Protein AF-A0A6H1RBQ6-F1 (afdb_monomer)

Structure (mmCIF, N/CA/C/O backbone):
data_AF-A0A6H1RBQ6-F1
#
_entry.id   AF-A0A6H1RBQ6-F1
#
loop_
_atom_site.group_PDB
_atom_site.id
_atom_site.type_symbol
_atom_site.label_atom_id
_atom_site.label_alt_id
_atom_site.label_comp_id
_atom_site.label_asym_id
_atom_site.label_entity_id
_atom_site.label_seq_id
_atom_site.pdbx_PDB_ins_code
_atom_site.Cartn_x
_atom_site.Cartn_y
_atom_site.Cartn_z
_atom_site.occupancy
_atom_site.B_iso_or_equiv
_atom_site.auth_seq_id
_atom_site.auth_comp_id
_atom_site.auth_asym_id
_atom_site.auth_atom_id
_atom_site.pdbx_PDB_model_num
ATOM 1 N N . MET A 1 1 ? 29.236 -29.226 -80.564 1.00 29.38 1 MET A N 1
ATOM 2 C CA . MET A 1 1 ? 29.898 -30.517 -80.279 1.00 29.38 1 MET A CA 1
ATOM 3 C C . MET A 1 1 ? 30.301 -30.524 -78.813 1.00 29.38 1 MET A C 1
ATOM 5 O O . MET A 1 1 ? 30.783 -29.495 -78.361 1.00 29.38 1 MET A O 1
ATOM 9 N N . PRO A 1 2 ? 30.060 -31.617 -78.078 1.00 44.41 2 PRO A N 1
ATOM 10 C CA . PRO A 1 2 ? 28.751 -32.016 -77.518 1.00 44.41 2 PRO A CA 1
ATOM 11 C C . PRO A 1 2 ? 28.823 -32.012 -75.966 1.00 44.41 2 PRO A C 1
ATOM 13 O O . PRO A 1 2 ? 29.920 -32.045 -75.429 1.00 44.41 2 PRO A O 1
ATOM 16 N N . SER A 1 3 ? 27.792 -31.880 -75.121 1.00 33.06 3 SER A N 1
ATOM 17 C CA . SER A 1 3 ? 26.366 -32.264 -75.055 1.00 33.06 3 SER A CA 1
ATOM 18 C C . SER A 1 3 ? 26.129 -33.259 -73.899 1.00 33.06 3 SER A C 1
ATOM 20 O O . SER A 1 3 ? 26.670 -34.356 -73.914 1.00 33.06 3 SER A O 1
ATOM 22 N N . THR A 1 4 ? 25.250 -32.870 -72.965 1.00 35.88 4 THR A N 1
ATOM 23 C CA . THR A 1 4 ? 24.128 -33.660 -72.400 1.00 35.88 4 THR A CA 1
ATOM 24 C C . THR A 1 4 ? 24.364 -35.067 -71.818 1.00 35.88 4 THR A C 1
ATOM 26 O O . THR A 1 4 ? 24.707 -35.991 -72.541 1.00 35.88 4 THR A O 1
ATOM 29 N N . SER A 1 5 ? 23.850 -35.326 -70.609 1.00 34.00 5 SER A N 1
ATOM 30 C CA . SER A 1 5 ? 22.501 -35.918 -70.477 1.00 34.00 5 SER A CA 1
ATOM 31 C C . SER A 1 5 ? 22.040 -36.079 -69.021 1.00 34.00 5 SER A C 1
ATOM 33 O O . SER A 1 5 ? 22.770 -36.519 -68.142 1.00 34.00 5 SER A O 1
ATOM 35 N N . ALA A 1 6 ? 20.777 -35.713 -68.808 1.00 37.00 6 ALA A N 1
ATOM 36 C CA . ALA A 1 6 ? 19.933 -36.122 -67.697 1.00 37.00 6 ALA A CA 1
ATOM 37 C C . ALA A 1 6 ? 19.092 -37.342 -68.111 1.00 37.00 6 ALA A C 1
ATOM 39 O O . ALA A 1 6 ? 18.764 -37.451 -69.296 1.00 37.00 6 ALA A O 1
ATOM 40 N N . ARG A 1 7 ? 18.704 -38.185 -67.138 1.00 32.16 7 ARG A N 1
ATOM 41 C CA . ARG A 1 7 ? 17.521 -39.093 -67.054 1.00 32.16 7 ARG A CA 1
ATOM 42 C C . ARG A 1 7 ? 17.832 -40.188 -66.019 1.00 32.16 7 ARG A C 1
ATOM 44 O O . ARG A 1 7 ? 18.988 -40.548 -65.879 1.00 32.16 7 ARG A O 1
ATOM 51 N N . SER A 1 8 ? 16.924 -40.811 -65.276 1.00 31.47 8 SER A N 1
ATOM 52 C CA . SER A 1 8 ? 15.470 -40.743 -65.070 1.00 31.47 8 SER A CA 1
ATOM 53 C C . SER A 1 8 ? 15.161 -41.781 -63.977 1.00 31.47 8 SER A C 1
ATOM 55 O O . SER A 1 8 ? 15.792 -42.836 -63.950 1.00 31.47 8 SER A O 1
ATOM 57 N N . THR A 1 9 ? 14.190 -41.520 -63.105 1.00 38.00 9 THR A N 1
ATOM 58 C CA . THR A 1 9 ? 13.591 -42.513 -62.193 1.00 38.00 9 THR A CA 1
ATOM 59 C C . THR A 1 9 ? 12.911 -43.657 -62.961 1.00 38.00 9 THR A C 1
ATOM 61 O O . THR A 1 9 ? 12.524 -43.478 -64.119 1.00 38.00 9 THR A O 1
ATOM 64 N N . PRO A 1 10 ? 12.696 -44.816 -62.311 1.00 38.34 10 PRO A N 1
ATOM 65 C CA . PRO A 1 10 ? 11.301 -45.235 -62.170 1.00 38.34 10 PRO A CA 1
ATOM 66 C C . PRO A 1 10 ? 10.941 -45.870 -60.817 1.00 38.34 10 PRO A C 1
ATOM 68 O O . PRO A 1 10 ? 11.703 -46.599 -60.187 1.00 38.34 10 PRO A O 1
ATOM 71 N N . ILE A 1 11 ? 9.699 -45.592 -60.429 1.00 37.62 11 ILE A N 1
ATOM 72 C CA . ILE A 1 11 ? 8.908 -46.237 -59.381 1.00 37.62 11 ILE A CA 1
ATOM 73 C C . ILE A 1 11 ? 8.507 -47.640 -59.867 1.00 37.62 11 ILE A C 1
ATOM 75 O O . ILE A 1 11 ? 8.025 -47.782 -60.990 1.00 37.62 11 ILE A O 1
ATOM 79 N N . GLY A 1 12 ? 8.656 -48.661 -59.018 1.00 31.73 12 GLY A N 1
ATOM 80 C CA . GLY A 1 12 ? 8.194 -50.028 -59.278 1.00 31.73 12 GLY A CA 1
ATOM 81 C C . GLY A 1 12 ? 7.473 -50.627 -58.068 1.00 31.73 12 GLY A C 1
ATOM 82 O O . GLY A 1 12 ? 8.080 -50.870 -57.030 1.00 31.73 12 GLY A O 1
ATOM 83 N N . HIS A 1 13 ? 6.167 -50.857 -58.218 1.00 37.16 13 HIS A N 1
ATOM 84 C CA . HIS A 1 13 ? 5.279 -51.579 -57.298 1.00 37.16 13 HIS A CA 1
ATOM 85 C C . HIS A 1 13 ? 5.580 -53.093 -57.234 1.00 37.16 13 HIS A C 1
ATOM 87 O O . HIS A 1 13 ? 5.818 -53.688 -58.282 1.00 37.16 13 HIS A O 1
ATOM 93 N N . ARG A 1 14 ? 5.440 -53.720 -56.046 1.00 32.94 14 ARG A N 1
ATOM 94 C CA . ARG A 1 14 ? 4.893 -55.089 -55.779 1.00 32.94 14 ARG A CA 1
ATOM 95 C C . ARG A 1 14 ? 4.999 -55.425 -54.274 1.00 32.94 14 ARG A C 1
ATOM 97 O O . ARG A 1 14 ? 6.089 -55.482 -53.729 1.00 32.94 14 ARG A O 1
ATOM 104 N N . THR A 1 15 ? 3.905 -55.368 -53.509 1.00 36.41 15 THR A N 1
ATOM 105 C CA . THR A 1 15 ? 3.039 -56.492 -53.064 1.00 36.41 15 THR A CA 1
ATOM 106 C C . THR A 1 15 ? 3.724 -57.627 -52.279 1.00 36.41 15 THR A C 1
ATOM 108 O O . THR A 1 15 ? 4.314 -58.519 -52.876 1.00 36.41 15 THR A O 1
ATOM 111 N N . GLY A 1 16 ? 3.478 -57.644 -50.959 1.00 33.41 16 GLY A N 1
ATOM 112 C CA . GLY A 1 16 ? 3.114 -58.831 -50.167 1.00 33.41 16 GLY A CA 1
ATOM 113 C C . GLY A 1 16 ? 4.216 -59.784 -49.684 1.00 33.41 16 GLY A C 1
ATOM 114 O O . GLY A 1 16 ? 4.720 -60.572 -50.469 1.00 33.41 16 GLY A O 1
ATOM 115 N N . ARG A 1 17 ? 4.440 -59.837 -48.358 1.00 30.27 17 ARG A N 1
ATOM 116 C CA . ARG A 1 17 ? 4.247 -61.044 -47.515 1.00 30.27 17 ARG A CA 1
ATOM 117 C C . ARG A 1 17 ? 4.515 -60.710 -46.042 1.00 30.27 17 ARG A C 1
ATOM 119 O O . ARG A 1 17 ? 5.639 -60.394 -45.671 1.00 30.27 17 ARG A O 1
ATOM 126 N N . TRP A 1 18 ? 3.492 -60.811 -45.197 1.00 37.41 18 TRP A N 1
ATOM 127 C CA . TRP A 1 18 ? 3.661 -60.808 -43.744 1.00 37.41 18 TRP A CA 1
ATOM 128 C C . TRP A 1 18 ? 4.287 -62.139 -43.321 1.00 37.41 18 TRP A C 1
ATOM 130 O O . TRP A 1 18 ? 3.636 -63.180 -43.371 1.00 37.41 18 TRP A O 1
ATOM 140 N N . GLY A 1 19 ? 5.569 -62.104 -42.961 1.00 34.47 19 GLY A N 1
ATOM 141 C CA . GLY A 1 19 ? 6.297 -63.217 -42.362 1.00 34.47 19 GLY A CA 1
ATOM 142 C C . GLY A 1 19 ? 6.647 -62.883 -40.919 1.00 34.47 19 GLY A C 1
ATOM 143 O O . GLY A 1 19 ? 7.605 -62.168 -40.651 1.00 34.47 19 GLY A O 1
ATOM 144 N N . THR A 1 20 ? 5.860 -63.400 -39.983 1.00 42.91 20 THR A N 1
ATOM 145 C CA . THR A 1 20 ? 6.181 -63.449 -38.555 1.00 42.91 20 THR A CA 1
ATOM 146 C C . THR A 1 20 ? 7.365 -64.385 -38.306 1.00 42.91 20 THR A C 1
ATOM 148 O O . THR A 1 20 ? 7.229 -65.579 -38.574 1.00 42.91 20 THR A O 1
ATOM 151 N N . ARG A 1 21 ? 8.472 -63.885 -37.737 1.00 37.12 21 ARG A N 1
ATOM 152 C CA . ARG A 1 21 ? 9.230 -64.514 -36.629 1.00 37.12 21 ARG A CA 1
ATOM 153 C C . ARG A 1 21 ? 10.534 -63.768 -36.317 1.00 37.12 21 ARG A C 1
ATOM 155 O O . ARG A 1 21 ? 11.264 -63.385 -37.218 1.00 37.12 21 ARG A O 1
ATOM 162 N N . ALA A 1 22 ? 10.822 -63.731 -35.013 1.00 43.38 22 ALA A N 1
ATOM 163 C CA . ALA A 1 22 ? 12.113 -63.492 -34.360 1.00 43.38 22 ALA A CA 1
ATOM 164 C C . ALA A 1 22 ? 12.613 -62.035 -34.272 1.00 43.38 22 ALA A C 1
ATOM 166 O O . ALA A 1 22 ? 13.370 -61.555 -35.103 1.00 43.38 22 ALA A O 1
ATOM 167 N N . GLY A 1 23 ? 12.243 -61.370 -33.171 1.00 37.97 23 GLY A N 1
ATOM 168 C CA . GLY A 1 23 ? 12.872 -60.122 -32.712 1.00 37.97 23 GLY A CA 1
ATOM 169 C C . GLY A 1 23 ? 12.510 -59.691 -31.280 1.00 37.97 23 GLY A C 1
ATOM 170 O O . GLY A 1 23 ? 12.911 -58.616 -30.849 1.00 37.97 23 GLY A O 1
ATOM 171 N N . HIS A 1 24 ? 11.766 -60.504 -30.517 1.00 44.25 24 HIS A N 1
ATOM 172 C CA . HIS A 1 24 ? 11.298 -60.162 -29.163 1.00 44.25 24 HIS A CA 1
ATOM 173 C C . HIS A 1 24 ? 12.299 -60.474 -28.034 1.00 44.25 24 HIS A C 1
ATOM 175 O O . HIS A 1 24 ? 11.907 -60.526 -26.877 1.00 44.25 24 HIS A O 1
ATOM 181 N N . SER A 1 25 ? 13.588 -60.670 -28.326 1.00 51.69 25 SER A N 1
ATOM 182 C CA . SER A 1 25 ? 14.603 -60.915 -27.285 1.00 51.69 25 SER A CA 1
ATOM 183 C C . SER A 1 25 ? 15.598 -59.771 -27.085 1.00 51.69 25 SER A C 1
ATOM 185 O O . SER A 1 25 ? 16.324 -59.793 -26.097 1.00 51.69 25 SER A O 1
ATOM 187 N N . GLN A 1 26 ? 15.637 -58.775 -27.979 1.00 44.84 26 GLN A N 1
ATOM 188 C CA . GLN A 1 26 ? 16.589 -57.659 -27.883 1.00 44.84 26 GLN A CA 1
ATOM 189 C C . GLN A 1 26 ? 15.978 -56.439 -27.172 1.00 44.84 26 GLN A C 1
ATOM 191 O O . GLN A 1 26 ? 16.609 -55.845 -26.304 1.00 44.84 26 GLN A O 1
ATOM 196 N N . VAL A 1 27 ? 14.708 -56.123 -27.457 1.00 47.25 27 VAL A N 1
ATOM 197 C CA . VAL A 1 27 ? 14.001 -54.968 -26.862 1.00 47.25 27 VAL A CA 1
ATOM 198 C C . VAL A 1 27 ? 13.777 -55.152 -25.352 1.00 47.25 27 VAL A C 1
ATOM 200 O O . VAL A 1 27 ? 13.951 -54.214 -24.578 1.00 47.25 27 VAL A O 1
ATOM 203 N N . ASP A 1 28 ? 13.506 -56.381 -24.902 1.00 47.41 28 ASP A N 1
ATOM 204 C CA . ASP A 1 28 ? 13.344 -56.707 -23.474 1.00 47.41 28 ASP A CA 1
ATOM 205 C C . ASP A 1 28 ? 14.664 -56.723 -22.681 1.00 47.41 28 ASP A C 1
ATOM 207 O O . ASP A 1 28 ? 14.656 -56.710 -21.442 1.00 47.41 28 ASP A O 1
ATOM 211 N N . GLN A 1 29 ? 15.810 -56.773 -23.368 1.00 50.31 29 GLN A N 1
ATOM 212 C CA . GLN A 1 29 ? 17.126 -56.684 -22.733 1.00 50.31 29 GLN A CA 1
ATOM 213 C C . GLN A 1 29 ? 17.583 -55.228 -22.572 1.00 50.31 29 GLN A C 1
ATOM 215 O O . GLN A 1 29 ? 18.215 -54.910 -21.564 1.00 50.31 29 GLN A O 1
ATOM 220 N N . ASP A 1 30 ? 17.176 -54.329 -23.472 1.00 45.06 30 ASP A N 1
ATOM 221 C CA . ASP A 1 30 ? 17.496 -52.899 -23.376 1.00 45.06 30 ASP A CA 1
ATOM 222 C C . ASP A 1 30 ? 16.633 -52.148 -22.346 1.00 45.06 30 ASP A C 1
ATOM 224 O O . ASP A 1 30 ? 17.114 -51.212 -21.705 1.00 45.06 30 ASP A O 1
ATOM 228 N N . ILE A 1 31 ? 15.409 -52.610 -22.053 1.00 48.50 31 ILE A N 1
ATOM 229 C CA . ILE A 1 31 ? 14.576 -52.037 -20.973 1.00 48.50 31 ILE A CA 1
ATOM 230 C C . ILE A 1 31 ? 15.193 -52.285 -19.579 1.00 48.50 31 ILE A C 1
ATOM 232 O O . ILE A 1 31 ? 14.967 -51.511 -18.647 1.00 48.50 31 ILE A O 1
ATOM 236 N N . ARG A 1 32 ? 16.043 -53.311 -19.418 1.00 49.78 32 ARG A N 1
ATOM 237 C CA . ARG A 1 32 ? 16.727 -53.616 -18.142 1.00 49.78 32 ARG A CA 1
ATOM 238 C C . ARG A 1 32 ? 17.987 -52.787 -17.887 1.00 49.78 32 ARG A C 1
ATOM 240 O O . ARG A 1 32 ? 18.581 -52.935 -16.822 1.00 49.78 32 ARG A O 1
ATOM 247 N N . ARG A 1 33 ? 18.396 -51.928 -18.828 1.00 48.41 33 ARG A N 1
ATOM 248 C CA . ARG A 1 33 ? 19.538 -51.008 -18.671 1.00 48.41 33 ARG A CA 1
ATOM 249 C C . ARG A 1 33 ? 19.152 -49.606 -18.211 1.00 48.41 33 ARG A C 1
ATOM 251 O O . ARG A 1 33 ? 20.034 -48.772 -18.030 1.00 48.41 33 ARG A O 1
ATOM 258 N N . TYR A 1 34 ? 17.870 -49.344 -17.967 1.00 40.56 34 TYR A N 1
ATOM 259 C CA . TYR A 1 34 ? 17.495 -48.161 -17.204 1.00 40.56 34 TYR A CA 1
ATOM 260 C C . TYR A 1 34 ? 17.816 -48.409 -15.728 1.00 40.56 34 TYR A C 1
ATOM 262 O O . TYR A 1 34 ? 17.314 -49.389 -15.166 1.00 40.56 34 TYR A O 1
ATOM 270 N N . PRO A 1 35 ? 18.639 -47.566 -15.075 1.00 42.66 35 PRO A N 1
ATOM 271 C CA . PRO A 1 35 ? 18.839 -47.678 -13.641 1.00 42.66 35 PRO A CA 1
ATOM 272 C C . PRO A 1 35 ? 17.469 -47.580 -12.970 1.00 42.66 35 PRO A C 1
ATOM 274 O O . PRO A 1 35 ? 16.735 -46.604 -13.151 1.00 42.66 35 PRO A O 1
ATOM 277 N N . LYS A 1 36 ? 17.096 -48.633 -12.235 1.00 42.00 36 LYS A N 1
ATOM 278 C CA . LYS A 1 36 ? 15.885 -48.628 -11.421 1.00 42.00 36 LYS A CA 1
ATOM 279 C C . LYS A 1 36 ? 15.975 -47.428 -10.483 1.00 42.00 36 LYS A C 1
ATOM 281 O O . LYS A 1 36 ? 16.943 -47.277 -9.742 1.00 42.00 36 LYS A O 1
ATOM 286 N N . ARG A 1 37 ? 14.961 -46.570 -10.538 1.00 46.22 37 ARG A N 1
ATOM 287 C CA . ARG A 1 37 ? 14.787 -45.374 -9.708 1.00 46.22 37 ARG A CA 1
ATOM 288 C C . ARG A 1 37 ? 14.467 -45.777 -8.259 1.00 46.22 37 ARG A C 1
ATOM 290 O O . ARG A 1 37 ? 13.383 -45.486 -7.768 1.00 46.22 37 ARG A O 1
ATOM 297 N N . THR A 1 38 ? 15.367 -46.511 -7.609 1.00 43.06 38 THR A N 1
ATOM 298 C CA . THR A 1 38 ? 15.157 -47.083 -6.265 1.00 43.06 38 THR A CA 1
ATOM 299 C C . THR A 1 38 ? 16.300 -46.859 -5.279 1.00 43.06 38 THR A C 1
ATOM 301 O O . THR A 1 38 ? 16.141 -47.241 -4.130 1.00 43.06 38 THR A O 1
ATOM 304 N N . ASP A 1 39 ? 17.347 -46.113 -5.648 1.00 38.12 39 ASP A N 1
ATOM 305 C CA . ASP A 1 39 ? 18.407 -45.687 -4.715 1.00 38.12 39 ASP A CA 1
ATOM 306 C C . ASP A 1 39 ? 18.453 -44.153 -4.561 1.00 38.12 39 ASP A C 1
ATOM 308 O O . ASP A 1 39 ? 19.492 -43.514 -4.676 1.00 38.12 39 ASP A O 1
ATOM 312 N N . GLN A 1 40 ? 17.291 -43.533 -4.324 1.00 42.41 40 GLN A N 1
ATOM 313 C CA . GLN A 1 40 ? 17.188 -42.145 -3.829 1.00 42.41 40 GLN A CA 1
ATOM 314 C C . GLN A 1 40 ? 16.673 -42.082 -2.383 1.00 42.41 40 GLN A C 1
ATOM 316 O O . GLN A 1 40 ? 16.194 -41.051 -1.911 1.00 42.41 40 GLN A O 1
ATOM 321 N N . HIS A 1 41 ? 16.781 -43.187 -1.648 1.00 42.19 41 HIS A N 1
ATOM 322 C CA . HIS A 1 41 ? 16.708 -43.136 -0.198 1.00 42.19 41 HIS A CA 1
ATOM 323 C C . HIS A 1 41 ? 18.090 -42.734 0.328 1.00 42.19 41 HIS A C 1
ATOM 325 O O . HIS A 1 41 ? 19.042 -43.472 0.111 1.00 42.19 41 HIS A O 1
ATOM 331 N N . GLN A 1 42 ? 18.154 -41.593 1.040 1.00 41.38 42 GLN A N 1
ATOM 332 C CA . GLN A 1 42 ? 19.323 -41.035 1.758 1.00 41.38 42 GLN A CA 1
ATOM 333 C C . GLN A 1 42 ? 20.167 -40.087 0.882 1.00 41.38 42 GLN A C 1
ATOM 335 O O . GLN A 1 42 ? 21.019 -40.503 0.119 1.00 41.38 42 GLN A O 1
ATOM 340 N N . THR A 1 43 ? 19.900 -38.780 0.874 1.00 41.00 43 THR A N 1
ATOM 341 C CA . THR A 1 43 ? 20.022 -37.892 2.041 1.00 41.00 43 THR A CA 1
ATOM 342 C C . THR A 1 43 ? 18.732 -37.107 2.277 1.00 41.00 43 THR A C 1
ATOM 344 O O . THR A 1 43 ? 18.241 -36.432 1.375 1.00 41.00 43 THR A O 1
ATOM 347 N N . ARG A 1 44 ? 18.200 -37.107 3.509 1.00 46.09 44 ARG A N 1
ATOM 348 C CA . ARG A 1 44 ? 17.357 -35.994 3.979 1.00 46.09 44 ARG A CA 1
ATOM 349 C C . ARG A 1 44 ? 18.261 -34.761 4.064 1.00 46.09 44 ARG A C 1
ATOM 351 O O . ARG A 1 44 ? 18.734 -34.413 5.138 1.00 46.09 44 ARG A O 1
ATOM 358 N N . SER A 1 45 ? 18.587 -34.186 2.910 1.00 48.19 45 SER A N 1
ATOM 359 C CA . SER A 1 45 ? 19.142 -32.848 2.792 1.00 48.19 45 SER A CA 1
ATOM 360 C C . SER A 1 45 ? 18.113 -31.950 3.465 1.00 48.19 45 SER A C 1
ATOM 362 O O . SER A 1 45 ? 16.991 -31.773 2.982 1.00 48.19 45 SER A O 1
ATOM 364 N N . ASN A 1 46 ? 18.424 -31.501 4.677 1.00 54.69 46 ASN A N 1
ATOM 365 C CA . ASN A 1 46 ? 17.605 -30.497 5.319 1.00 54.69 46 ASN A CA 1
ATOM 366 C C . ASN A 1 46 ? 17.879 -29.226 4.525 1.00 54.69 46 ASN A C 1
ATOM 368 O O . ASN A 1 46 ? 18.815 -28.507 4.847 1.00 54.69 46 ASN A O 1
ATOM 372 N N . ALA A 1 47 ? 17.070 -28.948 3.501 1.00 53.06 47 ALA A N 1
ATOM 373 C CA . ALA A 1 47 ? 17.245 -27.792 2.620 1.00 53.06 47 ALA A CA 1
ATOM 374 C C . ALA A 1 47 ? 17.446 -26.470 3.392 1.00 53.06 47 ALA A C 1
ATOM 376 O O . ALA A 1 47 ? 18.122 -25.566 2.912 1.00 53.06 47 ALA A O 1
ATOM 377 N N . LEU A 1 48 ? 16.899 -26.372 4.611 1.00 53.22 48 LEU A N 1
ATOM 378 C CA . LEU A 1 48 ? 17.130 -25.270 5.548 1.00 53.22 48 LEU A CA 1
ATOM 379 C C . LEU A 1 48 ? 18.553 -25.225 6.123 1.00 53.22 48 LEU A C 1
ATOM 381 O O . LEU A 1 48 ? 19.120 -24.143 6.227 1.00 53.22 48 LEU A O 1
ATOM 385 N N . LEU A 1 49 ? 19.111 -26.371 6.519 1.00 58.03 49 LEU A N 1
ATOM 386 C CA . LEU A 1 49 ? 20.472 -26.471 7.050 1.00 58.03 49 LEU A CA 1
ATOM 387 C C . LEU A 1 49 ? 21.505 -26.311 5.930 1.00 58.03 49 LEU A C 1
ATOM 389 O O . LEU A 1 49 ? 22.500 -25.620 6.122 1.00 58.03 49 LEU A O 1
ATOM 393 N N . ASP A 1 50 ? 21.215 -26.855 4.749 1.00 57.81 50 ASP A N 1
ATOM 394 C CA . ASP A 1 50 ? 22.105 -26.788 3.586 1.00 57.81 50 ASP A CA 1
ATOM 395 C C . ASP A 1 50 ? 22.173 -25.373 2.981 1.00 57.81 50 ASP A C 1
ATOM 397 O O . ASP A 1 50 ? 23.174 -25.004 2.376 1.00 57.81 50 ASP A O 1
ATOM 401 N N . ASN A 1 51 ? 21.134 -24.552 3.185 1.00 58.59 51 ASN A N 1
ATOM 402 C CA . ASN A 1 51 ? 21.060 -23.161 2.715 1.00 58.59 51 ASN A CA 1
ATOM 403 C C . ASN A 1 51 ? 20.987 -22.142 3.867 1.00 58.59 51 ASN A C 1
ATOM 405 O O . ASN A 1 51 ? 20.530 -21.012 3.673 1.00 58.59 51 ASN A O 1
ATOM 409 N N . TRP A 1 52 ? 21.414 -22.523 5.076 1.00 71.38 52 TRP A N 1
ATOM 410 C CA . TRP A 1 52 ? 21.287 -21.694 6.283 1.00 71.38 52 TRP A CA 1
ATOM 411 C C . TRP A 1 52 ? 21.910 -20.298 6.126 1.00 71.38 52 TRP A C 1
ATOM 413 O O . TRP A 1 52 ? 21.354 -19.301 6.587 1.00 71.38 52 TRP A O 1
ATOM 423 N N . GLU A 1 53 ? 23.039 -20.227 5.424 1.00 67.31 53 GLU A N 1
ATOM 424 C CA . GLU A 1 53 ? 23.747 -18.994 5.064 1.00 67.31 53 GLU A CA 1
ATOM 425 C C . GLU A 1 53 ? 22.843 -18.033 4.271 1.00 67.31 53 GLU A C 1
ATOM 427 O O . GLU A 1 53 ? 22.635 -16.887 4.676 1.00 67.31 53 GLU A O 1
ATOM 432 N N . LEU A 1 54 ? 22.190 -18.532 3.216 1.00 64.06 54 LEU A N 1
ATOM 433 C CA . LEU A 1 54 ? 21.284 -17.748 2.377 1.00 64.06 54 LEU A CA 1
ATOM 434 C C . LEU A 1 54 ? 20.055 -17.262 3.165 1.00 64.06 54 LEU A C 1
ATOM 436 O O . LEU A 1 54 ? 19.668 -16.095 3.061 1.00 64.06 54 LEU A O 1
ATOM 440 N N . PHE A 1 55 ? 19.472 -18.127 4.005 1.00 67.19 55 PHE A N 1
ATOM 441 C CA . PHE A 1 55 ? 18.359 -17.753 4.885 1.00 67.19 55 PHE A CA 1
ATOM 442 C C . PHE A 1 55 ? 18.758 -16.653 5.870 1.00 67.19 55 PHE A C 1
ATOM 444 O O . PHE A 1 55 ? 18.025 -15.674 6.036 1.00 67.19 55 PHE A O 1
ATOM 451 N N . ARG A 1 56 ? 19.934 -16.776 6.495 1.00 69.88 56 ARG A N 1
ATOM 452 C CA . ARG A 1 56 ? 20.470 -15.774 7.419 1.00 69.88 56 ARG A CA 1
ATOM 453 C C . ARG A 1 56 ? 20.696 -14.436 6.717 1.00 69.88 56 ARG A C 1
ATOM 455 O O . ARG A 1 56 ? 20.306 -13.404 7.263 1.00 69.88 56 ARG A O 1
ATOM 462 N N . ILE A 1 57 ? 21.277 -14.437 5.516 1.00 72.00 57 ILE A N 1
ATOM 463 C CA . ILE A 1 57 ? 21.516 -13.219 4.728 1.00 72.00 57 ILE A CA 1
ATOM 464 C C . ILE A 1 57 ? 20.190 -12.549 4.353 1.00 72.00 57 ILE A C 1
ATOM 466 O O . ILE A 1 57 ? 20.030 -11.347 4.584 1.00 72.00 57 ILE A O 1
ATOM 470 N N . GLY A 1 58 ? 19.211 -13.305 3.847 1.00 71.75 58 GLY A N 1
ATOM 471 C CA . GLY A 1 58 ? 17.891 -12.776 3.490 1.00 71.75 58 GLY A CA 1
ATOM 472 C C . GLY A 1 58 ? 17.133 -12.207 4.696 1.00 71.75 58 GLY A C 1
ATOM 473 O 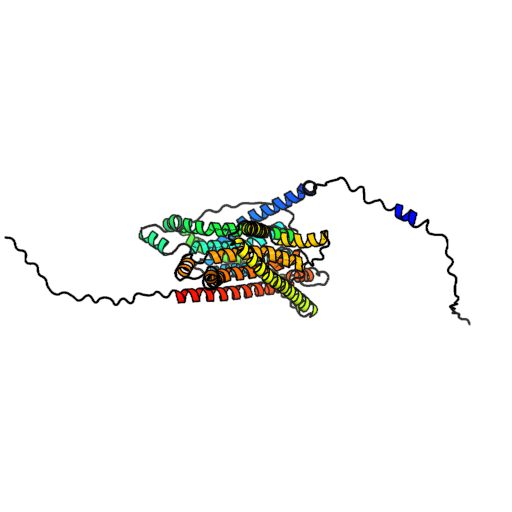O . GLY A 1 58 ? 16.590 -11.097 4.642 1.00 71.75 58 GLY A O 1
ATOM 474 N N . PHE A 1 59 ? 17.161 -12.919 5.824 1.00 76.88 59 PHE A N 1
ATOM 475 C CA . PHE A 1 59 ? 16.549 -12.477 7.077 1.00 76.88 59 PHE A CA 1
ATOM 476 C C . PHE A 1 59 ? 17.194 -11.190 7.611 1.00 76.88 59 PHE A C 1
ATOM 478 O O . PHE A 1 59 ? 16.498 -10.213 7.897 1.00 76.88 59 PHE A O 1
ATOM 485 N N . LEU A 1 60 ? 18.529 -11.139 7.678 1.00 79.12 60 LEU A N 1
ATOM 486 C CA . LEU A 1 60 ? 19.251 -9.946 8.126 1.00 79.12 60 LEU A CA 1
ATOM 487 C C . LEU A 1 60 ? 19.050 -8.763 7.176 1.00 79.12 60 LEU A C 1
ATOM 489 O O . LEU A 1 60 ? 18.940 -7.629 7.636 1.00 79.12 60 LEU A O 1
ATOM 493 N N . THR A 1 61 ? 18.962 -9.007 5.869 1.00 79.62 61 THR A N 1
ATOM 494 C CA . THR A 1 61 ? 18.663 -7.964 4.876 1.00 79.62 61 THR A CA 1
ATOM 495 C C . THR A 1 61 ? 17.280 -7.372 5.114 1.00 79.62 61 THR A C 1
ATOM 497 O O . THR A 1 61 ? 17.130 -6.153 5.140 1.00 79.62 61 THR A O 1
ATOM 500 N N . THR A 1 62 ? 16.288 -8.216 5.397 1.00 84.62 62 THR A N 1
ATOM 501 C CA . THR A 1 62 ? 14.927 -7.782 5.736 1.00 84.62 62 THR A CA 1
ATOM 502 C C . THR A 1 62 ? 14.916 -6.888 6.977 1.00 84.62 62 THR A C 1
ATOM 504 O O . THR A 1 62 ? 14.302 -5.819 6.959 1.00 84.62 62 THR A O 1
ATOM 507 N N . ILE A 1 63 ? 15.642 -7.277 8.032 1.00 87.44 63 ILE A N 1
ATOM 508 C CA . ILE A 1 63 ? 15.779 -6.470 9.254 1.00 87.44 63 ILE A CA 1
ATOM 509 C C . ILE A 1 63 ? 16.471 -5.138 8.955 1.00 87.44 63 ILE A C 1
ATOM 511 O O . ILE A 1 63 ? 15.984 -4.090 9.374 1.00 87.44 63 ILE A O 1
ATOM 515 N N . LYS A 1 64 ? 17.583 -5.153 8.210 1.00 86.44 64 LYS A N 1
ATOM 516 C CA . LYS A 1 64 ? 18.319 -3.934 7.842 1.00 86.44 64 LYS A CA 1
ATOM 517 C C . LYS A 1 64 ? 17.436 -2.969 7.047 1.00 86.44 64 LYS A C 1
ATOM 519 O O . LYS A 1 64 ? 17.378 -1.793 7.394 1.00 86.44 64 LYS A O 1
ATOM 524 N N . LEU A 1 65 ? 16.716 -3.460 6.035 1.00 88.69 65 LEU A N 1
ATOM 525 C CA . LEU A 1 65 ? 15.770 -2.653 5.260 1.00 88.69 65 LEU A CA 1
ATOM 526 C C . LEU A 1 65 ? 14.680 -2.064 6.158 1.00 88.69 65 LEU A C 1
ATOM 528 O O . LEU A 1 65 ? 14.417 -0.868 6.081 1.00 88.69 65 LEU A O 1
ATOM 532 N N . PHE A 1 66 ? 14.084 -2.876 7.036 1.00 91.00 66 PHE A N 1
ATOM 533 C CA . PHE A 1 66 ? 13.040 -2.430 7.957 1.00 91.00 66 PHE A CA 1
ATOM 534 C C . PHE A 1 66 ? 13.528 -1.323 8.901 1.00 91.00 66 PHE A C 1
ATOM 536 O O . PHE A 1 66 ? 12.870 -0.293 9.024 1.00 91.00 66 PHE A O 1
ATOM 543 N N . LEU A 1 67 ? 14.688 -1.508 9.537 1.00 92.12 67 LEU A N 1
ATOM 544 C CA . LEU A 1 67 ? 15.220 -0.552 10.507 1.00 92.12 67 LEU A CA 1
ATOM 545 C C . LEU A 1 67 ? 15.669 0.750 9.838 1.00 92.12 67 LEU A C 1
ATOM 547 O O . LEU A 1 67 ? 15.279 1.829 10.282 1.00 92.12 67 LEU A O 1
ATOM 551 N N . VAL A 1 68 ? 16.450 0.664 8.755 1.00 90.69 68 VAL A N 1
ATOM 552 C CA . VAL A 1 68 ? 16.994 1.853 8.082 1.00 90.69 68 VAL A CA 1
ATOM 553 C C . VAL A 1 68 ? 15.886 2.627 7.375 1.00 90.69 68 VAL A C 1
ATOM 555 O O . VAL A 1 68 ? 15.740 3.828 7.608 1.00 90.69 68 VAL A O 1
ATOM 558 N N . ALA A 1 69 ? 15.054 1.958 6.569 1.00 93.62 69 ALA A N 1
ATOM 559 C CA . ALA A 1 69 ? 13.934 2.632 5.921 1.00 93.62 69 ALA A CA 1
ATOM 560 C C . ALA A 1 69 ? 12.922 3.133 6.955 1.00 93.62 69 ALA A C 1
ATOM 562 O O . ALA A 1 69 ? 12.378 4.217 6.781 1.00 93.62 69 ALA A O 1
ATOM 563 N N . GLY A 1 70 ? 12.691 2.403 8.051 1.00 93.44 70 GLY A N 1
ATOM 564 C CA . GLY A 1 70 ? 11.792 2.824 9.126 1.00 93.44 70 GLY A CA 1
ATOM 565 C C . GLY A 1 70 ? 12.246 4.123 9.785 1.00 93.44 70 GLY A C 1
ATOM 566 O O . GLY A 1 70 ? 11.457 5.062 9.888 1.00 93.44 70 GLY A O 1
ATOM 567 N N . ALA A 1 71 ? 13.527 4.215 10.150 1.00 93.00 71 ALA A N 1
ATOM 568 C CA . ALA A 1 71 ? 14.109 5.424 10.727 1.00 93.00 71 ALA A CA 1
ATOM 569 C C . ALA A 1 71 ? 14.032 6.616 9.758 1.00 93.00 71 ALA A C 1
ATOM 571 O O . ALA A 1 71 ? 13.525 7.679 10.121 1.00 93.00 71 ALA A O 1
ATOM 572 N N . LEU A 1 72 ? 14.452 6.431 8.502 1.00 91.69 72 LEU A N 1
ATOM 573 C CA . LEU A 1 72 ? 14.403 7.493 7.493 1.00 91.69 72 LEU A CA 1
ATOM 574 C C . LEU A 1 72 ? 12.964 7.922 7.173 1.00 91.69 72 LEU A C 1
ATOM 576 O O . LEU A 1 72 ? 12.693 9.112 7.011 1.00 91.69 72 LEU A O 1
ATOM 580 N N . SER A 1 73 ? 12.021 6.977 7.139 1.00 95.69 73 SER A N 1
ATOM 581 C CA . SER A 1 73 ? 10.599 7.262 6.910 1.00 95.69 73 SER A CA 1
ATOM 582 C C . SER A 1 73 ? 9.978 8.044 8.056 1.00 95.69 73 SER A C 1
ATOM 584 O O . SER A 1 73 ? 9.130 8.898 7.807 1.00 95.69 73 SER A O 1
ATOM 586 N N . LEU A 1 74 ? 10.373 7.762 9.302 1.00 90.56 74 LEU A N 1
ATOM 587 C CA . LEU A 1 74 ? 9.921 8.511 10.474 1.00 90.56 74 LEU A CA 1
ATOM 588 C C . LEU A 1 74 ? 10.387 9.963 10.403 1.00 90.56 74 LEU A C 1
ATOM 590 O O . LEU A 1 74 ? 9.576 10.872 10.592 1.00 90.56 74 LEU A O 1
ATOM 594 N N . VAL A 1 75 ? 11.660 10.182 10.064 1.00 88.31 75 VAL A N 1
ATOM 595 C CA . VAL A 1 75 ? 12.225 11.526 9.891 1.00 88.31 75 VAL A CA 1
ATOM 596 C C . VAL A 1 75 ? 11.511 12.257 8.754 1.00 88.31 75 VAL A C 1
ATOM 598 O O . VAL A 1 75 ? 10.893 13.297 8.980 1.00 88.31 75 VAL A O 1
ATOM 601 N N . LEU A 1 76 ? 11.513 11.687 7.545 1.00 90.12 76 LEU A N 1
ATOM 602 C CA . LEU A 1 76 ? 10.912 12.319 6.370 1.00 90.12 76 LEU A CA 1
ATOM 603 C C . LEU A 1 76 ? 9.398 12.525 6.536 1.00 90.12 76 LEU A C 1
ATOM 605 O O . LEU A 1 76 ? 8.877 13.587 6.205 1.00 90.12 76 LEU A O 1
ATOM 609 N N . GLY A 1 77 ? 8.684 11.549 7.095 1.00 92.25 77 GLY A N 1
ATOM 610 C CA . GLY A 1 77 ? 7.242 11.630 7.326 1.00 92.25 77 GLY A CA 1
ATOM 611 C C . GLY A 1 77 ? 6.865 12.719 8.328 1.00 92.25 77 GLY A C 1
ATOM 612 O O . GLY A 1 77 ? 5.888 13.439 8.114 1.00 92.25 77 GLY A O 1
ATOM 613 N N . THR A 1 78 ? 7.669 12.902 9.379 1.00 86.81 78 THR A N 1
ATOM 614 C CA . THR A 1 78 ? 7.480 13.985 10.356 1.00 86.81 78 THR A CA 1
ATOM 615 C C . THR A 1 78 ? 7.748 15.353 9.727 1.00 86.81 78 THR A C 1
ATOM 617 O O . THR A 1 78 ? 6.954 16.277 9.915 1.00 86.81 78 THR A O 1
ATOM 620 N N . LEU A 1 79 ? 8.796 15.478 8.904 1.00 86.06 79 LEU A N 1
ATOM 621 C CA . LEU A 1 79 ? 9.077 16.705 8.149 1.00 86.06 79 LEU A CA 1
ATOM 622 C C . LEU A 1 79 ? 7.932 17.051 7.186 1.00 86.06 79 LEU A C 1
ATOM 624 O O . LEU A 1 79 ? 7.462 18.187 7.155 1.00 86.06 79 LEU A O 1
ATOM 628 N N . LEU A 1 80 ? 7.409 16.068 6.450 1.00 89.25 80 LEU A N 1
ATOM 629 C CA . LEU A 1 80 ? 6.259 16.252 5.560 1.00 89.25 80 LEU A CA 1
ATOM 630 C C . LEU A 1 80 ? 4.982 16.625 6.327 1.00 89.25 80 LEU A C 1
ATOM 632 O O . LEU A 1 80 ? 4.171 17.415 5.836 1.00 89.25 80 LEU A O 1
ATOM 636 N N . ALA A 1 81 ? 4.783 16.084 7.534 1.00 87.12 81 ALA A N 1
ATOM 637 C CA . ALA A 1 81 ? 3.663 16.467 8.391 1.00 87.12 81 ALA A CA 1
ATOM 638 C C . ALA A 1 81 ? 3.773 17.937 8.816 1.00 87.12 81 ALA A C 1
ATOM 640 O O . ALA A 1 81 ? 2.799 18.678 8.670 1.00 87.12 81 ALA A O 1
ATOM 641 N N . ALA A 1 82 ? 4.963 18.382 9.230 1.00 83.00 82 ALA A N 1
ATOM 642 C CA . ALA A 1 82 ? 5.230 19.789 9.519 1.00 83.00 82 ALA A CA 1
ATOM 643 C C . ALA A 1 82 ? 4.956 20.677 8.292 1.00 83.00 82 ALA A C 1
ATOM 645 O O . ALA A 1 82 ? 4.254 21.684 8.406 1.00 83.00 82 ALA A O 1
ATOM 646 N N . CYS A 1 83 ? 5.383 20.249 7.097 1.00 83.12 83 CYS A N 1
ATOM 647 C CA . CYS A 1 83 ? 5.112 20.960 5.846 1.00 83.12 83 CYS A CA 1
ATOM 648 C C . CYS A 1 83 ? 3.610 21.174 5.601 1.00 83.12 83 CYS A C 1
ATOM 650 O O . CYS A 1 83 ? 3.180 22.248 5.183 1.00 83.12 83 CYS A O 1
ATOM 652 N N . ARG A 1 84 ? 2.788 20.157 5.886 1.00 83.62 84 ARG A N 1
ATOM 653 C CA . ARG A 1 84 ? 1.332 20.195 5.662 1.00 83.62 84 ARG A CA 1
ATOM 654 C C . ARG A 1 84 ? 0.553 20.963 6.729 1.00 83.62 84 ARG A C 1
ATOM 656 O O . ARG A 1 84 ? -0.589 21.336 6.464 1.00 83.62 84 ARG A O 1
ATOM 663 N N . VAL A 1 85 ? 1.143 21.193 7.901 1.00 80.56 85 VAL A N 1
ATOM 664 C CA . VAL A 1 85 ? 0.556 21.993 8.993 1.00 80.56 85 VAL A CA 1
ATOM 665 C C . VAL A 1 85 ? 1.079 23.440 8.984 1.00 80.56 85 VAL A C 1
ATOM 667 O O . VAL A 1 85 ? 0.484 24.311 9.613 1.00 80.56 85 VAL A O 1
ATOM 670 N N . SER A 1 86 ? 2.144 23.723 8.228 1.00 77.81 86 SER A N 1
ATOM 671 C CA . SER A 1 86 ? 2.728 25.061 8.101 1.00 77.81 86 SER A CA 1
ATOM 672 C C . SER A 1 86 ? 1.733 26.108 7.591 1.00 77.81 86 SER A C 1
ATOM 674 O O . SER A 1 86 ? 0.830 25.820 6.805 1.00 77.81 86 SER A O 1
ATOM 676 N N . SER A 1 87 ? 1.928 27.358 8.012 1.00 79.75 87 SER A N 1
ATOM 677 C CA . SER A 1 87 ? 1.152 28.507 7.539 1.00 79.75 87 SER A CA 1
ATOM 678 C C . SER A 1 87 ? 1.530 28.949 6.122 1.00 79.75 87 SER A C 1
ATOM 680 O O . SER A 1 87 ? 0.769 29.687 5.498 1.00 79.75 87 SER A O 1
ATOM 682 N N . LEU A 1 88 ? 2.668 28.489 5.584 1.00 80.06 88 LEU A N 1
ATOM 683 C CA . LEU A 1 88 ? 3.107 28.822 4.230 1.00 80.06 88 LEU A CA 1
ATOM 684 C C . LEU A 1 88 ? 2.352 27.973 3.187 1.00 80.06 88 LEU A C 1
ATOM 686 O O . LEU A 1 88 ? 2.479 26.742 3.185 1.00 80.06 88 LEU A O 1
ATOM 690 N N . PRO A 1 89 ? 1.598 28.590 2.255 1.00 80.56 89 PRO A N 1
ATOM 691 C CA . PRO A 1 89 ? 0.789 27.851 1.288 1.00 80.56 89 PRO A CA 1
ATOM 692 C C . PRO A 1 89 ? 1.638 27.011 0.327 1.00 80.56 89 PRO A C 1
ATOM 694 O O . PRO A 1 89 ? 1.229 25.904 -0.017 1.00 80.56 89 PRO A O 1
ATOM 697 N N . ALA A 1 90 ? 2.832 27.484 -0.046 1.00 81.19 90 ALA A N 1
ATOM 698 C CA . ALA A 1 90 ? 3.764 26.740 -0.894 1.00 81.19 90 ALA A CA 1
ATOM 699 C C . ALA A 1 90 ? 4.223 25.430 -0.230 1.00 81.19 90 ALA A C 1
ATOM 701 O O . ALA A 1 90 ? 4.163 24.368 -0.844 1.00 81.19 90 ALA A O 1
ATOM 702 N N . LEU A 1 91 ? 4.597 25.477 1.052 1.00 78.50 91 LEU A N 1
ATOM 703 C CA . LEU A 1 91 ? 5.065 24.301 1.788 1.00 78.50 91 LEU A CA 1
ATOM 704 C C . LEU A 1 91 ? 3.942 23.271 1.988 1.00 78.50 91 LEU A C 1
ATOM 706 O O . LEU A 1 91 ? 4.132 22.070 1.779 1.00 78.50 91 LEU A O 1
ATOM 710 N N . ARG A 1 92 ? 2.733 23.758 2.290 1.00 84.50 92 ARG A N 1
ATOM 711 C CA . ARG A 1 92 ? 1.521 22.933 2.319 1.00 84.50 92 ARG A CA 1
ATOM 712 C C . ARG A 1 92 ? 1.248 22.269 0.978 1.00 84.50 92 ARG A C 1
ATOM 714 O O . ARG A 1 92 ? 0.874 21.094 0.960 1.00 84.50 92 ARG A O 1
ATOM 721 N N . ALA A 1 93 ? 1.398 23.008 -0.121 1.00 85.00 93 ALA A N 1
ATOM 722 C CA . ALA A 1 93 ? 1.178 22.501 -1.469 1.00 85.00 93 ALA A CA 1
ATOM 723 C C . ALA A 1 93 ? 2.196 21.411 -1.820 1.00 85.00 93 ALA A C 1
ATOM 725 O O . ALA A 1 93 ? 1.784 20.338 -2.251 1.00 85.00 93 ALA A O 1
ATOM 726 N N . VAL A 1 94 ? 3.486 21.625 -1.540 1.00 85.12 94 VAL A N 1
ATOM 727 C CA . VAL A 1 94 ? 4.550 20.629 -1.756 1.00 85.12 94 VAL A CA 1
ATOM 728 C C . VAL A 1 94 ? 4.295 19.364 -0.938 1.00 85.12 94 VAL A C 1
ATOM 730 O O . VAL A 1 94 ? 4.226 18.272 -1.501 1.00 85.12 94 VAL A O 1
ATOM 733 N N . GLY A 1 95 ? 4.074 19.493 0.375 1.00 87.00 95 GLY A N 1
ATOM 734 C CA . GLY A 1 95 ? 3.808 18.340 1.239 1.00 87.00 95 GLY A CA 1
ATOM 735 C C . GLY A 1 95 ? 2.529 17.592 0.845 1.00 87.00 95 GLY A C 1
ATOM 736 O O . GLY A 1 95 ? 2.481 16.366 0.882 1.00 87.00 95 GLY A O 1
ATOM 737 N N . THR A 1 96 ? 1.490 18.312 0.416 1.00 88.25 96 THR A N 1
ATOM 738 C CA . THR A 1 96 ? 0.246 17.698 -0.074 1.00 88.25 96 THR A CA 1
ATOM 739 C C . THR A 1 96 ? 0.449 17.004 -1.416 1.00 88.25 96 THR A C 1
ATOM 741 O O . THR A 1 96 ? -0.031 15.887 -1.587 1.00 88.25 96 THR A O 1
ATOM 744 N N . GLY A 1 97 ? 1.178 17.627 -2.341 1.00 87.38 97 GLY A N 1
ATOM 745 C CA . GLY A 1 97 ? 1.510 17.062 -3.645 1.00 87.38 97 GLY A CA 1
ATOM 746 C C . GLY A 1 97 ? 2.311 15.773 -3.507 1.00 87.38 97 GLY A C 1
ATOM 747 O O . GLY A 1 97 ? 1.889 14.744 -4.027 1.00 87.38 97 GLY A O 1
ATOM 748 N N . TYR A 1 98 ? 3.396 15.795 -2.727 1.00 91.00 98 TYR A N 1
ATOM 749 C CA . TYR A 1 98 ? 4.203 14.608 -2.442 1.00 91.00 98 TYR A CA 1
ATOM 750 C C . TYR A 1 98 ? 3.350 13.465 -1.883 1.00 91.00 98 TYR A C 1
ATOM 752 O O . TYR A 1 98 ? 3.319 12.375 -2.451 1.00 91.00 98 TYR A O 1
ATOM 760 N N . VAL A 1 99 ? 2.615 13.720 -0.793 1.00 90.75 99 VAL A N 1
ATOM 761 C CA . VAL A 1 99 ? 1.853 12.673 -0.100 1.00 90.75 99 VAL A CA 1
ATOM 762 C C . VAL A 1 99 ? 0.745 12.111 -0.986 1.00 90.75 99 VAL A C 1
ATOM 764 O O . VAL A 1 99 ? 0.570 10.895 -1.036 1.00 90.75 99 VAL A O 1
ATOM 767 N N . ASN A 1 100 ? 0.013 12.961 -1.709 1.00 88.25 100 ASN A N 1
ATOM 768 C CA . ASN A 1 100 ? -1.068 12.508 -2.583 1.00 88.25 100 ASN A CA 1
ATOM 769 C C . ASN A 1 100 ? -0.539 11.671 -3.750 1.00 88.25 100 ASN A C 1
ATOM 771 O O . ASN A 1 100 ? -1.119 10.628 -4.052 1.00 88.25 100 ASN A O 1
ATOM 775 N N . THR A 1 101 ? 0.561 12.097 -4.374 1.00 85.69 101 THR A N 1
ATOM 776 C CA . THR A 1 101 ? 1.183 11.362 -5.478 1.00 85.69 101 THR A CA 1
ATOM 777 C C . THR A 1 101 ? 1.717 10.025 -4.986 1.00 85.69 101 THR A C 1
ATOM 779 O O . THR A 1 101 ? 1.271 8.985 -5.457 1.00 85.69 101 THR A O 1
ATOM 782 N N . VAL A 1 102 ? 2.585 10.025 -3.971 1.00 89.69 102 VAL A N 1
ATOM 783 C CA . VAL A 1 102 ? 3.235 8.805 -3.471 1.00 89.69 102 VAL A CA 1
ATOM 784 C C . VAL A 1 102 ? 2.224 7.792 -2.935 1.00 89.69 102 VAL A C 1
ATOM 786 O O . VAL A 1 102 ? 2.340 6.608 -3.236 1.00 89.69 102 VAL A O 1
ATOM 789 N N . ARG A 1 103 ? 1.183 8.226 -2.207 1.00 86.31 103 ARG A N 1
ATOM 790 C CA . ARG A 1 103 ? 0.124 7.311 -1.741 1.00 86.31 103 ARG A CA 1
ATOM 791 C C . ARG A 1 103 ? -0.727 6.761 -2.882 1.00 86.31 103 ARG A C 1
ATOM 793 O O . ARG A 1 103 ? -1.361 5.721 -2.698 1.00 86.31 103 ARG A O 1
ATOM 800 N N . SER A 1 104 ? -0.784 7.443 -4.024 1.00 85.12 104 SER A N 1
ATOM 801 C CA . SER A 1 104 ? -1.509 6.985 -5.214 1.00 85.12 104 SER A CA 1
ATOM 802 C C . SER A 1 104 ? -0.661 6.069 -6.098 1.00 85.12 104 SER A C 1
ATOM 804 O O . SER A 1 104 ? -1.228 5.269 -6.831 1.00 85.12 104 SER A O 1
ATOM 806 N N . THR A 1 105 ? 0.664 6.116 -5.990 1.00 88.81 105 THR A N 1
ATOM 807 C CA . THR A 1 105 ? 1.582 5.252 -6.739 1.00 88.81 105 THR A CA 1
ATOM 808 C C . THR A 1 105 ? 1.714 3.873 -6.073 1.00 88.81 105 THR A C 1
ATOM 810 O O . THR A 1 105 ? 1.930 3.801 -4.862 1.00 88.81 105 THR A O 1
ATOM 813 N N . PRO A 1 106 ? 1.622 2.753 -6.815 1.00 91.00 106 PRO A N 1
ATOM 814 C CA . PRO A 1 106 ? 1.995 1.439 -6.291 1.00 91.00 106 PRO A CA 1
ATOM 815 C C . PRO A 1 106 ? 3.459 1.411 -5.837 1.00 91.00 106 PRO A C 1
ATOM 817 O O . PRO A 1 106 ? 4.338 1.909 -6.541 1.00 91.00 106 PRO A O 1
ATOM 820 N N . LEU A 1 107 ? 3.749 0.782 -4.696 1.00 90.62 107 LEU A N 1
ATOM 821 C CA . LEU A 1 107 ? 5.126 0.677 -4.197 1.00 90.62 107 LEU A CA 1
ATOM 822 C C . LEU A 1 107 ? 6.041 -0.050 -5.196 1.00 90.62 107 LEU A C 1
ATOM 824 O O . LEU A 1 107 ? 7.174 0.368 -5.416 1.00 90.62 107 LEU A O 1
ATOM 828 N N . VAL A 1 108 ? 5.530 -1.091 -5.856 1.00 88.44 108 VAL A N 1
ATOM 829 C CA . VAL A 1 108 ? 6.267 -1.854 -6.877 1.00 88.44 108 VAL A CA 1
ATOM 830 C C . VAL A 1 108 ? 6.723 -0.958 -8.028 1.00 88.44 108 VAL A C 1
ATOM 832 O O . VAL A 1 108 ? 7.833 -1.113 -8.525 1.00 88.44 108 VAL A O 1
ATOM 835 N N . LEU A 1 109 ? 5.911 0.030 -8.410 1.00 88.00 109 LEU A N 1
ATOM 836 C CA . LEU A 1 109 ? 6.269 0.992 -9.448 1.00 88.00 109 LEU A CA 1
ATOM 837 C C . LEU A 1 109 ? 7.383 1.945 -8.982 1.00 88.00 109 LEU A C 1
ATOM 839 O O . LEU A 1 109 ? 8.267 2.266 -9.771 1.00 88.00 109 LEU A O 1
ATOM 843 N N . VAL A 1 110 ? 7.385 2.358 -7.708 1.00 89.88 110 VAL A N 1
ATOM 844 C CA . VAL A 1 110 ? 8.481 3.163 -7.130 1.00 89.88 110 VAL A CA 1
ATOM 845 C C . VAL A 1 110 ? 9.796 2.379 -7.163 1.00 89.88 110 VAL A C 1
ATOM 847 O O . VAL A 1 110 ? 10.820 2.914 -7.586 1.00 89.88 110 VAL A O 1
ATOM 850 N N . PHE A 1 111 ? 9.761 1.098 -6.781 1.00 87.81 111 PHE A N 1
ATOM 851 C CA . PHE A 1 111 ? 10.909 0.197 -6.909 1.00 87.81 111 PHE A CA 1
ATOM 852 C C . PHE A 1 111 ? 11.365 0.066 -8.362 1.00 87.81 111 PHE A C 1
ATOM 854 O O . PHE A 1 111 ? 12.535 0.280 -8.661 1.00 87.81 111 PHE A O 1
ATOM 861 N N . ALA A 1 112 ? 10.442 -0.234 -9.275 1.00 82.75 112 ALA A N 1
ATOM 862 C CA . ALA A 1 112 ? 10.759 -0.423 -10.683 1.00 82.75 112 ALA A CA 1
ATOM 863 C C . ALA A 1 112 ? 11.369 0.838 -11.312 1.00 82.75 112 ALA A C 1
ATOM 865 O O . ALA A 1 112 ? 12.314 0.740 -12.090 1.00 82.75 112 ALA A O 1
ATOM 866 N N . PHE A 1 113 ? 10.894 2.025 -10.932 1.00 85.12 113 PHE A N 1
ATOM 867 C CA . PHE A 1 113 ? 11.497 3.282 -11.360 1.00 85.12 113 PHE A CA 1
ATOM 868 C C . PHE A 1 113 ? 12.943 3.419 -10.868 1.00 85.12 113 PHE A C 1
ATOM 870 O O . PHE A 1 113 ? 13.834 3.681 -11.671 1.00 85.12 113 PHE A O 1
ATOM 877 N N . LEU A 1 114 ? 13.200 3.214 -9.574 1.00 84.75 114 LEU A N 1
ATOM 878 C CA . LEU A 1 114 ? 14.542 3.379 -9.004 1.00 84.75 114 LEU A CA 1
ATOM 879 C C . LEU A 1 114 ? 15.540 2.328 -9.497 1.00 84.75 114 LEU A C 1
ATOM 881 O O . LEU A 1 114 ? 16.715 2.631 -9.658 1.00 84.75 114 LEU A O 1
ATOM 885 N N . VAL A 1 115 ? 15.076 1.106 -9.743 1.00 79.25 115 VAL A N 1
ATOM 886 C CA . VAL A 1 115 ? 15.927 -0.008 -10.175 1.00 79.25 115 VAL A CA 1
ATOM 887 C C . VAL A 1 115 ? 16.183 0.043 -11.678 1.00 79.25 115 VAL A C 1
ATOM 889 O O . VAL A 1 115 ? 17.296 -0.229 -12.119 1.00 79.25 115 VAL A O 1
ATOM 892 N N . PHE A 1 116 ? 15.173 0.393 -12.475 1.00 76.62 116 PHE A N 1
ATOM 893 C CA . PHE A 1 116 ? 15.271 0.263 -13.922 1.00 76.62 116 PHE A CA 1
ATOM 894 C C . PHE A 1 116 ? 15.363 1.593 -14.679 1.00 76.62 116 PHE A C 1
ATOM 896 O O . PHE A 1 116 ? 16.089 1.682 -15.668 1.00 76.62 116 PHE A O 1
ATOM 903 N N . ALA A 1 117 ? 14.647 2.631 -14.239 1.00 76.12 117 ALA A N 1
ATOM 904 C CA . ALA A 1 117 ? 14.597 3.915 -14.942 1.00 76.12 117 ALA A CA 1
ATOM 905 C C . ALA A 1 117 ? 15.661 4.910 -14.446 1.00 76.12 117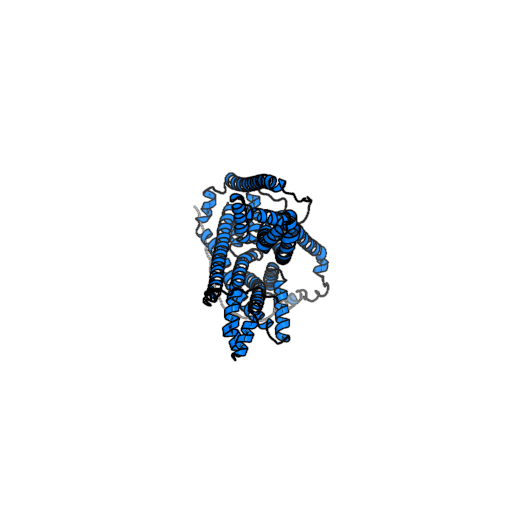 ALA A C 1
ATOM 907 O O . ALA A 1 117 ? 16.281 5.587 -15.264 1.00 76.12 117 ALA A O 1
ATOM 908 N N . ALA A 1 118 ? 15.905 4.986 -13.133 1.00 76.50 118 ALA A N 1
ATOM 909 C CA . ALA A 1 118 ? 16.823 5.958 -12.534 1.00 76.50 118 ALA A CA 1
ATOM 910 C C . ALA A 1 118 ? 18.278 5.859 -13.036 1.00 76.50 118 ALA A C 1
ATOM 912 O O . ALA A 1 118 ? 18.815 6.894 -13.447 1.00 76.50 118 ALA A O 1
ATOM 913 N N . PRO A 1 119 ? 18.889 4.660 -13.149 1.00 73.69 119 PRO A N 1
ATOM 914 C CA . PRO A 1 119 ? 20.251 4.534 -13.672 1.00 73.69 119 PRO A CA 1
ATOM 915 C C . PRO A 1 119 ? 20.385 5.069 -15.104 1.00 73.69 119 PRO A C 1
ATOM 917 O O . PRO A 1 119 ? 21.379 5.691 -15.459 1.00 73.69 119 PRO A O 1
ATOM 920 N N . LYS A 1 120 ? 19.335 4.928 -15.927 1.00 71.62 120 LYS A N 1
ATOM 921 C CA . LYS A 1 120 ? 19.320 5.418 -17.317 1.00 71.62 120 LYS A CA 1
ATOM 922 C C . LYS A 1 120 ? 19.279 6.949 -17.425 1.00 71.62 120 LYS A C 1
ATOM 924 O O . LYS A 1 120 ? 19.489 7.477 -18.511 1.00 71.62 120 LYS A O 1
ATOM 929 N N . MET A 1 121 ? 19.020 7.657 -16.323 1.00 68.19 121 MET A N 1
ATOM 930 C CA . MET A 1 121 ? 19.089 9.123 -16.222 1.00 68.19 121 MET A CA 1
ATOM 931 C C . MET A 1 121 ? 20.414 9.613 -15.611 1.00 68.19 121 MET A C 1
ATOM 933 O O . MET A 1 121 ? 20.543 10.799 -15.308 1.00 68.19 121 MET A O 1
ATOM 937 N N . GLY A 1 122 ? 21.373 8.712 -15.365 1.00 67.69 122 GLY A N 1
ATOM 938 C CA . GLY A 1 122 ? 22.586 9.015 -14.601 1.00 67.69 122 GLY A CA 1
ATOM 939 C C . GLY A 1 122 ? 22.324 9.206 -13.103 1.00 67.69 122 GLY A C 1
ATOM 940 O O . GLY A 1 122 ? 23.149 9.791 -12.404 1.00 67.69 122 GLY A O 1
ATOM 941 N N . ILE A 1 123 ? 21.165 8.752 -12.608 1.00 73.25 123 ILE A N 1
ATOM 942 C CA . ILE A 1 123 ? 20.842 8.691 -11.180 1.00 73.25 123 ILE A CA 1
ATOM 943 C C . ILE A 1 123 ? 21.143 7.266 -10.722 1.00 73.25 123 ILE A C 1
ATOM 945 O O . ILE A 1 123 ? 20.257 6.417 -10.611 1.00 73.25 123 ILE A O 1
ATOM 949 N N . GLU A 1 124 ? 22.425 6.992 -10.521 1.00 71.44 124 GLU A N 1
ATOM 950 C CA . GLU A 1 124 ? 22.896 5.685 -10.081 1.00 71.44 124 GLU A CA 1
ATOM 951 C C . GLU A 1 124 ? 22.957 5.656 -8.558 1.00 71.44 124 GLU A C 1
ATOM 953 O O . GLU A 1 124 ? 23.680 6.424 -7.921 1.00 71.44 124 GLU A O 1
ATOM 958 N N . LEU A 1 125 ? 22.151 4.780 -7.961 1.00 77.00 125 LEU A N 1
ATOM 959 C CA . LEU A 1 125 ? 22.276 4.484 -6.542 1.00 77.00 125 LEU A CA 1
ATOM 960 C C . LEU A 1 125 ? 23.392 3.453 -6.345 1.00 77.00 125 LEU A C 1
ATOM 962 O O . LEU A 1 125 ? 23.521 2.553 -7.174 1.00 77.00 125 LEU A O 1
ATOM 966 N N . PRO A 1 126 ? 24.154 3.523 -5.236 1.00 73.19 126 PRO A N 1
ATOM 967 C CA . PRO A 1 126 ? 25.335 2.678 -5.050 1.00 73.19 126 PRO A CA 1
ATOM 968 C C . PRO A 1 126 ? 25.046 1.174 -5.093 1.00 73.19 126 PRO A C 1
ATOM 970 O O . PRO A 1 126 ? 25.924 0.382 -5.412 1.00 73.19 126 PRO A O 1
ATOM 973 N N . SER A 1 127 ? 23.828 0.764 -4.729 1.00 77.94 127 SER A N 1
ATOM 974 C CA . SER A 1 127 ? 23.399 -0.632 -4.778 1.00 77.94 127 SER A CA 1
ATOM 975 C C . SER A 1 127 ? 21.876 -0.763 -4.778 1.00 77.94 127 SER A C 1
ATOM 977 O O . SER A 1 127 ? 21.147 0.155 -4.380 1.00 77.94 127 SER A O 1
ATOM 979 N N . PHE A 1 128 ? 21.381 -1.949 -5.149 1.00 80.56 128 PHE A N 1
ATOM 980 C CA . PHE A 1 128 ? 19.957 -2.293 -5.067 1.00 80.56 128 PHE A CA 1
ATOM 981 C C . PHE A 1 128 ? 19.399 -2.167 -3.639 1.00 80.56 128 PHE A C 1
ATOM 983 O O . PHE A 1 128 ? 18.228 -1.840 -3.456 1.00 80.56 128 PHE A O 1
ATOM 990 N N . PHE A 1 129 ? 20.241 -2.340 -2.616 1.00 81.19 129 PHE A N 1
ATOM 991 C CA . PHE A 1 129 ? 19.879 -2.097 -1.218 1.00 81.19 129 PHE A CA 1
ATOM 992 C C . PHE A 1 129 ? 19.475 -0.640 -0.967 1.00 81.19 129 PHE A C 1
ATOM 994 O O . PHE A 1 129 ? 18.443 -0.380 -0.348 1.00 81.19 129 PHE A O 1
ATOM 1001 N N . TRP A 1 130 ? 20.239 0.320 -1.491 1.00 84.12 130 TRP A N 1
ATOM 1002 C CA . TRP A 1 130 ? 19.914 1.741 -1.362 1.00 84.12 130 TRP A CA 1
ATOM 1003 C C . TRP A 1 130 ? 18.722 2.149 -2.223 1.00 84.12 130 TRP A C 1
ATOM 1005 O O . TRP A 1 130 ? 17.924 2.977 -1.786 1.00 84.12 130 TRP A O 1
ATOM 1015 N N . ALA A 1 131 ? 18.534 1.518 -3.386 1.00 85.12 131 ALA A N 1
ATOM 1016 C CA . ALA A 1 131 ? 17.303 1.662 -4.164 1.00 85.12 131 ALA A CA 1
ATOM 1017 C C . ALA A 1 131 ? 16.076 1.188 -3.372 1.00 85.12 131 ALA A C 1
ATOM 1019 O O . ALA A 1 131 ? 15.062 1.885 -3.330 1.00 85.12 131 ALA A O 1
ATOM 1020 N N . ALA A 1 132 ? 16.190 0.059 -2.667 1.00 88.62 132 ALA A N 1
ATOM 1021 C CA . ALA A 1 132 ? 15.133 -0.445 -1.801 1.00 88.62 132 ALA A CA 1
ATOM 1022 C C . ALA A 1 132 ? 14.857 0.485 -0.614 1.00 88.62 132 ALA A C 1
ATOM 1024 O O . ALA A 1 132 ? 13.698 0.799 -0.345 1.00 88.62 132 ALA A O 1
ATOM 1025 N N . ILE A 1 133 ? 15.897 0.979 0.068 1.00 90.12 133 ILE A N 1
ATOM 1026 C CA . ILE A 1 133 ? 15.741 1.963 1.149 1.00 90.12 133 ILE A CA 1
ATOM 1027 C C . ILE A 1 133 ? 15.061 3.224 0.629 1.00 90.12 133 ILE A C 1
ATOM 1029 O O . ILE A 1 133 ? 14.123 3.696 1.265 1.00 90.12 133 ILE A O 1
ATOM 1033 N N . ALA A 1 134 ? 15.492 3.762 -0.512 1.00 91.06 134 ALA A N 1
ATOM 1034 C CA . ALA A 1 134 ? 14.907 4.962 -1.096 1.00 91.06 134 ALA A CA 1
ATOM 1035 C C . ALA A 1 134 ? 13.427 4.750 -1.449 1.00 91.06 134 ALA A C 1
ATOM 1037 O O . ALA A 1 134 ? 12.591 5.575 -1.075 1.00 91.06 134 ALA A O 1
ATOM 1038 N N . ALA A 1 135 ? 13.082 3.620 -2.080 1.00 92.44 135 ALA A N 1
ATOM 1039 C CA . ALA A 1 135 ? 11.702 3.271 -2.418 1.00 92.44 135 ALA A CA 1
ATOM 1040 C C . ALA A 1 135 ? 10.817 3.160 -1.169 1.00 92.44 135 ALA A C 1
ATOM 1042 O O . ALA A 1 135 ? 9.767 3.802 -1.079 1.00 92.44 135 ALA A O 1
ATOM 1043 N N . LEU A 1 136 ? 11.259 2.368 -0.187 1.00 93.88 136 LEU A N 1
ATOM 1044 C CA . LEU A 1 136 ? 10.533 2.136 1.059 1.00 93.88 136 LEU A CA 1
ATOM 1045 C C . LEU A 1 136 ? 10.402 3.422 1.873 1.00 93.88 136 LEU A C 1
ATOM 1047 O O . LEU A 1 136 ? 9.323 3.684 2.402 1.00 93.88 136 LEU A O 1
ATOM 1051 N N . THR A 1 137 ? 11.461 4.234 1.929 1.00 95.00 137 THR A N 1
ATOM 1052 C CA . THR A 1 137 ? 11.481 5.517 2.641 1.00 95.00 137 THR A CA 1
ATOM 1053 C C . THR A 1 137 ? 10.504 6.496 2.022 1.00 95.00 137 THR A C 1
ATOM 1055 O O . THR A 1 137 ? 9.650 7.047 2.719 1.00 95.00 137 THR A O 1
ATOM 1058 N N . ALA A 1 138 ? 10.587 6.678 0.702 1.00 93.56 138 ALA A N 1
ATOM 1059 C CA . ALA A 1 138 ? 9.701 7.581 -0.006 1.00 93.56 138 ALA A CA 1
ATOM 1060 C C . ALA A 1 138 ? 8.239 7.173 0.210 1.00 93.56 138 ALA A C 1
ATOM 1062 O O . ALA A 1 138 ? 7.423 7.969 0.671 1.00 93.56 138 ALA A O 1
ATOM 1063 N N . TYR A 1 139 ? 7.926 5.896 -0.007 1.00 94.00 139 TYR A N 1
ATOM 1064 C CA . TYR A 1 139 ? 6.570 5.388 0.143 1.00 94.00 139 TYR A CA 1
ATOM 1065 C C . TYR A 1 139 ? 6.040 5.492 1.577 1.00 94.00 139 TYR A C 1
ATOM 1067 O O . TYR A 1 139 ? 4.970 6.052 1.813 1.00 94.00 139 TYR A O 1
ATOM 1075 N N . THR A 1 140 ? 6.793 4.987 2.551 1.00 95.38 140 THR A N 1
ATOM 1076 C CA . THR A 1 140 ? 6.340 4.857 3.945 1.00 95.38 140 THR A CA 1
ATOM 1077 C C . THR A 1 140 ? 6.249 6.209 4.642 1.00 95.38 140 THR A C 1
ATOM 1079 O O . THR A 1 140 ? 5.329 6.428 5.436 1.00 95.38 140 THR A O 1
ATOM 1082 N N . SER A 1 141 ? 7.126 7.157 4.295 1.00 95.75 141 SER A N 1
ATOM 1083 C CA . SER A 1 141 ? 7.074 8.522 4.828 1.00 95.75 141 SER A CA 1
ATOM 1084 C C . SER A 1 141 ? 5.730 9.210 4.560 1.00 95.75 141 SER A C 1
ATOM 1086 O O . SER A 1 141 ? 5.233 9.941 5.416 1.00 95.75 141 SER A O 1
ATOM 1088 N N . ALA A 1 142 ? 5.080 8.922 3.426 1.00 94.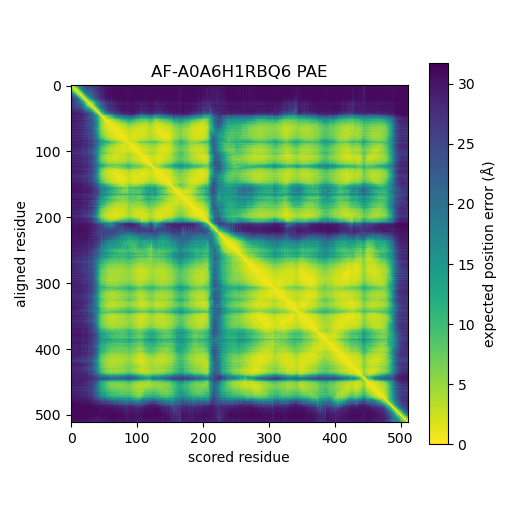31 142 ALA A N 1
ATOM 1089 C CA . ALA A 1 142 ? 3.783 9.496 3.091 1.00 94.31 142 ALA A CA 1
ATOM 1090 C C . ALA A 1 142 ? 2.660 8.997 4.021 1.00 94.31 142 ALA A C 1
ATOM 1092 O O . ALA A 1 142 ? 1.760 9.763 4.368 1.00 94.31 142 ALA A O 1
ATOM 1093 N N . PHE A 1 143 ? 2.720 7.738 4.469 1.00 92.56 143 PHE A N 1
ATOM 1094 C CA . PHE A 1 143 ? 1.769 7.183 5.442 1.00 92.56 143 PHE A CA 1
ATOM 1095 C C . PHE A 1 143 ? 2.056 7.683 6.856 1.00 92.56 143 PHE A C 1
ATOM 1097 O O . PHE A 1 143 ? 1.127 8.079 7.557 1.00 92.56 143 PHE A O 1
ATOM 1104 N N . ILE A 1 144 ? 3.330 7.743 7.252 1.00 94.19 144 ILE A N 1
ATOM 1105 C CA . ILE A 1 144 ? 3.732 8.322 8.540 1.00 94.19 144 ILE A CA 1
ATOM 1106 C C . ILE A 1 144 ? 3.308 9.792 8.622 1.00 94.19 144 ILE A C 1
ATOM 1108 O O . ILE A 1 144 ? 2.777 10.215 9.645 1.00 94.19 144 ILE A O 1
ATOM 1112 N N . CYS A 1 145 ? 3.448 10.555 7.534 1.00 93.44 145 CYS A N 1
ATOM 1113 C CA . CYS A 1 145 ? 2.983 11.937 7.456 1.00 93.44 145 CYS A CA 1
ATOM 1114 C C . CYS A 1 145 ? 1.492 12.068 7.808 1.00 93.44 145 CYS A C 1
ATOM 1116 O O . CYS A 1 145 ? 1.111 12.951 8.576 1.00 93.44 145 CYS A O 1
ATOM 1118 N N . GLU A 1 146 ? 0.642 11.184 7.280 1.00 91.62 146 GLU A N 1
ATOM 1119 C CA . GLU A 1 146 ? -0.794 11.176 7.587 1.00 91.62 146 GLU A CA 1
ATOM 1120 C C . GLU A 1 146 ? -1.074 10.796 9.036 1.00 91.62 146 GLU A C 1
ATOM 1122 O O . GLU A 1 146 ? -1.926 11.413 9.673 1.00 91.62 146 GLU A O 1
ATOM 1127 N N . VAL A 1 147 ? -0.339 9.821 9.573 1.00 90.38 147 VAL A N 1
ATOM 1128 C CA . VAL A 1 147 ? -0.465 9.404 10.972 1.00 90.38 147 VAL A CA 1
ATOM 1129 C C . VAL A 1 147 ? -0.100 10.550 11.916 1.00 90.38 147 VAL A C 1
ATOM 1131 O O . VAL A 1 147 ? -0.898 10.895 12.786 1.00 90.38 147 VAL A O 1
ATOM 1134 N N . VAL A 1 148 ? 1.056 11.186 11.715 1.00 88.25 148 VAL A N 1
ATOM 1135 C CA . VAL A 1 148 ? 1.525 12.307 12.545 1.00 88.25 148 VAL A CA 1
ATOM 1136 C C . VAL A 1 148 ? 0.570 13.494 12.432 1.00 88.25 148 VAL A C 1
ATOM 1138 O O . VAL A 1 148 ? 0.118 14.026 13.447 1.00 88.25 148 VAL A O 1
ATOM 1141 N N . ARG A 1 149 ? 0.181 13.873 11.207 1.00 85.25 149 ARG A N 1
ATOM 1142 C CA . ARG A 1 149 ? -0.776 14.964 10.973 1.00 85.25 149 ARG A CA 1
ATOM 1143 C C . ARG A 1 149 ? -2.132 14.675 11.619 1.00 85.25 149 ARG A C 1
ATOM 1145 O O . ARG A 1 149 ? -2.730 15.571 12.210 1.00 85.25 149 ARG A O 1
ATOM 1152 N N . SER A 1 150 ? -2.648 13.453 11.483 1.00 83.56 150 SER A N 1
ATOM 1153 C CA . SER A 1 150 ? -3.918 13.057 12.094 1.00 83.56 150 SER A CA 1
ATOM 1154 C C . SER A 1 150 ? -3.822 13.100 13.614 1.00 83.56 150 SER A C 1
ATOM 1156 O O . SER A 1 150 ? -4.718 13.641 14.249 1.00 83.56 150 SER A O 1
ATOM 1158 N N . GLY A 1 151 ? -2.724 12.596 14.179 1.00 82.94 151 GLY A N 1
ATOM 1159 C CA . GLY A 1 151 ? -2.447 12.588 15.611 1.00 82.94 151 GLY A CA 1
ATOM 1160 C C . GLY A 1 151 ? -2.385 13.968 16.253 1.00 82.94 151 GLY A C 1
ATOM 1161 O O . GLY A 1 151 ? -2.924 14.177 17.332 1.00 82.94 151 GLY A O 1
ATOM 1162 N N . MET A 1 152 ? -1.794 14.949 15.571 1.00 74.56 152 MET A N 1
ATOM 1163 C CA . MET A 1 152 ? -1.818 16.336 16.050 1.00 74.56 152 MET A CA 1
ATOM 1164 C C . MET A 1 152 ? -3.239 16.913 16.096 1.00 74.56 152 MET A C 1
ATOM 1166 O O . MET A 1 152 ? -3.559 17.699 16.981 1.00 74.56 152 MET A O 1
ATOM 1170 N N . ASN A 1 153 ? -4.103 16.499 15.166 1.00 79.00 153 ASN A N 1
ATOM 1171 C CA . ASN A 1 153 ? -5.481 16.977 15.068 1.00 79.00 153 ASN A CA 1
ATOM 1172 C C . ASN A 1 153 ? -6.469 16.202 15.959 1.00 79.00 153 ASN A C 1
ATOM 1174 O O . ASN A 1 153 ? -7.655 16.531 15.957 1.00 79.00 153 ASN A O 1
ATOM 1178 N N . THR A 1 154 ? -6.032 15.173 16.701 1.00 81.88 154 THR A N 1
ATOM 1179 C CA . THR A 1 154 ? -6.934 14.425 17.594 1.00 81.88 154 THR A CA 1
ATOM 1180 C C . THR A 1 154 ? -7.198 15.137 18.914 1.00 81.88 154 THR A C 1
ATOM 1182 O O . THR A 1 154 ? -8.172 14.803 19.583 1.00 81.88 154 THR A O 1
ATOM 1185 N N . VAL A 1 155 ? -6.349 16.090 19.311 1.00 81.38 155 VAL A N 1
ATOM 1186 C CA . VAL A 1 155 ? -6.530 16.853 20.553 1.00 81.38 155 VAL A CA 1
ATOM 1187 C C . VAL A 1 155 ? -7.466 18.038 20.276 1.00 81.38 155 VAL A C 1
ATOM 1189 O O . VAL A 1 155 ? -7.116 18.898 19.465 1.00 81.38 155 VAL A O 1
ATOM 1192 N N . PRO A 1 156 ? -8.652 18.119 20.913 1.00 81.81 156 PRO A N 1
ATOM 1193 C CA . PRO A 1 156 ? -9.579 19.226 20.693 1.00 81.81 156 PRO A CA 1
ATOM 1194 C C . PRO A 1 156 ? -8.950 20.572 21.069 1.00 81.81 156 PRO A C 1
ATOM 1196 O O . PRO A 1 156 ? -8.342 20.692 22.133 1.00 81.81 156 PRO A O 1
ATOM 1199 N N . ALA A 1 157 ? -9.163 21.608 20.250 1.00 78.81 157 ALA A N 1
ATOM 1200 C CA . ALA A 1 157 ? -8.633 22.953 20.508 1.00 78.81 157 ALA A CA 1
ATOM 1201 C C . ALA A 1 157 ? -9.042 23.501 21.889 1.00 78.81 157 ALA A C 1
ATOM 1203 O O . ALA A 1 157 ? -8.228 24.134 22.559 1.00 78.81 157 ALA A O 1
ATOM 1204 N N . GLY A 1 158 ? -10.241 23.141 22.366 1.00 84.12 158 GLY A N 1
ATOM 1205 C CA . GLY A 1 158 ? -10.740 23.508 23.693 1.00 84.12 158 GLY A CA 1
ATOM 1206 C C . GLY A 1 158 ? -9.852 23.045 24.856 1.00 84.12 158 GLY A C 1
ATOM 1207 O O . GLY A 1 158 ? -9.797 23.725 25.869 1.00 84.12 158 GLY A O 1
ATOM 1208 N N . GLN A 1 159 ? -9.098 21.946 24.715 1.00 85.00 159 GLN A N 1
ATOM 1209 C CA . GLN A 1 159 ? -8.139 21.501 25.741 1.00 85.00 159 GLN A CA 1
ATOM 1210 C C . GLN A 1 159 ? -6.919 22.428 25.808 1.00 85.00 159 GLN A C 1
ATOM 1212 O O . GLN A 1 159 ? -6.460 22.788 26.889 1.00 85.00 159 GLN A O 1
ATOM 1217 N N . ALA A 1 160 ? -6.412 22.857 24.649 1.00 81.94 160 ALA A N 1
ATOM 1218 C CA . ALA A 1 160 ? -5.314 23.816 24.576 1.00 81.94 160 ALA A CA 1
ATOM 1219 C C . ALA A 1 160 ? -5.758 25.230 24.995 1.00 81.94 160 ALA A C 1
ATOM 1221 O O . ALA A 1 160 ? -4.982 25.979 25.583 1.00 81.94 160 ALA A O 1
ATOM 1222 N N . GLU A 1 161 ? -7.003 25.607 24.706 1.00 86.62 161 GLU A N 1
ATOM 1223 C CA . GLU A 1 161 ? -7.614 26.861 25.156 1.00 86.62 161 GLU A CA 1
ATOM 1224 C C . GLU A 1 161 ? -7.853 26.866 26.666 1.00 86.62 161 GLU A C 1
ATOM 1226 O O . GLU A 1 161 ? -7.381 27.786 27.323 1.00 86.62 161 GLU A O 1
ATOM 1231 N N . ALA A 1 162 ? -8.444 25.810 27.232 1.00 89.19 162 ALA A N 1
ATOM 1232 C CA . ALA A 1 162 ? -8.633 25.668 28.676 1.00 89.19 162 ALA A CA 1
ATOM 1233 C C . ALA A 1 162 ? -7.300 25.692 29.437 1.00 89.19 162 ALA A C 1
ATOM 1235 O O . ALA A 1 162 ? -7.170 26.387 30.441 1.00 89.19 162 ALA A O 1
ATOM 1236 N N . ALA A 1 163 ? -6.276 25.003 28.926 1.00 89.50 163 ALA A N 1
ATOM 1237 C CA . ALA A 1 163 ? -4.936 25.030 29.502 1.00 89.50 163 ALA A CA 1
ATOM 1238 C C . ALA A 1 163 ? -4.346 26.455 29.530 1.00 89.50 163 ALA A C 1
ATOM 1240 O O . ALA A 1 163 ? -3.770 26.873 30.535 1.00 89.50 163 ALA A O 1
ATOM 1241 N N . ARG A 1 164 ? -4.547 27.239 28.460 1.00 87.69 164 ARG A N 1
ATOM 1242 C CA . ARG A 1 164 ? -4.156 28.660 28.425 1.00 87.69 164 ARG A CA 1
ATOM 1243 C C . ARG A 1 164 ? -4.976 29.514 29.394 1.00 87.69 164 ARG A C 1
ATOM 1245 O O . ARG A 1 164 ? -4.408 30.407 30.012 1.00 87.69 164 ARG A O 1
ATOM 1252 N N . SER A 1 165 ? -6.266 29.226 29.571 1.00 92.44 165 SER A N 1
ATOM 1253 C CA . SER A 1 165 ? -7.134 29.930 30.529 1.00 92.44 165 SER A CA 1
ATOM 1254 C C . SER A 1 165 ? -6.716 29.725 31.989 1.00 92.44 165 SER A C 1
ATOM 1256 O O . SER A 1 165 ? -6.958 30.602 32.808 1.00 92.44 165 SER A O 1
ATOM 1258 N N . VAL A 1 166 ? -6.046 28.613 32.310 1.00 93.31 166 VAL A N 1
ATOM 1259 C CA . VAL A 1 166 ? -5.485 28.332 33.649 1.00 93.31 166 VAL A CA 1
ATOM 1260 C C . VAL A 1 166 ? -4.032 28.844 33.780 1.00 93.31 166 VAL A C 1
ATOM 1262 O O . VAL A 1 166 ? -3.342 28.562 34.753 1.00 93.31 166 VAL A O 1
ATOM 1265 N N . GLY A 1 167 ? -3.542 29.630 32.812 1.00 92.44 167 GLY A N 1
ATOM 1266 C CA . GLY A 1 167 ? -2.233 30.291 32.875 1.00 92.44 167 GLY A CA 1
ATOM 1267 C C . GLY A 1 167 ? -1.050 29.449 32.385 1.00 92.44 167 GLY A C 1
ATOM 1268 O O . GLY A 1 167 ? 0.098 29.851 32.570 1.00 92.44 167 GLY A O 1
ATOM 1269 N N . MET A 1 168 ? -1.285 28.297 31.743 1.00 93.69 168 MET A N 1
ATOM 1270 C CA . MET A 1 168 ? -0.194 27.487 31.194 1.00 93.69 168 MET A CA 1
ATOM 1271 C C . MET A 1 168 ? 0.484 28.201 30.019 1.00 93.69 168 MET A C 1
ATOM 1273 O O . MET A 1 168 ? -0.159 28.644 29.063 1.00 93.69 168 MET A O 1
ATOM 1277 N N . THR A 1 169 ? 1.814 28.251 30.052 1.00 91.56 169 THR A N 1
ATOM 1278 C CA . THR A 1 169 ? 2.632 28.745 28.939 1.00 91.56 169 THR A CA 1
ATOM 1279 C C . THR A 1 169 ? 2.519 27.821 27.728 1.00 91.56 169 THR A C 1
ATOM 1281 O O . THR A 1 169 ? 2.217 26.635 27.852 1.00 91.56 169 THR A O 1
ATOM 1284 N N . PHE A 1 170 ? 2.827 28.327 26.534 1.00 79.88 170 PHE A N 1
ATOM 1285 C CA . PHE A 1 170 ? 2.780 27.536 25.299 1.00 79.88 170 PHE A CA 1
ATOM 1286 C C . PHE A 1 170 ? 3.541 26.201 25.396 1.00 79.88 170 PHE A C 1
ATOM 1288 O O . PHE A 1 170 ? 3.026 25.175 24.957 1.00 79.88 170 PHE A O 1
ATOM 1295 N N . LEU A 1 171 ? 4.732 26.191 26.007 1.00 78.56 171 LEU A N 1
ATOM 1296 C CA . LEU A 1 171 ? 5.523 24.967 26.171 1.00 78.56 171 LEU A CA 1
ATOM 1297 C C . LEU A 1 171 ? 4.886 23.990 27.164 1.00 78.56 171 LEU A C 1
ATOM 1299 O O . LEU A 1 171 ? 4.965 22.784 26.954 1.00 78.56 171 LEU A O 1
ATOM 1303 N N . GLN A 1 172 ? 4.206 24.490 28.196 1.00 86.62 172 GLN A N 1
ATOM 1304 C CA . GLN A 1 172 ? 3.439 23.650 29.116 1.00 86.62 172 GLN A CA 1
ATOM 1305 C C . GLN A 1 172 ? 2.198 23.074 28.428 1.00 86.62 172 GLN A C 1
ATOM 1307 O O . GLN A 1 172 ? 1.951 21.878 28.528 1.00 86.62 172 GLN A O 1
ATOM 1312 N N . VAL A 1 173 ? 1.444 23.879 27.675 1.00 83.19 173 VAL A N 1
ATOM 1313 C CA . VAL A 1 173 ? 0.280 23.399 26.909 1.00 83.19 173 VAL A CA 1
ATOM 1314 C C . VAL A 1 173 ? 0.713 22.337 25.898 1.00 83.19 173 VAL A C 1
ATOM 1316 O O . VAL A 1 173 ? 0.121 21.262 25.817 1.00 83.19 173 VAL A O 1
ATOM 1319 N N . LEU A 1 174 ? 1.786 22.606 25.155 1.00 81.88 174 LEU A N 1
ATOM 1320 C CA . LEU A 1 174 ? 2.308 21.682 24.160 1.00 81.88 174 LEU A CA 1
ATOM 1321 C C . LEU A 1 174 ? 2.856 20.401 24.808 1.00 81.88 174 LEU A C 1
ATOM 1323 O O . LEU A 1 174 ? 2.468 19.312 24.402 1.00 81.88 174 LEU A O 1
ATOM 1327 N N . GLY A 1 175 ? 3.726 20.516 25.812 1.00 84.75 175 GLY A N 1
ATOM 1328 C CA . GLY A 1 175 ? 4.434 19.385 26.417 1.00 84.75 175 GLY A CA 1
ATOM 1329 C C . GLY A 1 175 ? 3.599 18.541 27.379 1.00 84.75 175 GLY A C 1
ATOM 1330 O O . GLY A 1 175 ? 3.787 17.331 27.435 1.00 84.75 175 GLY A O 1
ATOM 1331 N N . ILE A 1 176 ? 2.669 19.152 28.115 1.00 89.62 176 ILE A N 1
ATOM 1332 C CA . ILE A 1 176 ? 1.907 18.478 29.179 1.00 89.62 176 ILE A CA 1
ATOM 1333 C C . ILE A 1 176 ? 0.524 18.043 28.680 1.00 89.62 176 ILE A C 1
ATOM 1335 O O . ILE A 1 176 ? 0.040 16.982 29.068 1.00 89.62 176 ILE A O 1
ATOM 1339 N N . VAL A 1 177 ? -0.112 18.823 27.797 1.00 86.94 177 VAL A N 1
ATOM 1340 C CA . VAL A 1 177 ? -1.491 18.555 27.350 1.00 86.94 177 VAL A CA 1
ATOM 1341 C C . VAL A 1 177 ? -1.514 17.921 25.964 1.00 86.94 177 VAL A C 1
ATOM 1343 O O . VAL A 1 177 ? -2.038 16.820 25.799 1.00 86.94 177 VAL A O 1
ATOM 1346 N N . VAL A 1 178 ? -0.941 18.591 24.962 1.00 84.88 178 VAL A N 1
ATOM 1347 C CA . VAL A 1 178 ? -1.128 18.213 23.552 1.00 84.88 178 VAL A CA 1
ATOM 1348 C C . VAL A 1 178 ? -0.257 17.023 23.151 1.00 84.88 178 VAL A C 1
ATOM 1350 O O . VAL A 1 178 ? -0.785 16.021 22.672 1.00 84.88 178 VAL A O 1
ATOM 1353 N N . LEU A 1 179 ? 1.063 17.098 23.348 1.00 85.06 179 LEU A N 1
ATOM 1354 C CA . LEU A 1 179 ? 2.001 16.072 22.879 1.00 85.06 179 LEU A CA 1
ATOM 1355 C C . LEU A 1 179 ? 1.747 14.684 23.488 1.00 85.06 179 LEU A C 1
ATOM 1357 O O . LEU A 1 179 ? 1.725 13.728 22.715 1.00 85.06 179 LEU A O 1
ATOM 1361 N N . PRO A 1 180 ? 1.487 14.516 24.801 1.00 87.25 180 PRO A N 1
ATOM 1362 C CA . PRO A 1 180 ? 1.237 13.191 25.369 1.00 87.25 180 PRO A CA 1
ATOM 1363 C C . PRO A 1 180 ? -0.028 12.531 24.806 1.00 87.25 180 PRO A C 1
ATOM 1365 O O . PRO A 1 180 ? -0.053 11.322 24.570 1.00 87.25 180 PRO A O 1
ATOM 1368 N N . GLN A 1 181 ? -1.080 13.317 24.559 1.00 88.44 181 GLN A N 1
ATOM 1369 C CA . GLN A 1 181 ? -2.332 12.823 23.983 1.00 88.44 181 GLN A CA 1
ATOM 1370 C C . GLN A 1 181 ? -2.181 12.512 22.492 1.00 88.44 181 GLN A C 1
ATOM 1372 O O . GLN A 1 181 ? -2.572 11.431 22.049 1.00 88.44 181 GLN A O 1
ATOM 1377 N N . ALA A 1 182 ? -1.560 13.421 21.736 1.00 85.12 182 ALA A N 1
ATOM 1378 C CA . ALA A 1 182 ? -1.254 13.216 20.325 1.00 85.12 182 ALA A CA 1
ATOM 1379 C C . ALA A 1 182 ? -0.377 11.971 20.134 1.00 85.12 182 ALA A C 1
ATOM 1381 O O . ALA A 1 182 ? -0.681 11.124 19.300 1.00 85.12 182 ALA A O 1
ATOM 1382 N N . PHE A 1 183 ? 0.657 11.796 20.961 1.00 87.62 183 PHE A N 1
ATOM 1383 C CA . PHE A 1 183 ? 1.528 10.624 20.922 1.00 87.62 183 PHE A CA 1
ATOM 1384 C C . PHE A 1 183 ? 0.750 9.320 21.144 1.00 87.62 183 PHE A C 1
ATOM 1386 O O . PHE A 1 183 ? 0.869 8.393 20.344 1.00 87.62 183 PHE A O 1
ATOM 1393 N N . ARG A 1 184 ? -0.124 9.255 22.161 1.00 86.12 184 ARG A N 1
ATOM 1394 C CA . ARG A 1 184 ? -0.980 8.074 22.400 1.00 86.12 184 ARG A CA 1
ATOM 1395 C C . ARG A 1 184 ? -1.890 7.754 21.213 1.00 86.12 184 ARG A C 1
ATOM 1397 O O . ARG A 1 184 ? -2.100 6.580 20.922 1.00 86.12 184 ARG A O 1
ATOM 1404 N N . ALA A 1 185 ? -2.401 8.767 20.516 1.00 84.31 185 ALA A N 1
ATOM 1405 C CA . ALA A 1 185 ? -3.217 8.577 19.317 1.00 84.31 185 ALA A CA 1
ATOM 1406 C C . ALA A 1 185 ? -2.394 8.125 18.093 1.00 84.31 185 ALA A C 1
ATOM 1408 O O . ALA A 1 185 ? -2.902 7.399 17.240 1.00 84.31 185 ALA A O 1
ATOM 1409 N N . ILE A 1 186 ? -1.126 8.537 18.015 1.00 89.75 186 ILE A N 1
ATOM 1410 C CA . ILE A 1 186 ? -0.192 8.240 16.918 1.00 89.75 186 ILE A CA 1
ATOM 1411 C C . ILE A 1 186 ? 0.351 6.808 16.987 1.00 89.75 186 ILE A C 1
ATOM 1413 O O . ILE A 1 186 ? 0.560 6.188 15.942 1.00 89.75 186 ILE A O 1
ATOM 1417 N N . MET A 1 187 ? 0.574 6.271 18.190 1.00 90.81 187 MET A N 1
ATOM 1418 C CA . MET A 1 187 ? 1.250 4.981 18.371 1.00 90.81 187 MET A CA 1
ATOM 1419 C C . MET A 1 187 ? 0.560 3.799 17.663 1.00 90.81 187 MET A C 1
ATOM 1421 O O . MET A 1 187 ? 1.247 3.107 16.911 1.00 90.81 187 MET A O 1
ATOM 1425 N N . PRO A 1 188 ? -0.762 3.556 17.801 1.00 86.50 188 PRO A N 1
ATOM 1426 C CA . PRO A 1 188 ? -1.389 2.400 17.152 1.00 86.50 188 PRO A CA 1
ATOM 1427 C C . PRO A 1 188 ? -1.335 2.449 15.609 1.00 86.50 188 PRO A C 1
ATOM 1429 O O . PRO A 1 188 ? -0.972 1.442 14.983 1.00 86.50 188 PRO A O 1
ATOM 1432 N N . PRO A 1 189 ? -1.625 3.593 14.952 1.00 86.75 189 PRO A N 1
ATOM 1433 C CA . PRO A 1 189 ? -1.414 3.721 13.514 1.00 86.75 189 PRO A CA 1
ATOM 1434 C C . PRO A 1 189 ? 0.061 3.612 13.101 1.00 86.75 189 PRO A C 1
ATOM 1436 O O . PRO A 1 189 ? 0.338 2.984 12.080 1.00 86.75 189 PRO A O 1
ATOM 1439 N N . LEU A 1 190 ? 1.013 4.136 13.889 1.00 90.31 190 LEU A N 1
ATOM 1440 C CA . LEU A 1 190 ? 2.448 3.964 13.613 1.00 90.31 190 LEU A CA 1
ATOM 1441 C C . LEU A 1 190 ? 2.854 2.490 13.625 1.00 90.31 190 LEU A C 1
ATOM 1443 O O . LEU A 1 190 ? 3.508 2.035 12.687 1.00 90.31 190 LEU A O 1
ATOM 1447 N N . THR A 1 191 ? 2.423 1.721 14.628 1.00 88.44 191 THR A N 1
ATOM 1448 C CA . THR A 1 191 ? 2.664 0.272 14.681 1.00 88.44 191 THR A CA 1
ATOM 1449 C C . THR A 1 191 ? 2.104 -0.420 13.441 1.00 88.44 191 THR A C 1
ATOM 1451 O O . THR A 1 191 ? 2.775 -1.257 12.840 1.00 88.44 191 THR A O 1
ATOM 1454 N N . SER A 1 192 ? 0.913 -0.019 12.994 1.00 86.56 192 SER A N 1
ATOM 1455 C CA . SER A 1 192 ? 0.309 -0.556 11.770 1.00 86.56 192 SER A CA 1
ATOM 1456 C C . SER A 1 192 ? 1.147 -0.228 10.527 1.00 86.56 192 SER A C 1
ATOM 1458 O O . SER A 1 192 ? 1.388 -1.108 9.700 1.00 86.56 192 SER A O 1
ATOM 1460 N N . THR A 1 193 ? 1.657 1.005 10.410 1.00 90.94 193 THR A N 1
ATOM 1461 C CA . THR A 1 193 ? 2.558 1.390 9.308 1.00 90.94 193 THR A CA 1
ATOM 1462 C C . THR A 1 193 ? 3.912 0.684 9.371 1.00 90.94 193 THR A C 1
ATOM 1464 O O . THR A 1 193 ? 4.451 0.333 8.326 1.00 90.94 193 THR A O 1
ATOM 1467 N N . ALA A 1 194 ? 4.438 0.400 10.565 1.00 90.31 194 ALA A N 1
ATOM 1468 C CA . ALA A 1 194 ? 5.671 -0.362 10.740 1.00 90.31 194 ALA A CA 1
ATOM 1469 C C . ALA A 1 194 ? 5.490 -1.827 10.308 1.00 90.31 194 ALA A C 1
ATOM 1471 O O . ALA A 1 194 ? 6.315 -2.362 9.572 1.00 90.31 194 ALA A O 1
ATOM 1472 N N . ILE A 1 195 ? 4.375 -2.466 10.676 1.00 86.00 195 ILE A N 1
ATOM 1473 C CA . ILE A 1 195 ? 4.045 -3.819 10.199 1.00 86.00 195 ILE A CA 1
ATOM 1474 C C . ILE A 1 195 ? 3.898 -3.830 8.672 1.00 86.00 195 ILE A C 1
ATOM 1476 O O . ILE A 1 195 ? 4.378 -4.752 8.012 1.00 86.00 195 ILE A O 1
ATOM 1480 N N . ALA A 1 196 ? 3.259 -2.808 8.096 1.00 88.19 196 ALA A N 1
ATOM 1481 C CA . ALA A 1 196 ? 3.150 -2.673 6.647 1.00 88.19 196 ALA A CA 1
ATOM 1482 C C . ALA A 1 196 ? 4.528 -2.511 5.985 1.00 88.19 196 ALA A C 1
ATOM 1484 O O . ALA A 1 196 ? 4.810 -3.207 5.014 1.00 88.19 196 ALA A O 1
ATOM 1485 N N . LEU A 1 197 ? 5.413 -1.675 6.539 1.00 92.00 197 LEU A N 1
ATOM 1486 C CA . LEU A 1 197 ? 6.794 -1.531 6.072 1.00 92.00 197 LEU A CA 1
ATOM 1487 C C . LEU A 1 197 ? 7.535 -2.872 6.099 1.00 92.00 197 LEU A C 1
ATOM 1489 O O . LEU A 1 197 ? 8.151 -3.240 5.105 1.00 92.00 197 LEU A O 1
ATOM 1493 N N . LEU A 1 198 ? 7.431 -3.622 7.199 1.00 88.19 198 LEU A N 1
ATOM 1494 C CA . LEU A 1 198 ? 8.052 -4.940 7.330 1.00 88.19 198 LEU A CA 1
ATOM 1495 C C . LEU A 1 198 ? 7.524 -5.943 6.294 1.00 88.19 198 LEU A C 1
ATOM 1497 O O . LEU A 1 198 ? 8.274 -6.782 5.820 1.00 88.19 198 LEU A O 1
ATOM 1501 N N . LYS A 1 199 ? 6.245 -5.873 5.915 1.00 84.88 199 LYS A N 1
ATOM 1502 C CA . LYS A 1 199 ? 5.713 -6.696 4.817 1.00 84.88 199 LYS A CA 1
ATOM 1503 C C . LYS A 1 199 ? 6.215 -6.206 3.461 1.00 84.88 199 LYS A C 1
ATOM 1505 O O . LYS A 1 199 ? 6.538 -7.017 2.598 1.00 84.88 199 LYS A O 1
ATOM 1510 N N . ASN A 1 200 ? 6.327 -4.896 3.287 1.00 89.12 200 ASN A N 1
ATOM 1511 C CA . ASN A 1 200 ? 6.765 -4.259 2.052 1.00 89.12 200 ASN A CA 1
ATOM 1512 C C . ASN A 1 200 ? 8.250 -4.488 1.737 1.00 89.12 200 ASN A C 1
ATOM 1514 O O . ASN A 1 200 ? 8.616 -4.468 0.565 1.00 89.12 200 ASN A O 1
ATOM 1518 N N . THR A 1 201 ? 9.105 -4.771 2.726 1.00 88.50 201 THR A N 1
ATOM 1519 C CA . THR A 1 201 ? 10.503 -5.169 2.464 1.00 88.50 201 THR A CA 1
ATOM 1520 C C . THR A 1 201 ? 10.592 -6.447 1.628 1.00 88.50 201 THR A C 1
ATOM 1522 O O . THR A 1 201 ? 11.548 -6.596 0.875 1.00 88.50 201 THR A O 1
ATOM 1525 N N . THR A 1 202 ? 9.582 -7.329 1.667 1.00 82.94 202 THR A N 1
ATOM 1526 C CA . THR A 1 202 ? 9.551 -8.537 0.820 1.00 82.94 202 THR A CA 1
ATOM 1527 C C . THR A 1 202 ? 9.499 -8.219 -0.672 1.00 82.94 202 THR A C 1
ATOM 1529 O O . THR A 1 202 ? 10.014 -8.990 -1.475 1.00 82.94 202 THR A O 1
ATOM 1532 N N . ILE A 1 203 ? 8.958 -7.056 -1.050 1.00 83.50 203 ILE A N 1
ATOM 1533 C CA . ILE A 1 203 ? 8.923 -6.593 -2.442 1.00 83.50 203 ILE A CA 1
ATOM 1534 C C . ILE A 1 203 ? 10.345 -6.392 -2.970 1.00 83.50 203 ILE A C 1
ATOM 1536 O O . ILE A 1 203 ? 10.603 -6.707 -4.128 1.00 83.50 203 ILE A O 1
ATOM 1540 N N . ALA A 1 204 ? 11.283 -5.959 -2.119 1.00 81.00 204 ALA A N 1
ATOM 1541 C CA . ALA A 1 204 ? 12.683 -5.767 -2.490 1.00 81.00 204 ALA A CA 1
ATOM 1542 C C . ALA A 1 204 ? 13.329 -7.062 -3.023 1.00 81.00 204 ALA A C 1
ATOM 1544 O O . ALA A 1 204 ? 14.110 -7.009 -3.971 1.00 81.00 204 ALA A O 1
ATOM 1545 N N . ALA A 1 205 ? 12.946 -8.231 -2.495 1.00 70.62 205 ALA A N 1
ATOM 1546 C CA . ALA A 1 205 ? 13.444 -9.519 -2.981 1.00 70.62 205 ALA A CA 1
ATOM 1547 C C . ALA A 1 205 ? 13.066 -9.780 -4.453 1.00 70.62 205 ALA A C 1
ATOM 1549 O O . ALA A 1 205 ? 13.856 -10.353 -5.199 1.00 70.62 205 ALA A O 1
ATOM 1550 N N . GLY A 1 206 ? 11.901 -9.296 -4.902 1.00 66.19 206 GLY A N 1
ATOM 1551 C CA . GLY A 1 206 ? 11.467 -9.389 -6.301 1.00 66.19 206 GLY A CA 1
ATOM 1552 C C . GLY A 1 206 ? 12.276 -8.532 -7.282 1.00 66.19 206 GLY A C 1
ATOM 1553 O O . GLY A 1 206 ? 12.166 -8.721 -8.490 1.00 66.19 206 GLY A O 1
ATOM 1554 N N . PHE A 1 207 ? 13.107 -7.618 -6.774 1.00 69.25 207 PHE A N 1
ATOM 1555 C CA . PHE A 1 207 ? 14.023 -6.780 -7.553 1.00 69.25 207 PHE A CA 1
ATOM 1556 C C . PHE A 1 207 ? 15.489 -7.201 -7.375 1.00 69.25 207 PHE A C 1
ATOM 1558 O O . PHE A 1 207 ? 16.387 -6.386 -7.566 1.00 69.25 207 PHE A O 1
ATOM 1565 N N . SER A 1 208 ? 15.734 -8.461 -6.992 1.00 62.38 208 SER A N 1
ATOM 1566 C CA . SER A 1 208 ? 17.080 -9.020 -6.790 1.00 62.38 208 SER A CA 1
ATOM 1567 C C . SER A 1 208 ? 17.921 -8.246 -5.769 1.00 62.38 208 SER A C 1
ATOM 1569 O O . SER A 1 208 ? 19.145 -8.214 -5.853 1.00 62.38 208 SER A O 1
ATOM 1571 N N . VAL A 1 209 ? 17.272 -7.637 -4.771 1.00 54.72 209 VAL A N 1
ATOM 1572 C CA . VAL A 1 209 ? 17.952 -6.979 -3.651 1.00 54.72 209 VAL A CA 1
ATOM 1573 C C . VAL A 1 209 ? 18.477 -8.063 -2.701 1.00 54.72 209 VAL A C 1
ATOM 1575 O O . VAL A 1 209 ? 17.864 -8.364 -1.678 1.00 54.72 209 VAL A O 1
ATOM 1578 N N . VAL A 1 210 ? 19.602 -8.684 -3.055 1.00 51.97 210 VAL A N 1
ATOM 1579 C CA . VAL A 1 210 ? 20.385 -9.558 -2.174 1.00 51.97 210 VAL A CA 1
ATOM 1580 C C . VAL A 1 210 ? 21.790 -8.989 -2.122 1.00 51.97 210 VAL A C 1
ATOM 1582 O O . VAL A 1 210 ? 22.610 -9.347 -2.945 1.00 51.97 210 VAL A O 1
ATOM 1585 N N . GLU A 1 211 ? 22.019 -8.048 -1.206 1.00 37.72 211 GLU A N 1
ATOM 1586 C CA . GLU A 1 211 ? 23.338 -7.617 -0.717 1.00 37.72 211 GLU A CA 1
ATOM 1587 C C . GLU A 1 211 ? 23.142 -6.463 0.277 1.00 37.72 211 GLU A C 1
ATOM 1589 O O . GLU A 1 211 ? 22.239 -5.642 0.116 1.00 37.72 211 GLU A O 1
ATOM 1594 N N . ALA A 1 212 ? 23.952 -6.396 1.337 1.00 32.19 212 ALA A N 1
ATOM 1595 C CA . ALA A 1 212 ? 23.814 -5.377 2.375 1.00 32.19 212 ALA A CA 1
ATOM 1596 C C . ALA A 1 212 ? 25.164 -4.826 2.850 1.00 32.19 212 ALA A C 1
ATOM 1598 O O . ALA A 1 212 ? 25.980 -5.593 3.355 1.00 32.19 212 ALA A O 1
ATOM 1599 N N . GLY A 1 213 ? 25.294 -3.492 2.897 1.00 29.95 213 GLY A N 1
ATOM 1600 C CA . GLY A 1 213 ? 26.105 -2.808 3.918 1.00 29.95 213 GLY A CA 1
ATOM 1601 C C . GLY A 1 213 ? 26.741 -1.461 3.537 1.00 29.95 213 GLY A C 1
ATOM 1602 O O . GLY A 1 213 ? 27.599 -1.424 2.664 1.00 29.95 213 GLY A O 1
ATOM 1603 N N . SER A 1 214 ? 26.382 -0.374 4.250 1.00 27.92 214 SER A N 1
ATOM 1604 C CA . SER A 1 214 ? 27.285 0.447 5.115 1.00 27.92 214 SER A CA 1
ATOM 1605 C C . SER A 1 214 ? 26.701 1.833 5.541 1.00 27.92 214 SER A C 1
ATOM 1607 O O . SER A 1 214 ? 26.254 2.576 4.684 1.00 27.92 214 SER A O 1
ATOM 1609 N N . MET A 1 215 ? 26.702 2.110 6.873 1.00 29.12 215 MET A N 1
ATOM 1610 C CA . MET A 1 215 ? 26.891 3.360 7.703 1.00 29.12 215 MET A CA 1
ATOM 1611 C C . MET A 1 215 ? 26.386 4.773 7.249 1.00 29.12 215 MET A C 1
ATOM 1613 O O . MET A 1 215 ? 26.362 5.050 6.066 1.00 29.12 215 MET A O 1
ATOM 1617 N N . ASN A 1 216 ? 26.045 5.793 8.079 1.00 28.38 216 ASN A N 1
ATOM 1618 C CA . ASN A 1 216 ? 26.130 6.078 9.534 1.00 28.38 216 ASN A CA 1
ATOM 1619 C C . ASN A 1 216 ? 25.193 7.253 9.998 1.00 28.38 216 ASN A C 1
ATOM 1621 O O . ASN A 1 216 ? 24.525 7.892 9.193 1.00 28.38 216 ASN A O 1
ATOM 1625 N N . HIS A 1 217 ? 25.200 7.496 11.318 1.00 30.83 217 HIS A N 1
ATOM 1626 C CA . HIS A 1 217 ? 24.350 8.256 12.270 1.00 30.83 217 HIS A CA 1
ATOM 1627 C C . HIS A 1 217 ? 24.312 9.810 12.196 1.00 30.83 217 HIS A C 1
ATOM 1629 O O . HIS A 1 217 ? 25.371 10.405 12.035 1.00 30.83 217 HIS A O 1
ATOM 1635 N N . VAL A 1 218 ? 23.167 10.464 12.506 1.00 27.75 218 VAL A N 1
ATOM 1636 C CA . VAL A 1 218 ? 23.097 11.815 13.142 1.00 27.75 218 VAL A CA 1
ATOM 1637 C C . VAL A 1 218 ? 21.833 11.958 14.019 1.00 27.75 218 VAL A C 1
ATOM 1639 O O . VAL A 1 218 ? 20.726 11.620 13.604 1.00 27.75 218 VAL A O 1
ATOM 1642 N N . LEU A 1 219 ? 22.037 12.462 15.240 1.00 27.77 219 LEU A N 1
ATOM 1643 C CA . LEU A 1 219 ? 21.073 12.729 16.313 1.00 27.77 219 LEU A CA 1
ATOM 1644 C C . LEU A 1 219 ? 20.588 14.195 16.232 1.00 27.77 219 LEU A C 1
ATOM 1646 O O . LEU A 1 219 ? 21.395 15.076 15.940 1.00 27.77 219 LEU A O 1
ATOM 1650 N N . TYR A 1 220 ? 19.303 14.465 16.491 1.00 30.02 220 TYR A N 1
ATOM 1651 C CA . TYR A 1 220 ? 18.710 15.814 16.459 1.00 30.02 220 TYR A CA 1
ATOM 1652 C C . TYR A 1 220 ? 18.214 16.260 17.842 1.00 30.02 220 TYR A C 1
ATOM 1654 O O . TYR A 1 220 ? 17.534 15.493 18.521 1.00 30.02 220 TYR A O 1
ATOM 1662 N N . ASP A 1 221 ? 18.458 17.532 18.175 1.00 32.50 221 ASP A N 1
ATOM 1663 C CA . ASP A 1 221 ? 17.879 18.254 19.318 1.00 32.50 221 ASP A CA 1
ATOM 1664 C C . ASP A 1 221 ? 16.715 19.178 18.903 1.00 32.50 221 ASP A C 1
ATOM 1666 O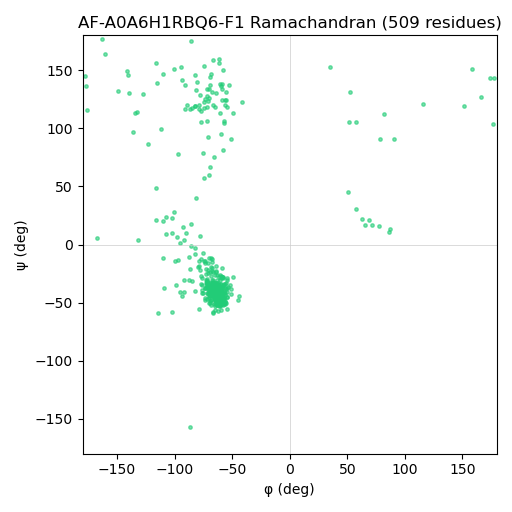 O . ASP A 1 221 ? 16.667 19.712 17.790 1.00 32.50 221 ASP A O 1
ATOM 1670 N N . ALA A 1 222 ? 15.776 19.401 19.830 1.00 37.50 222 ALA A N 1
ATOM 1671 C CA . ALA A 1 222 ? 14.535 20.153 19.623 1.00 37.50 222 ALA A CA 1
ATOM 1672 C C . ALA A 1 222 ? 14.672 21.666 19.937 1.00 37.50 222 ALA A C 1
ATOM 1674 O O . ALA A 1 222 ? 15.245 22.022 20.968 1.00 37.50 222 ALA A O 1
ATOM 1675 N N . PRO A 1 223 ? 14.116 22.587 19.117 1.00 35.50 223 PRO A N 1
ATOM 1676 C CA . PRO A 1 223 ? 14.348 24.022 19.302 1.00 35.50 223 PRO A CA 1
ATOM 1677 C C . PRO A 1 223 ? 13.110 24.819 19.800 1.00 35.50 223 PRO A C 1
ATOM 1679 O O . PRO A 1 223 ? 11.969 24.512 19.464 1.00 35.50 223 PRO A O 1
ATOM 1682 N N . GLY A 1 224 ? 13.354 25.868 20.606 1.00 42.78 224 GLY A N 1
ATOM 1683 C CA . GLY A 1 224 ? 12.351 26.727 21.280 1.00 42.78 224 GLY A CA 1
ATOM 1684 C C . GLY A 1 224 ? 11.818 27.934 20.469 1.00 42.78 224 GLY A C 1
ATOM 1685 O O . GLY A 1 224 ? 11.902 27.939 19.256 1.00 42.78 224 GLY A O 1
ATOM 1686 N N . PRO A 1 225 ? 11.283 29.013 21.075 1.00 49.31 225 PRO A N 1
ATOM 1687 C CA . PRO A 1 225 ? 10.501 30.058 20.376 1.00 49.31 225 PRO A CA 1
ATOM 1688 C C . PRO A 1 225 ? 11.221 30.847 19.258 1.00 49.31 225 PRO A C 1
ATOM 1690 O O . PRO A 1 225 ? 10.600 31.207 18.258 1.00 49.31 225 PRO A O 1
ATOM 1693 N N . ARG A 1 226 ? 12.548 31.049 19.348 1.00 50.88 226 ARG A N 1
ATOM 1694 C CA . ARG A 1 226 ? 13.380 31.582 18.237 1.00 50.88 226 ARG A CA 1
ATOM 1695 C C . ARG A 1 226 ? 13.482 30.614 17.048 1.00 50.88 226 ARG A C 1
ATOM 1697 O O . ARG A 1 226 ? 13.896 31.000 15.956 1.00 50.88 226 ARG A O 1
ATOM 1704 N N . ALA A 1 227 ? 13.057 29.369 17.235 1.00 45.16 227 ALA A N 1
ATOM 1705 C CA . ALA A 1 227 ? 12.945 28.376 16.189 1.00 45.16 227 ALA A CA 1
ATOM 1706 C C . ALA A 1 227 ? 11.781 28.635 15.251 1.00 45.16 227 ALA A C 1
ATOM 1708 O O . ALA A 1 227 ? 11.864 28.180 14.139 1.00 45.16 227 ALA A O 1
ATOM 1709 N N . VAL A 1 228 ? 10.737 29.392 15.593 1.00 52.12 228 VAL A N 1
ATOM 1710 C CA . VAL A 1 228 ? 9.659 29.646 14.613 1.00 52.12 228 VAL A CA 1
ATOM 1711 C C . VAL A 1 228 ? 10.163 30.511 13.448 1.00 52.12 228 VAL A C 1
ATOM 1713 O O . VAL A 1 228 ? 9.810 30.276 12.295 1.00 52.12 228 VAL A O 1
ATOM 1716 N N . VAL A 1 229 ? 11.051 31.471 13.724 1.00 55.00 229 VAL A N 1
ATOM 1717 C CA . VAL A 1 229 ? 11.706 32.298 12.694 1.00 55.00 229 VAL A CA 1
ATOM 1718 C C . VAL A 1 229 ? 12.816 31.517 11.983 1.00 55.00 229 VAL A C 1
ATOM 1720 O O . VAL A 1 229 ? 12.897 31.545 10.759 1.00 55.00 229 VAL A O 1
ATOM 1723 N N . ARG A 1 230 ? 13.621 30.742 12.723 1.00 49.66 230 ARG A N 1
ATOM 1724 C CA . ARG A 1 230 ? 14.638 29.857 12.131 1.00 49.66 230 ARG A CA 1
ATOM 1725 C C . ARG A 1 230 ? 14.028 28.708 11.326 1.00 49.66 230 ARG A C 1
ATOM 1727 O O . ARG A 1 230 ? 14.628 28.306 10.346 1.00 49.66 230 ARG A O 1
ATOM 1734 N N . ASN A 1 231 ? 12.839 28.236 11.689 1.00 46.47 231 ASN A N 1
ATOM 1735 C CA . ASN A 1 231 ? 12.068 27.238 10.958 1.00 46.47 231 ASN A CA 1
ATOM 1736 C C . ASN A 1 231 ? 11.526 27.855 9.688 1.00 46.47 231 ASN A C 1
ATOM 1738 O O . ASN A 1 231 ? 11.617 27.203 8.681 1.00 46.47 231 ASN A O 1
ATOM 1742 N N . LYS A 1 232 ? 11.096 29.122 9.655 1.00 53.50 232 LYS A N 1
ATOM 1743 C CA . LYS A 1 232 ? 10.779 29.773 8.371 1.00 53.50 232 LYS A CA 1
ATOM 1744 C C . LYS A 1 232 ? 11.991 29.845 7.436 1.00 53.50 232 LYS A C 1
ATOM 1746 O O . LYS A 1 232 ? 11.841 29.630 6.242 1.00 53.50 232 LYS A O 1
ATOM 1751 N N . ILE A 1 233 ? 13.185 30.119 7.965 1.00 60.47 233 ILE A N 1
ATOM 1752 C CA . ILE A 1 233 ? 14.428 30.121 7.172 1.00 60.47 233 ILE A CA 1
ATOM 1753 C C . ILE A 1 233 ? 14.803 28.693 6.751 1.00 60.47 233 ILE A C 1
ATOM 1755 O O . ILE A 1 233 ? 15.082 28.458 5.582 1.00 60.47 233 ILE A O 1
ATOM 1759 N N . ALA A 1 234 ? 14.756 27.727 7.668 1.00 53.16 234 ALA A N 1
ATOM 1760 C CA . ALA A 1 234 ? 14.992 26.315 7.383 1.00 53.16 234 ALA A CA 1
ATOM 1761 C C . ALA A 1 234 ? 13.934 25.739 6.430 1.00 53.16 234 ALA A C 1
ATOM 1763 O O . ALA A 1 234 ? 14.269 24.917 5.596 1.00 53.16 234 ALA A O 1
ATOM 1764 N N . ASP A 1 235 ? 12.693 26.215 6.489 1.00 50.91 235 ASP A N 1
ATOM 1765 C CA . ASP A 1 235 ? 11.583 25.870 5.604 1.00 50.91 235 ASP A CA 1
ATOM 1766 C C . ASP A 1 235 ? 11.854 26.433 4.212 1.00 50.91 235 ASP A C 1
ATOM 1768 O O . ASP A 1 235 ? 11.687 25.720 3.232 1.00 50.91 235 ASP A O 1
ATOM 1772 N N . VAL A 1 236 ? 12.327 27.680 4.101 1.00 67.38 236 VAL A N 1
ATOM 1773 C CA . VAL A 1 236 ? 12.785 28.245 2.823 1.00 67.38 236 VAL A CA 1
ATOM 1774 C C . VAL A 1 236 ? 13.955 27.434 2.271 1.00 67.38 236 VAL A C 1
ATOM 1776 O O . VAL A 1 236 ? 13.959 27.137 1.082 1.00 67.38 236 VAL A O 1
ATOM 1779 N N . VAL A 1 237 ? 14.900 27.009 3.113 1.00 68.38 237 VAL A N 1
ATOM 1780 C CA . VAL A 1 237 ? 16.013 26.136 2.708 1.00 68.38 237 VAL A CA 1
ATOM 1781 C C . VAL A 1 237 ? 15.505 24.762 2.266 1.00 68.38 237 VAL A C 1
ATOM 1783 O O . VAL A 1 237 ? 15.914 24.286 1.218 1.00 68.38 237 VAL A O 1
ATOM 1786 N N . VAL A 1 238 ? 14.579 24.134 2.990 1.00 55.78 238 VAL A N 1
ATOM 1787 C CA . VAL A 1 238 ? 13.992 22.833 2.629 1.00 55.78 238 VAL A CA 1
ATOM 1788 C C . VAL A 1 238 ? 13.191 22.942 1.336 1.00 55.78 238 VAL A C 1
ATOM 1790 O O . VAL A 1 238 ? 13.325 22.086 0.469 1.00 55.78 238 VAL A O 1
ATOM 1793 N N . VAL A 1 239 ? 12.402 24.003 1.158 1.00 61.00 239 VAL A N 1
ATOM 1794 C CA . VAL A 1 239 ? 11.695 24.277 -0.100 1.00 61.00 239 VAL A CA 1
ATOM 1795 C C . VAL A 1 239 ? 12.692 24.500 -1.222 1.00 61.00 239 VAL A C 1
ATOM 1797 O O . VAL A 1 239 ? 12.525 23.907 -2.279 1.00 61.00 239 VAL A O 1
ATOM 1800 N N . ALA A 1 240 ? 13.742 25.289 -1.003 1.00 72.06 240 ALA A N 1
ATOM 1801 C CA . ALA A 1 240 ? 14.781 25.523 -1.996 1.00 72.06 240 ALA A CA 1
ATOM 1802 C C . ALA A 1 240 ? 15.505 24.223 -2.367 1.00 72.06 240 ALA A C 1
ATOM 1804 O O . ALA A 1 240 ? 15.708 23.974 -3.546 1.00 72.06 240 ALA A O 1
ATOM 1805 N N . VAL A 1 241 ? 15.817 23.358 -1.398 1.00 72.06 241 VAL A N 1
ATOM 1806 C CA . VAL A 1 241 ? 16.436 22.044 -1.626 1.00 72.06 241 VAL A CA 1
ATOM 1807 C C . VAL A 1 241 ? 15.487 21.109 -2.374 1.00 72.06 241 VAL A C 1
ATOM 1809 O O . VAL A 1 241 ? 15.914 20.449 -3.313 1.00 72.06 241 VAL A O 1
ATOM 1812 N N . LEU A 1 242 ? 14.200 21.064 -2.018 1.00 63.56 242 LEU A N 1
ATOM 1813 C CA . LEU A 1 242 ? 13.206 20.247 -2.722 1.00 63.56 242 LEU A CA 1
ATOM 1814 C C . LEU A 1 242 ? 12.968 20.751 -4.149 1.00 63.56 242 LEU A C 1
ATOM 1816 O O . LEU A 1 242 ? 12.912 19.949 -5.077 1.00 63.56 242 LEU A O 1
ATOM 1820 N N . VAL A 1 243 ? 12.860 22.066 -4.341 1.00 72.50 243 VAL A N 1
ATOM 1821 C CA . VAL A 1 243 ? 12.732 22.696 -5.661 1.00 72.50 243 VAL A CA 1
ATOM 1822 C C . VAL A 1 243 ? 13.999 22.478 -6.480 1.00 72.50 243 VAL A C 1
ATOM 1824 O O . VAL A 1 243 ? 13.891 22.143 -7.653 1.00 72.50 243 VAL A O 1
ATOM 1827 N N . ALA A 1 244 ? 15.184 22.584 -5.878 1.00 75.44 244 ALA A N 1
ATOM 1828 C CA . ALA A 1 244 ? 16.451 22.286 -6.534 1.00 75.44 244 ALA A CA 1
ATOM 1829 C C . ALA A 1 244 ? 16.558 20.803 -6.904 1.00 75.44 244 ALA A C 1
ATOM 1831 O O . ALA A 1 244 ? 16.979 20.497 -8.010 1.00 75.44 244 ALA A O 1
ATOM 1832 N N . ALA A 1 245 ? 16.121 19.881 -6.043 1.00 70.19 245 ALA A N 1
ATOM 1833 C CA . ALA A 1 245 ? 16.109 18.450 -6.335 1.00 70.19 245 ALA A CA 1
ATOM 1834 C C . ALA A 1 245 ? 15.134 18.108 -7.474 1.00 70.19 245 ALA A C 1
ATOM 1836 O O . ALA A 1 245 ? 15.498 17.393 -8.404 1.00 70.19 245 ALA A O 1
ATOM 1837 N N . ILE A 1 246 ? 13.913 18.655 -7.445 1.00 73.00 246 ILE A N 1
ATOM 1838 C CA . ILE A 1 246 ? 12.928 18.490 -8.526 1.00 73.00 246 ILE A CA 1
ATOM 1839 C C . ILE A 1 246 ? 13.453 19.118 -9.821 1.00 73.00 246 ILE A C 1
ATOM 1841 O O . ILE A 1 246 ? 13.414 18.482 -10.872 1.00 73.00 246 ILE A O 1
ATOM 1845 N N . GLY A 1 247 ? 13.982 20.339 -9.744 1.00 77.75 247 GLY A N 1
ATOM 1846 C CA . GLY A 1 247 ? 14.584 21.048 -10.868 1.00 77.75 247 GLY A CA 1
ATOM 1847 C C . GLY A 1 247 ? 15.769 20.290 -11.458 1.00 77.75 247 GLY A C 1
ATOM 1848 O O . GLY A 1 247 ? 15.870 20.185 -12.672 1.00 77.75 247 GLY A O 1
ATOM 1849 N N . TRP A 1 248 ? 16.606 19.678 -10.620 1.00 80.69 248 TRP A N 1
ATOM 1850 C CA . TRP A 1 248 ? 17.726 18.838 -11.038 1.00 80.69 248 TRP A CA 1
ATOM 1851 C C . TRP A 1 248 ? 17.261 17.562 -11.749 1.00 80.69 248 TRP A C 1
ATOM 1853 O O . TRP A 1 248 ? 17.820 17.212 -12.785 1.00 80.69 248 TRP A O 1
ATOM 1863 N N . ILE A 1 249 ? 16.200 16.904 -11.265 1.00 75.75 249 ILE A N 1
ATOM 1864 C CA . ILE A 1 249 ? 15.597 15.747 -11.952 1.00 75.75 249 ILE A CA 1
ATOM 1865 C C . ILE A 1 249 ? 15.025 16.162 -13.314 1.00 75.75 249 ILE A C 1
ATOM 1867 O O . ILE A 1 249 ? 15.268 15.487 -14.312 1.00 75.75 249 ILE A O 1
ATOM 1871 N N . ILE A 1 250 ? 14.288 17.277 -13.379 1.00 81.00 250 ILE A N 1
ATOM 1872 C CA . ILE A 1 250 ? 13.724 17.797 -14.637 1.00 81.00 250 ILE A CA 1
ATOM 1873 C C . ILE A 1 250 ? 14.844 18.170 -15.610 1.00 81.00 250 ILE A C 1
ATOM 1875 O O . ILE A 1 250 ? 14.782 17.811 -16.784 1.00 81.00 250 ILE A O 1
ATOM 1879 N N . TYR A 1 251 ? 15.886 18.837 -15.118 1.00 82.06 251 TYR A N 1
ATOM 1880 C CA . TYR A 1 251 ? 17.064 19.175 -15.902 1.00 82.06 251 TYR A CA 1
ATOM 1881 C C . TYR A 1 251 ? 17.749 17.917 -16.440 1.00 82.06 251 TYR A C 1
ATOM 1883 O O . TYR A 1 251 ? 18.033 17.857 -17.627 1.00 82.06 251 TYR A O 1
ATOM 1891 N N . ARG A 1 252 ? 17.920 16.868 -15.626 1.00 79.62 252 ARG A N 1
ATOM 1892 C CA . ARG A 1 252 ? 18.457 15.576 -16.084 1.00 79.62 252 ARG A CA 1
ATOM 1893 C C . ARG A 1 252 ? 17.587 14.906 -17.142 1.00 79.62 252 ARG A C 1
ATOM 1895 O O . ARG A 1 252 ? 18.124 14.330 -18.083 1.00 79.62 252 ARG A O 1
ATOM 1902 N N . LEU A 1 253 ? 16.262 14.975 -17.025 1.00 80.50 253 LEU A N 1
ATOM 1903 C CA . LEU A 1 253 ? 15.347 14.461 -18.053 1.00 80.50 253 LEU A CA 1
ATOM 1904 C C . LEU A 1 253 ? 15.477 15.234 -19.373 1.00 80.50 253 LEU A C 1
ATOM 1906 O O . LEU A 1 253 ? 15.435 14.628 -20.444 1.00 80.50 253 LEU A O 1
ATOM 1910 N N . TYR A 1 254 ? 15.651 16.553 -19.292 1.00 83.44 254 TYR A N 1
ATOM 1911 C CA . TYR A 1 254 ? 15.865 17.413 -20.451 1.00 83.44 254 TYR A CA 1
ATOM 1912 C C . TYR A 1 254 ? 17.227 17.160 -21.108 1.00 83.44 254 TYR A C 1
ATOM 1914 O O . TYR A 1 254 ? 17.281 16.858 -22.295 1.00 83.44 254 TYR A O 1
ATOM 1922 N N . ASP A 1 255 ? 18.302 17.194 -20.321 1.00 81.25 255 ASP A N 1
ATOM 1923 C CA . ASP A 1 255 ? 19.689 16.985 -20.752 1.00 81.25 255 ASP A CA 1
ATOM 1924 C C . ASP A 1 255 ? 19.911 15.584 -21.341 1.00 81.25 255 ASP A C 1
ATOM 1926 O O . ASP A 1 255 ? 20.575 15.417 -22.356 1.00 81.25 255 ASP A O 1
ATOM 1930 N N . SER A 1 256 ? 19.260 14.562 -20.778 1.00 75.00 256 SER A N 1
ATOM 1931 C CA . SER A 1 256 ? 19.312 13.203 -21.333 1.00 75.00 256 SER A CA 1
ATOM 1932 C C . SER A 1 256 ? 18.410 12.991 -22.558 1.00 75.00 256 SER A C 1
ATOM 1934 O O . SER A 1 256 ? 18.279 11.851 -23.014 1.00 75.00 256 SER A O 1
ATOM 1936 N N . GLY A 1 257 ? 17.785 14.047 -23.093 1.00 78.62 257 GLY A N 1
ATOM 1937 C CA . GLY A 1 257 ? 16.981 14.022 -24.318 1.00 78.62 257 GLY A CA 1
ATOM 1938 C C . GLY A 1 257 ? 15.662 13.255 -24.192 1.00 78.62 257 GLY A C 1
ATOM 1939 O O . GLY A 1 257 ? 15.112 12.802 -25.192 1.00 78.62 257 GLY A O 1
ATOM 1940 N N . GLN A 1 258 ? 15.123 13.050 -22.982 1.00 81.44 258 GLN A N 1
ATOM 1941 C CA . GLN A 1 258 ? 13.920 12.213 -22.806 1.00 81.44 258 GLN A CA 1
ATOM 1942 C C . GLN A 1 258 ? 12.655 12.828 -23.410 1.00 81.44 258 GLN A C 1
ATOM 1944 O O . GLN A 1 258 ? 11.697 12.106 -23.679 1.00 81.44 258 GLN A O 1
ATOM 1949 N N . PHE A 1 259 ? 12.644 14.143 -23.633 1.00 83.19 259 PHE A N 1
ATOM 1950 C CA . PHE A 1 259 ? 11.530 14.865 -24.252 1.00 83.19 259 PHE A CA 1
ATOM 1951 C C . PHE A 1 259 ? 11.658 14.995 -25.780 1.00 83.19 259 PHE A C 1
ATOM 1953 O O . PHE A 1 259 ? 10.808 15.618 -26.410 1.00 83.19 259 PHE A O 1
ATOM 1960 N N . GLU A 1 260 ? 12.687 14.402 -26.393 1.00 83.25 260 GLU A N 1
ATOM 1961 C CA . GLU A 1 260 ? 12.835 14.373 -27.851 1.00 83.25 260 GLU A CA 1
ATOM 1962 C C . GLU A 1 260 ? 11.702 13.574 -28.505 1.00 83.25 260 GLU A C 1
ATOM 1964 O O . GLU A 1 260 ? 11.460 12.421 -28.139 1.00 83.25 260 GLU A O 1
ATOM 1969 N N . LEU A 1 261 ? 11.056 14.144 -29.531 1.00 81.06 261 LEU A N 1
ATOM 1970 C CA . LEU A 1 261 ? 9.913 13.529 -30.226 1.00 81.06 261 LEU A CA 1
ATOM 1971 C C . LEU A 1 261 ? 10.191 12.088 -30.686 1.00 81.06 261 LEU A C 1
ATOM 1973 O O . LEU A 1 261 ? 9.335 11.217 -30.545 1.00 81.06 261 LEU A O 1
ATOM 1977 N N . ARG A 1 262 ? 11.415 11.819 -31.159 1.00 81.81 262 ARG A N 1
ATOM 1978 C CA . ARG A 1 262 ? 11.864 10.491 -31.609 1.00 81.81 262 ARG A CA 1
ATOM 1979 C C . ARG A 1 262 ? 11.704 9.415 -30.531 1.00 81.81 262 ARG A C 1
ATOM 1981 O O . ARG A 1 262 ? 11.398 8.269 -30.841 1.00 81.81 262 ARG A O 1
ATOM 1988 N N . ARG A 1 263 ? 11.869 9.764 -29.250 1.00 80.00 263 ARG A N 1
ATOM 1989 C CA . ARG A 1 263 ? 11.697 8.813 -28.141 1.00 80.00 263 ARG A CA 1
ATOM 1990 C C . ARG A 1 263 ? 10.229 8.558 -27.784 1.00 80.00 263 ARG A C 1
ATOM 1992 O O . ARG A 1 263 ? 9.912 7.602 -27.083 1.00 80.00 263 ARG A O 1
ATOM 1999 N N . TRP A 1 264 ? 9.320 9.392 -28.268 1.00 86.25 264 TRP A N 1
ATOM 2000 C CA . TRP A 1 264 ? 7.879 9.239 -28.067 1.00 86.25 264 TRP A CA 1
ATOM 2001 C C . TRP A 1 264 ? 7.183 8.619 -29.283 1.00 86.25 264 TRP A C 1
ATOM 2003 O O . TRP A 1 264 ? 6.074 8.105 -29.150 1.00 86.25 264 TRP A O 1
ATOM 2013 N N . GLU A 1 265 ? 7.857 8.575 -30.435 1.00 85.31 265 GLU A N 1
ATOM 2014 C CA . GLU A 1 265 ? 7.389 7.923 -31.664 1.00 85.31 265 GLU A CA 1
ATOM 2015 C C . GLU A 1 265 ? 7.005 6.453 -31.437 1.00 85.31 265 GLU A C 1
ATOM 2017 O O . GLU A 1 265 ? 6.047 5.965 -32.031 1.00 85.31 265 GLU A O 1
ATOM 2022 N N . GLN A 1 266 ? 7.653 5.763 -30.487 1.00 82.88 266 GLN A N 1
ATOM 2023 C CA . GLN A 1 266 ? 7.304 4.382 -30.139 1.00 82.88 266 GLN A CA 1
ATOM 2024 C C . GLN A 1 266 ? 5.814 4.189 -29.770 1.00 82.88 266 GLN A C 1
ATOM 2026 O O . GLN A 1 266 ? 5.255 3.117 -29.982 1.00 82.88 266 GLN A O 1
ATOM 2031 N N . PHE A 1 267 ? 5.147 5.217 -29.233 1.00 87.44 267 PHE A N 1
ATOM 2032 C CA . PHE A 1 267 ? 3.737 5.140 -28.841 1.00 87.44 267 PHE A CA 1
ATOM 2033 C C . PHE A 1 267 ? 2.776 5.348 -30.015 1.00 87.44 267 PHE A C 1
ATOM 2035 O O . PHE A 1 267 ? 1.573 5.144 -29.856 1.00 87.44 267 PHE A O 1
ATOM 2042 N N . GLN A 1 268 ? 3.279 5.730 -31.191 1.00 88.62 268 GLN A N 1
ATOM 2043 C CA . GLN A 1 268 ? 2.490 5.800 -32.421 1.00 88.62 268 GLN A CA 1
ATOM 2044 C C . GLN A 1 268 ? 2.284 4.410 -33.040 1.00 88.62 268 GLN A C 1
ATOM 2046 O O . GLN A 1 268 ? 1.311 4.198 -33.760 1.00 88.62 268 GLN A O 1
ATOM 2051 N N . TYR A 1 269 ? 3.147 3.437 -32.724 1.00 88.50 269 TYR A N 1
ATOM 2052 C CA . TYR A 1 269 ? 2.996 2.072 -33.220 1.00 88.50 269 TYR A CA 1
ATOM 2053 C C . TYR A 1 269 ? 1.813 1.366 -32.552 1.00 88.50 269 TYR A C 1
ATOM 2055 O O . TYR A 1 269 ? 1.773 1.164 -31.337 1.00 88.50 269 TYR A O 1
ATOM 2063 N N . VAL A 1 270 ? 0.884 0.891 -33.380 1.00 90.56 270 VAL A N 1
ATOM 2064 C CA . VAL A 1 270 ? -0.339 0.185 -32.962 1.00 90.56 270 VAL A CA 1
ATOM 2065 C C . VAL A 1 270 ? -0.027 -1.043 -32.095 1.00 90.56 270 VAL A C 1
ATOM 2067 O O . VAL A 1 270 ? -0.699 -1.289 -31.097 1.00 90.56 270 VAL A O 1
ATOM 2070 N N . ALA A 1 271 ? 1.050 -1.774 -32.397 1.00 88.69 271 ALA A N 1
ATOM 2071 C CA . ALA A 1 271 ? 1.483 -2.923 -31.597 1.00 88.69 271 ALA A CA 1
ATOM 2072 C C . ALA A 1 271 ? 1.846 -2.548 -30.147 1.00 88.69 271 ALA A C 1
ATOM 2074 O O . ALA A 1 271 ? 1.550 -3.301 -29.219 1.00 88.69 271 ALA A O 1
ATOM 2075 N N . ILE A 1 272 ? 2.461 -1.380 -29.946 1.00 87.75 272 ILE A N 1
ATOM 2076 C CA . ILE A 1 272 ? 2.844 -0.873 -28.624 1.00 87.75 272 ILE A CA 1
ATOM 2077 C C . ILE A 1 272 ? 1.604 -0.431 -27.847 1.00 87.75 272 ILE A C 1
ATOM 2079 O O . ILE A 1 272 ? 1.459 -0.754 -26.668 1.00 87.75 272 ILE A O 1
ATOM 2083 N N . GLN A 1 273 ? 0.669 0.238 -28.522 1.00 91.62 273 GLN A N 1
ATOM 2084 C CA . GLN A 1 273 ? -0.616 0.614 -27.937 1.00 91.62 273 GLN A CA 1
ATOM 2085 C C . GLN A 1 273 ? -1.406 -0.622 -27.489 1.00 91.62 273 GLN A C 1
ATOM 2087 O O . GLN A 1 273 ? -1.895 -0.652 -26.361 1.00 91.62 273 GLN A O 1
ATOM 2092 N N . HIS A 1 274 ? -1.471 -1.669 -28.321 1.00 92.88 274 HIS A N 1
ATOM 2093 C CA . HIS A 1 274 ? -2.119 -2.928 -27.951 1.00 92.88 274 HIS A CA 1
ATOM 2094 C C . HIS A 1 274 ? -1.454 -3.601 -26.752 1.00 92.88 274 HIS A C 1
ATOM 2096 O O . HIS A 1 274 ? -2.170 -4.008 -25.845 1.00 92.88 274 HIS A O 1
ATOM 2102 N N . GLN A 1 275 ? -0.118 -3.660 -26.690 1.00 90.75 275 GLN A N 1
ATOM 2103 C CA . GLN A 1 275 ? 0.591 -4.228 -25.534 1.00 90.75 275 GLN A CA 1
ATOM 2104 C C . GLN A 1 275 ? 0.276 -3.465 -24.239 1.00 90.75 275 GLN A C 1
ATOM 2106 O O . GLN A 1 275 ? -0.007 -4.080 -23.211 1.00 90.75 275 GLN A O 1
ATOM 2111 N N . LEU A 1 276 ? 0.270 -2.127 -24.275 1.00 91.75 276 LEU A N 1
ATOM 2112 C CA . LEU A 1 276 ? -0.072 -1.303 -23.109 1.00 91.75 276 LEU A CA 1
ATOM 2113 C C . LEU A 1 276 ? -1.538 -1.477 -22.687 1.00 91.75 276 LEU A C 1
ATOM 2115 O O . LEU A 1 276 ? -1.825 -1.583 -21.494 1.00 91.75 276 LEU A O 1
ATOM 2119 N N . LEU A 1 277 ? -2.464 -1.535 -23.648 1.00 94.50 277 LEU A N 1
ATOM 2120 C CA . LEU A 1 277 ? -3.884 -1.777 -23.382 1.00 94.50 277 LEU A CA 1
ATOM 2121 C C . LEU A 1 277 ? -4.131 -3.184 -22.832 1.00 94.50 277 LEU A C 1
ATOM 2123 O O . LEU A 1 277 ? -4.933 -3.336 -21.915 1.00 94.50 277 LEU A O 1
ATOM 2127 N N . GLU A 1 278 ? -3.430 -4.195 -23.341 1.00 94.94 278 GLU A N 1
ATOM 2128 C CA . GLU A 1 278 ? -3.504 -5.568 -22.843 1.00 94.94 278 GLU A CA 1
ATOM 2129 C C . GLU A 1 278 ? -2.949 -5.666 -21.419 1.00 94.94 278 GLU A C 1
ATOM 2131 O O . GLU A 1 278 ? -3.601 -6.237 -20.547 1.00 94.94 278 GLU A O 1
ATOM 2136 N N . GLY A 1 279 ? -1.804 -5.034 -21.142 1.00 94.75 279 GLY A N 1
ATOM 2137 C CA . GLY A 1 279 ? -1.249 -4.943 -19.792 1.00 94.75 279 GLY A CA 1
ATOM 2138 C C . GLY A 1 279 ? -2.216 -4.270 -18.815 1.00 94.75 279 GLY A C 1
ATOM 2139 O O . GLY A 1 279 ? -2.477 -4.804 -17.737 1.00 94.75 279 GLY A O 1
ATOM 2140 N N . LEU A 1 280 ? -2.810 -3.137 -19.208 1.00 95.00 280 LEU A N 1
ATOM 2141 C CA . LEU A 1 280 ? -3.831 -2.441 -18.418 1.00 95.00 280 LEU A CA 1
ATOM 2142 C C . LEU A 1 280 ? -5.074 -3.314 -18.201 1.00 95.00 280 LEU A C 1
ATOM 2144 O O . LEU A 1 280 ? -5.589 -3.394 -17.084 1.00 95.00 280 LEU A O 1
ATOM 2148 N N . TRP A 1 281 ? -5.550 -3.989 -19.247 1.00 97.00 281 TRP A N 1
ATOM 2149 C CA . TRP A 1 281 ? -6.679 -4.907 -19.159 1.00 97.00 281 TRP A CA 1
ATOM 2150 C C . TRP A 1 281 ? -6.385 -6.068 -18.210 1.00 97.00 281 TRP A C 1
ATOM 2152 O O . TRP A 1 281 ? -7.220 -6.386 -17.370 1.00 97.00 281 TRP A O 1
ATOM 2162 N N . ASN A 1 282 ? -5.188 -6.650 -18.263 1.00 96.81 282 ASN A N 1
ATOM 2163 C CA . ASN A 1 282 ? -4.757 -7.716 -17.362 1.00 96.81 282 ASN A CA 1
ATOM 2164 C C . ASN A 1 282 ? -4.657 -7.234 -15.907 1.00 96.81 282 ASN A C 1
ATOM 2166 O O . ASN A 1 282 ? -5.080 -7.956 -14.996 1.00 96.81 282 ASN A O 1
ATOM 2170 N N . THR A 1 283 ? -4.180 -6.009 -15.666 1.00 96.19 283 THR A N 1
ATOM 2171 C CA . THR A 1 283 ? -4.216 -5.368 -14.340 1.00 96.19 283 THR A CA 1
ATOM 2172 C C . THR A 1 283 ? -5.656 -5.280 -13.822 1.00 96.19 283 THR A C 1
ATOM 2174 O O . THR A 1 283 ? -5.958 -5.760 -12.727 1.00 96.19 283 THR A O 1
ATOM 2177 N N . LEU A 1 284 ? -6.570 -4.724 -14.624 1.00 96.50 284 LEU A N 1
ATOM 2178 C CA . LEU A 1 284 ? -7.977 -4.547 -14.251 1.00 96.50 284 LEU A CA 1
ATOM 2179 C C . LEU A 1 284 ? -8.721 -5.877 -14.096 1.00 96.50 284 LEU A C 1
ATOM 2181 O O . LEU A 1 284 ? -9.529 -6.024 -13.182 1.00 96.50 284 LEU A O 1
ATOM 2185 N N . ARG A 1 285 ? -8.426 -6.862 -14.948 1.00 97.69 285 ARG A N 1
ATOM 2186 C CA . ARG A 1 285 ? -9.003 -8.208 -14.905 1.00 97.69 285 ARG A CA 1
ATOM 2187 C C . ARG A 1 285 ? -8.617 -8.925 -13.617 1.00 97.69 285 ARG A C 1
ATOM 2189 O O . ARG A 1 285 ? -9.500 -9.432 -12.927 1.00 97.69 285 ARG A O 1
ATOM 2196 N N . ALA A 1 286 ? -7.331 -8.932 -13.261 1.00 97.69 286 ALA A N 1
ATOM 2197 C CA . ALA A 1 286 ? -6.873 -9.519 -12.003 1.00 97.69 286 ALA A CA 1
ATOM 2198 C C . ALA A 1 286 ? -7.483 -8.793 -10.796 1.00 97.69 286 ALA A C 1
ATOM 2200 O O . ALA A 1 286 ? -8.006 -9.453 -9.897 1.00 97.69 286 ALA A O 1
ATOM 2201 N N . ALA A 1 287 ? -7.485 -7.453 -10.803 1.00 96.81 287 ALA A N 1
ATOM 2202 C CA . ALA A 1 2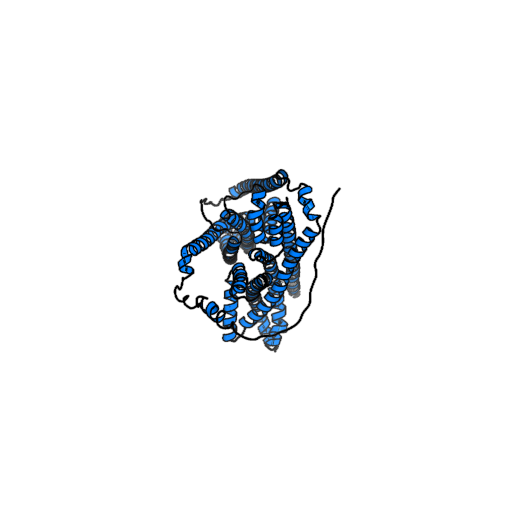87 ? -8.077 -6.650 -9.734 1.00 96.81 287 ALA A CA 1
ATOM 2203 C C . ALA A 1 287 ? -9.577 -6.932 -9.566 1.00 96.81 287 ALA A C 1
ATOM 2205 O O . ALA A 1 287 ? -10.039 -7.143 -8.450 1.00 96.81 287 ALA A O 1
A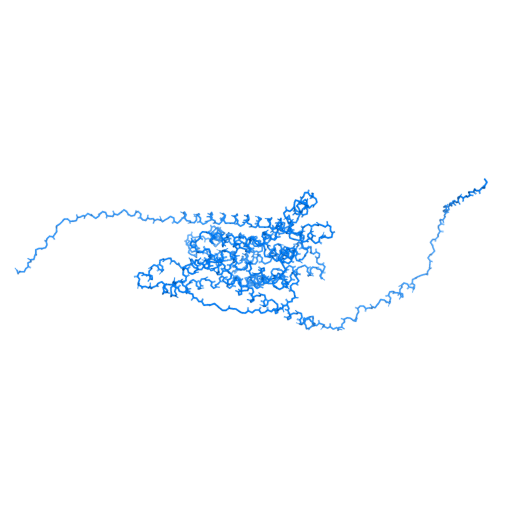TOM 2206 N N . GLY A 1 288 ? -10.337 -6.964 -10.663 1.00 97.25 288 GLY A N 1
ATOM 2207 C CA . GLY A 1 288 ? -11.782 -7.182 -10.648 1.00 97.25 288 GLY A CA 1
ATOM 2208 C C . GLY A 1 288 ? -12.162 -8.569 -10.134 1.00 97.25 288 GLY A C 1
ATOM 2209 O O . GLY A 1 288 ? -12.998 -8.683 -9.239 1.00 97.25 288 GLY A O 1
ATOM 2210 N N . ILE A 1 289 ? -11.506 -9.619 -10.641 1.00 98.50 289 ILE A N 1
ATOM 2211 C CA . ILE A 1 289 ? -11.755 -10.998 -10.194 1.00 98.50 289 ILE A CA 1
ATOM 2212 C C . ILE A 1 289 ? -11.380 -11.145 -8.714 1.00 98.50 289 ILE A C 1
ATOM 2214 O O . ILE A 1 289 ? -12.193 -11.614 -7.916 1.00 98.50 289 ILE A O 1
ATOM 2218 N N . ALA A 1 290 ? -10.184 -10.695 -8.324 1.00 98.31 290 ALA A N 1
ATOM 2219 C CA . ALA A 1 290 ? -9.737 -10.784 -6.939 1.00 98.31 290 ALA A CA 1
ATOM 2220 C C . ALA A 1 290 ? -10.594 -9.935 -5.990 1.00 98.31 290 ALA A C 1
ATOM 2222 O O . ALA A 1 290 ? -10.830 -10.358 -4.866 1.00 98.31 290 ALA A O 1
ATOM 2223 N N . ALA A 1 291 ? -11.106 -8.777 -6.417 1.00 97.75 291 ALA A N 1
ATOM 2224 C CA . ALA A 1 291 ? -12.009 -7.954 -5.615 1.00 97.75 291 ALA A CA 1
ATOM 2225 C C . ALA A 1 291 ? -13.319 -8.682 -5.298 1.00 97.75 291 ALA A C 1
ATOM 2227 O O . ALA A 1 291 ? -13.735 -8.718 -4.139 1.00 97.75 291 ALA A O 1
ATOM 2228 N N . VAL A 1 292 ? -13.949 -9.297 -6.304 1.00 98.31 292 VAL A N 1
ATOM 2229 C CA . VAL A 1 292 ? -15.182 -10.074 -6.110 1.00 98.31 292 VAL A CA 1
ATOM 2230 C C . VAL A 1 292 ? -14.922 -11.250 -5.172 1.00 98.31 292 VAL A C 1
ATOM 2232 O O . VAL A 1 292 ? -15.629 -11.411 -4.176 1.00 98.31 292 VAL A O 1
ATOM 2235 N N . LEU A 1 293 ? -13.870 -12.030 -5.432 1.00 98.50 293 LEU A N 1
ATOM 2236 C CA . LEU A 1 293 ? -13.521 -13.180 -4.598 1.00 98.50 293 LEU A CA 1
ATOM 2237 C C . LEU A 1 293 ? -13.132 -12.769 -3.173 1.00 98.50 293 LEU A C 1
ATOM 2239 O O . LEU A 1 293 ? -13.540 -13.431 -2.223 1.00 98.50 293 LEU A O 1
ATOM 2243 N N . ALA A 1 294 ? -12.407 -11.662 -2.993 1.00 98.31 294 ALA A N 1
ATOM 2244 C CA . ALA A 1 294 ? -12.032 -11.143 -1.681 1.00 98.31 294 ALA A CA 1
ATOM 2245 C C . ALA A 1 294 ? -13.256 -10.679 -0.879 1.00 98.31 294 ALA A C 1
ATOM 2247 O O . ALA A 1 294 ? -13.328 -10.938 0.320 1.00 98.31 294 ALA A O 1
ATOM 2248 N N . ILE A 1 295 ? -14.239 -10.032 -1.514 1.00 97.44 295 ILE A N 1
ATOM 2249 C CA . ILE A 1 295 ? -15.497 -9.646 -0.854 1.00 97.44 295 ILE A CA 1
ATOM 2250 C C . ILE A 1 295 ? -16.282 -10.888 -0.428 1.00 97.44 295 ILE A C 1
ATOM 2252 O O . ILE A 1 295 ? -16.761 -10.944 0.708 1.00 97.44 295 ILE A O 1
ATOM 2256 N N . VAL A 1 296 ? -16.394 -11.890 -1.305 1.00 98.12 296 VAL A N 1
ATOM 2257 C CA . VAL A 1 296 ? -17.065 -13.161 -0.991 1.00 98.12 296 VAL A CA 1
ATOM 2258 C C . VAL A 1 296 ? -16.356 -13.865 0.165 1.00 98.12 296 VAL A C 1
ATOM 2260 O O . VAL A 1 296 ? -16.990 -14.154 1.181 1.00 98.12 296 VAL A O 1
ATOM 2263 N N . PHE A 1 297 ? -15.038 -14.060 0.064 1.00 98.31 297 PHE A N 1
ATOM 2264 C CA . PHE A 1 297 ? -14.215 -14.656 1.116 1.00 98.31 297 PHE A CA 1
ATOM 2265 C C . PHE A 1 297 ? -14.378 -13.895 2.435 1.00 98.31 297 PHE A C 1
ATOM 2267 O O . PHE A 1 297 ? -14.699 -14.485 3.466 1.00 98.31 297 PHE A O 1
ATOM 2274 N N . GLY A 1 298 ? -14.239 -12.569 2.401 1.00 97.12 298 GLY A N 1
ATOM 2275 C CA . GLY A 1 298 ? -14.366 -11.721 3.577 1.00 97.12 298 GLY A CA 1
ATOM 2276 C C . GLY A 1 298 ? -15.730 -11.851 4.243 1.00 97.12 298 GLY A C 1
ATOM 2277 O O . GLY A 1 298 ? -15.806 -11.981 5.461 1.00 97.12 298 GLY A O 1
ATOM 2278 N N . THR A 1 299 ? -16.811 -11.865 3.460 1.00 94.25 299 THR A N 1
ATOM 2279 C CA . THR A 1 299 ? -18.187 -11.949 3.975 1.00 94.25 299 THR A CA 1
ATOM 2280 C C . THR A 1 299 ? -18.440 -13.296 4.645 1.00 94.25 299 THR A C 1
ATOM 2282 O O . THR A 1 299 ? -18.991 -13.350 5.750 1.00 94.25 299 THR A O 1
ATOM 2285 N N . VAL A 1 300 ? -17.992 -14.383 4.012 1.00 96.06 300 VAL A N 1
ATOM 2286 C CA . VAL A 1 300 ? -18.110 -15.745 4.545 1.00 96.06 300 VAL A CA 1
ATOM 2287 C C . VAL A 1 300 ? -17.339 -15.876 5.859 1.00 96.06 300 VAL A C 1
ATOM 2289 O O . VAL A 1 300 ? -17.917 -16.269 6.874 1.00 96.06 300 VAL A O 1
ATOM 2292 N N . PHE A 1 301 ? -16.065 -15.477 5.887 1.00 97.12 301 PHE A N 1
ATOM 2293 C CA . PHE A 1 301 ? -15.233 -15.616 7.084 1.00 97.12 301 PHE A CA 1
ATOM 2294 C C . PHE A 1 301 ? -15.608 -14.636 8.202 1.00 97.12 301 PHE A C 1
ATOM 2296 O O . PHE A 1 301 ? -15.518 -14.994 9.376 1.00 97.12 301 PHE A O 1
ATOM 2303 N N . ALA A 1 302 ? -16.092 -13.433 7.886 1.00 94.12 302 ALA A N 1
ATOM 2304 C CA . ALA A 1 302 ? -16.644 -12.524 8.891 1.00 94.12 302 ALA A CA 1
ATOM 2305 C C . ALA A 1 302 ? -17.880 -13.122 9.570 1.00 94.12 302 ALA A C 1
ATOM 2307 O O . ALA A 1 302 ? -17.976 -13.112 10.797 1.00 94.12 302 ALA A O 1
ATOM 2308 N N . SER A 1 303 ? -18.789 -13.697 8.779 1.00 91.44 303 SER A N 1
ATOM 2309 C CA . SER A 1 303 ? -19.993 -14.360 9.288 1.00 91.44 303 SER A CA 1
ATOM 2310 C C . SER A 1 303 ? -19.632 -15.566 10.161 1.00 91.44 303 SER A C 1
ATOM 2312 O O . SER A 1 303 ? -20.150 -15.702 11.269 1.00 91.44 303 SER A O 1
ATOM 2314 N N . ALA A 1 304 ? -18.678 -16.392 9.717 1.00 93.75 304 ALA A N 1
ATOM 2315 C CA . ALA A 1 304 ? -18.175 -17.531 10.483 1.00 93.75 304 ALA A CA 1
ATOM 2316 C C . ALA A 1 304 ? -17.540 -17.108 11.822 1.00 93.75 304 ALA A C 1
ATOM 2318 O O . ALA A 1 304 ? -17.778 -17.745 12.848 1.00 93.75 304 ALA A O 1
ATOM 2319 N N . ARG A 1 305 ? -16.794 -15.995 11.851 1.00 92.69 305 ARG A N 1
ATOM 2320 C CA . ARG A 1 305 ? -16.167 -15.457 13.074 1.00 92.69 305 ARG A CA 1
ATOM 2321 C C . ARG A 1 305 ? -17.157 -14.851 14.073 1.00 92.69 305 ARG A C 1
ATOM 2323 O O . ARG A 1 305 ? -16.823 -14.742 15.250 1.00 92.69 305 ARG A O 1
ATOM 2330 N N . ILE A 1 306 ? -18.348 -14.448 13.631 1.00 87.94 306 ILE A N 1
ATOM 2331 C CA . ILE A 1 306 ? -19.417 -13.932 14.507 1.00 87.94 306 ILE A CA 1
ATOM 2332 C C . ILE A 1 306 ? -20.290 -15.072 15.057 1.00 87.94 306 ILE A C 1
ATOM 2334 O O . ILE A 1 306 ? -21.067 -14.853 15.982 1.00 87.94 306 ILE A O 1
ATOM 2338 N N . SER A 1 307 ? -20.147 -16.293 14.532 1.00 89.12 307 SER A N 1
ATOM 2339 C CA . SER A 1 307 ? -20.897 -17.459 15.001 1.00 89.12 307 SER A CA 1
ATOM 2340 C C . SER A 1 307 ? -20.764 -17.659 16.515 1.00 89.12 307 SER A C 1
ATOM 2342 O O . SER A 1 307 ? -19.668 -17.581 17.078 1.00 89.12 307 SER A O 1
ATOM 2344 N N . ASP A 1 308 ? -21.889 -17.981 17.155 1.00 87.12 308 ASP A N 1
ATOM 2345 C CA . ASP A 1 308 ? -21.955 -18.344 18.576 1.00 87.12 308 ASP A CA 1
ATOM 2346 C C . ASP A 1 308 ? -21.180 -19.656 18.849 1.00 87.12 308 ASP A C 1
ATOM 2348 O O . ASP A 1 308 ? -20.701 -19.904 19.956 1.00 87.12 308 ASP A O 1
ATOM 2352 N N . HIS A 1 309 ? -20.993 -20.483 17.815 1.00 94.50 309 HIS A N 1
ATOM 2353 C CA . HIS A 1 309 ? -20.348 -21.785 17.907 1.00 94.50 309 HIS A CA 1
ATOM 2354 C C . HIS A 1 309 ? -18.824 -21.693 17.761 1.00 94.50 309 HIS A C 1
ATOM 2356 O O . HIS A 1 309 ? -18.297 -21.368 16.692 1.00 94.50 309 HIS A O 1
ATOM 2362 N N . ALA A 1 310 ? -18.101 -22.070 18.819 1.00 94.62 310 ALA A N 1
ATOM 2363 C CA . ALA A 1 310 ? -16.639 -22.015 18.856 1.00 94.62 310 ALA A CA 1
ATOM 2364 C C . ALA A 1 310 ? -15.961 -22.838 17.742 1.00 94.62 310 ALA A C 1
ATOM 2366 O O . ALA A 1 310 ? -14.960 -22.389 17.190 1.00 94.62 310 ALA A O 1
ATOM 2367 N N . TRP A 1 311 ? -16.530 -23.985 17.358 1.00 96.75 311 TRP A N 1
ATOM 2368 C CA . TRP A 1 311 ? -15.984 -24.866 16.316 1.00 96.75 311 TRP A CA 1
ATOM 2369 C C . TRP A 1 311 ? -16.042 -24.272 14.900 1.00 96.75 311 TRP A C 1
ATOM 2371 O O . TRP A 1 311 ? -15.288 -24.699 14.037 1.00 96.75 311 TRP A O 1
ATOM 2381 N N . VAL A 1 312 ? -16.883 -23.262 14.662 1.00 96.19 312 VAL A N 1
ATOM 2382 C CA . VAL A 1 312 ? -16.884 -22.484 13.410 1.00 96.19 312 VAL A CA 1
ATOM 2383 C C . VAL A 1 312 ? -16.014 -21.238 13.563 1.00 96.19 312 VAL A C 1
ATOM 2385 O O . VAL A 1 312 ? -15.195 -20.918 12.701 1.00 96.19 312 VAL A O 1
ATOM 2388 N N . ARG A 1 313 ? -16.164 -20.543 14.695 1.00 96.06 313 ARG A N 1
ATOM 2389 C CA . ARG A 1 313 ? -15.496 -19.269 14.966 1.00 96.06 313 ARG A CA 1
ATOM 2390 C C . ARG A 1 313 ? -13.975 -19.392 15.043 1.00 96.06 313 ARG A C 1
ATOM 2392 O O . ARG A 1 313 ? -13.282 -18.539 14.493 1.00 96.06 313 ARG A O 1
ATOM 2399 N N . VAL A 1 314 ? -13.460 -20.410 15.735 1.00 96.81 314 VAL A N 1
ATOM 2400 C CA . VAL A 1 314 ? -12.017 -20.572 15.975 1.00 96.81 314 VAL A CA 1
ATOM 2401 C C . VAL A 1 314 ? -11.270 -20.925 14.683 1.00 96.81 314 VAL A C 1
ATOM 2403 O O . VAL A 1 314 ? -10.341 -20.191 14.352 1.00 96.81 314 VAL A O 1
ATOM 2406 N N . PRO A 1 315 ? -11.679 -21.926 13.876 1.00 97.44 315 PRO A N 1
ATOM 2407 C CA . PRO A 1 315 ? -11.015 -22.180 12.595 1.00 97.44 315 PRO A CA 1
ATOM 2408 C C . PRO A 1 315 ? -11.069 -20.979 11.646 1.00 97.44 315 PRO A C 1
ATOM 2410 O O . PRO A 1 315 ? -10.070 -20.647 11.012 1.00 97.44 315 PRO A O 1
ATOM 2413 N N . ALA A 1 316 ? -12.200 -20.268 11.593 1.00 97.12 316 ALA A N 1
ATOM 2414 C CA . ALA A 1 316 ? -12.323 -19.058 10.782 1.00 97.12 316 ALA A CA 1
ATOM 2415 C C . ALA A 1 316 ? -11.389 -17.929 11.256 1.00 97.12 316 ALA A C 1
ATOM 2417 O O . ALA A 1 316 ? -10.858 -17.184 10.433 1.00 97.12 316 ALA A O 1
ATOM 2418 N N . MET A 1 317 ? -11.173 -17.803 12.570 1.00 95.69 317 MET A N 1
ATOM 2419 C CA . MET A 1 317 ? -10.195 -16.875 13.143 1.00 95.69 317 MET A CA 1
ATOM 2420 C C . MET A 1 317 ? -8.775 -17.243 12.713 1.00 95.69 317 MET A C 1
ATOM 2422 O O . MET A 1 317 ? -8.080 -16.374 12.197 1.00 95.69 317 MET A O 1
ATOM 2426 N N . VAL A 1 318 ? -8.390 -18.517 12.840 1.00 97.06 318 VAL A N 1
ATOM 2427 C CA . VAL A 1 318 ? -7.062 -19.006 12.436 1.00 97.06 318 VAL A CA 1
ATOM 2428 C C . VAL A 1 318 ? -6.806 -18.709 10.960 1.00 97.06 318 VAL A C 1
ATOM 2430 O O . VAL A 1 318 ? -5.813 -18.069 10.637 1.00 97.06 318 VAL A O 1
ATOM 2433 N N . VAL A 1 319 ? -7.730 -19.079 10.068 1.00 97.44 319 VAL A N 1
ATOM 2434 C CA . VAL A 1 319 ? -7.587 -18.842 8.622 1.00 97.44 319 VAL A CA 1
ATOM 2435 C C . VAL A 1 319 ? -7.370 -17.358 8.304 1.00 97.44 319 VAL A C 1
ATOM 2437 O O . VAL A 1 319 ? -6.433 -17.004 7.586 1.00 97.44 319 VAL A O 1
ATOM 2440 N N . VAL A 1 320 ? -8.212 -16.481 8.858 1.00 97.12 320 VAL A N 1
ATOM 2441 C CA . VAL A 1 320 ? -8.120 -15.032 8.621 1.00 97.12 320 VAL A CA 1
ATOM 2442 C C . VAL A 1 320 ? -6.825 -14.451 9.190 1.00 97.12 320 VAL A C 1
ATOM 2444 O O . VAL A 1 320 ? -6.189 -13.613 8.550 1.00 97.12 320 VAL A O 1
ATOM 2447 N N . GLU A 1 321 ? -6.410 -14.875 10.382 1.00 95.56 321 GLU A N 1
ATOM 2448 C CA . GLU A 1 321 ? -5.185 -14.381 11.009 1.00 95.56 321 GLU A CA 1
ATOM 2449 C C . GLU A 1 321 ? -3.932 -14.848 10.270 1.00 95.56 321 GLU A C 1
ATOM 2451 O O . GLU A 1 321 ? -3.040 -14.031 10.035 1.00 95.56 321 GLU A O 1
ATOM 2456 N N . THR A 1 322 ? -3.897 -16.104 9.819 1.00 95.06 322 THR A N 1
ATOM 2457 C CA . THR A 1 322 ? -2.794 -16.654 9.025 1.00 95.06 322 THR A CA 1
ATOM 2458 C C . THR A 1 322 ? -2.602 -15.867 7.733 1.00 95.06 322 THR A C 1
ATOM 2460 O O . THR A 1 322 ? -1.528 -15.310 7.508 1.00 95.06 322 THR A O 1
ATOM 2463 N N . PHE A 1 323 ? -3.634 -15.746 6.894 1.00 95.88 323 PHE A N 1
ATOM 2464 C CA . PHE A 1 323 ? -3.489 -15.061 5.605 1.00 95.88 323 PHE A CA 1
ATOM 2465 C C . PHE A 1 323 ? -3.266 -13.555 5.746 1.00 95.88 323 PHE A C 1
ATOM 2467 O O . PHE A 1 323 ? -2.599 -12.955 4.905 1.00 95.88 323 PHE A O 1
ATOM 2474 N N . ARG A 1 324 ? -3.752 -12.935 6.829 1.00 92.06 324 ARG A N 1
ATOM 2475 C CA . ARG A 1 324 ? -3.428 -11.539 7.142 1.00 92.06 324 ARG A CA 1
ATOM 2476 C C . ARG A 1 324 ? -1.981 -11.374 7.611 1.00 92.06 324 ARG A C 1
ATOM 2478 O O . ARG A 1 324 ? -1.416 -10.296 7.418 1.00 92.06 324 ARG A O 1
ATOM 2485 N N . ALA A 1 325 ? -1.384 -12.378 8.251 1.00 89.62 325 ALA A N 1
ATOM 2486 C CA . ALA A 1 325 ? -0.009 -12.323 8.742 1.00 89.62 325 ALA A CA 1
ATOM 2487 C C . ALA A 1 325 ? 1.021 -12.479 7.614 1.00 89.62 325 ALA A C 1
ATOM 2489 O O . ALA A 1 325 ? 2.017 -11.752 7.605 1.00 89.62 325 ALA A O 1
ATOM 2490 N N . VAL A 1 326 ? 0.760 -13.361 6.645 1.00 88.38 326 VAL A N 1
ATOM 2491 C CA . VAL A 1 326 ? 1.683 -13.638 5.535 1.00 88.38 326 VAL A CA 1
ATOM 2492 C C . VAL A 1 326 ? 1.760 -12.437 4.572 1.00 88.38 326 VAL A C 1
ATOM 2494 O O . VAL A 1 326 ? 0.725 -11.875 4.201 1.00 88.38 326 VAL A O 1
ATOM 2497 N N . PRO A 1 327 ? 2.964 -12.007 4.147 1.00 89.75 327 PRO A N 1
ATOM 2498 C CA . PRO A 1 327 ? 3.110 -11.004 3.097 1.00 89.75 327 PRO A CA 1
ATOM 2499 C C . PRO A 1 327 ? 2.472 -11.478 1.789 1.00 89.75 327 PRO A C 1
ATOM 2501 O O . PRO A 1 327 ? 2.667 -12.617 1.367 1.00 89.75 327 PRO A O 1
ATOM 2504 N N . MET A 1 328 ? 1.743 -10.595 1.112 1.00 91.00 328 MET A N 1
ATOM 2505 C CA . MET A 1 328 ? 0.991 -10.972 -0.086 1.00 91.00 328 MET A CA 1
ATOM 2506 C C . MET A 1 328 ? 1.878 -11.546 -1.200 1.00 91.00 328 MET A C 1
ATOM 2508 O O . MET A 1 328 ? 1.505 -12.536 -1.823 1.00 91.00 328 MET A O 1
ATOM 2512 N N . LEU A 1 329 ? 3.064 -10.972 -1.426 1.00 89.25 329 LEU A N 1
ATOM 2513 C CA . LEU A 1 329 ? 3.994 -11.475 -2.440 1.00 89.25 329 LEU A CA 1
ATOM 2514 C C . LEU A 1 329 ? 4.406 -12.933 -2.171 1.00 89.25 329 LEU A C 1
ATOM 2516 O O . LEU A 1 329 ? 4.506 -13.728 -3.100 1.00 89.25 329 LEU A O 1
ATOM 2520 N N . ILE A 1 330 ? 4.572 -13.308 -0.900 1.00 87.25 330 ILE A N 1
ATOM 2521 C CA . ILE A 1 330 ? 4.881 -14.689 -0.511 1.00 87.25 330 ILE A CA 1
ATOM 2522 C C . ILE A 1 330 ? 3.704 -15.620 -0.824 1.00 87.25 330 ILE A C 1
ATOM 2524 O O . ILE A 1 330 ? 3.927 -16.727 -1.303 1.00 87.25 330 ILE A O 1
ATOM 2528 N N . LEU A 1 331 ? 2.457 -15.172 -0.631 1.00 92.50 331 LEU A N 1
ATOM 2529 C CA . LEU A 1 331 ? 1.280 -15.945 -1.048 1.00 92.50 331 LEU A CA 1
ATOM 2530 C C . LEU A 1 331 ? 1.247 -16.150 -2.567 1.00 92.50 331 LEU A C 1
ATOM 2532 O O . LEU A 1 331 ? 0.975 -17.257 -3.023 1.00 92.50 331 LEU A O 1
ATOM 2536 N N . MET A 1 332 ? 1.563 -15.115 -3.352 1.00 92.50 332 MET A N 1
ATOM 2537 C CA . MET A 1 332 ? 1.651 -15.245 -4.812 1.00 92.50 332 MET A CA 1
ATOM 2538 C C . MET A 1 332 ? 2.734 -16.246 -5.224 1.00 92.50 332 MET A C 1
ATOM 2540 O O . MET A 1 332 ? 2.471 -17.119 -6.049 1.00 92.50 332 MET A O 1
ATOM 2544 N N . PHE A 1 333 ? 3.926 -16.167 -4.620 1.00 87.06 333 PHE A N 1
ATOM 2545 C CA . PHE A 1 333 ? 4.997 -17.134 -4.861 1.00 87.06 333 PHE A CA 1
ATOM 2546 C C . PHE A 1 333 ? 4.598 -18.554 -4.475 1.00 87.06 333 PHE A C 1
ATOM 2548 O O . PHE A 1 333 ? 4.895 -19.482 -5.223 1.00 87.06 333 PHE A O 1
ATOM 2555 N N . PHE A 1 334 ? 3.905 -18.725 -3.349 1.00 89.44 334 PHE A N 1
ATOM 2556 C CA . PHE A 1 334 ? 3.418 -20.027 -2.912 1.00 89.44 334 PHE A CA 1
ATOM 2557 C C . PHE A 1 334 ? 2.506 -20.668 -3.965 1.00 89.44 334 PHE A C 1
ATOM 2559 O O . PHE A 1 334 ? 2.735 -21.813 -4.342 1.00 89.44 334 PHE A O 1
ATOM 2566 N N . PHE A 1 335 ? 1.524 -19.934 -4.501 1.00 94.38 335 PHE A N 1
ATOM 2567 C CA . PHE A 1 335 ? 0.655 -20.476 -5.552 1.00 94.38 335 PHE A CA 1
ATOM 2568 C C . PHE A 1 335 ? 1.381 -20.684 -6.878 1.00 94.38 335 PHE A C 1
ATOM 2570 O O . PHE A 1 335 ? 1.152 -21.693 -7.537 1.00 94.38 335 PHE A O 1
ATOM 2577 N N . TYR A 1 336 ? 2.261 -19.760 -7.266 1.00 90.31 336 TYR A N 1
ATOM 2578 C CA . TYR A 1 336 ? 2.986 -19.844 -8.530 1.00 90.31 336 TYR A CA 1
ATOM 2579 C C . TYR A 1 336 ? 3.971 -21.022 -8.550 1.00 90.31 336 TYR A C 1
ATOM 2581 O O . TYR A 1 336 ? 3.845 -21.929 -9.372 1.00 90.31 336 TYR A O 1
ATOM 2589 N N . TYR A 1 337 ? 4.915 -21.059 -7.607 1.00 84.81 337 TYR A N 1
ATOM 2590 C CA . TYR A 1 337 ? 5.910 -22.130 -7.539 1.00 84.81 337 TYR A CA 1
ATOM 2591 C C . TYR A 1 337 ? 5.315 -23.449 -7.054 1.00 84.81 337 TYR A C 1
ATOM 2593 O O . TYR A 1 337 ? 5.720 -24.502 -7.536 1.00 84.81 337 TYR A O 1
ATOM 2601 N N . GLY A 1 338 ? 4.322 -23.413 -6.160 1.00 85.06 338 GLY A N 1
ATOM 2602 C CA . GLY A 1 338 ? 3.577 -24.607 -5.767 1.00 85.06 338 GLY A CA 1
ATOM 2603 C C . GLY A 1 338 ? 2.862 -25.238 -6.960 1.00 85.06 338 GLY A C 1
ATOM 2604 O O . GLY A 1 338 ? 2.945 -26.446 -7.156 1.00 85.06 338 GLY A O 1
ATOM 2605 N N . SER A 1 339 ? 2.239 -24.427 -7.820 1.00 89.19 339 SER A N 1
ATOM 2606 C CA . SER A 1 339 ? 1.642 -24.941 -9.052 1.00 89.19 339 SER A CA 1
ATOM 2607 C C . SER A 1 339 ? 2.661 -25.573 -9.987 1.00 89.19 339 SER A C 1
ATOM 2609 O O . SER A 1 339 ? 2.342 -26.583 -10.602 1.00 89.19 339 SER A O 1
ATOM 2611 N N . LEU A 1 340 ? 3.857 -24.994 -10.115 1.00 85.44 340 LEU A N 1
ATOM 2612 C CA . LEU A 1 340 ? 4.905 -25.538 -10.977 1.00 85.44 340 LEU A CA 1
ATOM 2613 C C . LEU A 1 340 ? 5.483 -26.847 -10.417 1.00 85.44 340 LEU A C 1
ATOM 2615 O O . LEU A 1 340 ? 5.732 -27.785 -11.164 1.00 85.44 340 LEU A O 1
ATOM 2619 N N . GLN A 1 341 ? 5.668 -26.922 -9.098 1.00 86.69 341 GLN A N 1
ATOM 2620 C CA . GLN A 1 341 ? 6.244 -28.082 -8.419 1.00 86.69 341 GLN A CA 1
ATOM 2621 C C . GLN A 1 341 ? 5.300 -29.291 -8.390 1.00 86.69 341 GLN A C 1
ATOM 2623 O O . GLN A 1 341 ? 5.765 -30.431 -8.445 1.00 86.69 341 GLN A O 1
ATOM 2628 N N . TYR A 1 342 ? 3.996 -29.043 -8.256 1.00 91.94 342 TYR A N 1
ATOM 2629 C CA . TYR A 1 342 ? 2.966 -30.080 -8.133 1.00 91.94 342 TYR A CA 1
ATOM 2630 C C . TYR A 1 342 ? 2.099 -30.231 -9.392 1.00 91.94 342 TYR A C 1
ATOM 2632 O O . TYR A 1 342 ? 1.095 -30.933 -9.342 1.00 91.94 342 TYR A O 1
ATOM 2640 N N . ASP A 1 343 ? 2.468 -29.569 -10.493 1.00 90.31 343 ASP A N 1
ATOM 2641 C CA . ASP A 1 343 ? 1.755 -29.581 -11.778 1.00 90.31 343 ASP A CA 1
ATOM 2642 C C . ASP A 1 343 ? 0.244 -29.287 -11.657 1.00 90.31 343 ASP A C 1
ATOM 2644 O O . ASP A 1 343 ? -0.613 -29.950 -12.235 1.00 90.31 343 ASP A O 1
ATOM 2648 N N . LEU A 1 344 ? -0.106 -28.266 -10.865 1.00 90.69 344 LEU A N 1
ATOM 2649 C CA . LEU A 1 344 ? -1.509 -27.888 -10.620 1.00 90.69 344 LEU A CA 1
ATOM 2650 C C . LEU A 1 344 ? -2.154 -27.148 -11.807 1.00 90.69 344 LEU A C 1
ATOM 2652 O O . LEU A 1 344 ? -3.342 -26.831 -11.757 1.00 90.69 344 LEU A O 1
ATOM 2656 N N . GLY A 1 345 ? -1.379 -26.804 -12.841 1.00 90.38 345 GLY A N 1
ATOM 2657 C CA . GLY A 1 345 ? -1.863 -26.077 -14.020 1.00 90.38 345 GLY A CA 1
ATOM 2658 C C . GLY A 1 345 ? -2.352 -24.642 -13.756 1.00 90.38 345 GLY A C 1
ATOM 2659 O O . GLY A 1 345 ? -3.062 -24.071 -14.586 1.00 90.38 345 GLY A O 1
ATOM 2660 N N . LEU A 1 346 ? -2.006 -24.024 -12.619 1.00 92.50 346 LEU A N 1
ATOM 2661 C CA . LEU A 1 346 ? -2.386 -22.641 -12.326 1.00 92.50 346 LEU A CA 1
ATOM 2662 C C . LEU A 1 346 ? -1.541 -21.665 -13.149 1.00 92.50 346 LEU A C 1
ATOM 2664 O O . LEU A 1 346 ? -0.331 -21.541 -12.974 1.00 92.50 346 LEU A O 1
ATOM 2668 N N . SER A 1 347 ? -2.207 -20.895 -14.009 1.00 95.50 347 SER A N 1
ATOM 2669 C CA . SER A 1 347 ? -1.573 -19.764 -14.698 1.00 95.50 347 SER A CA 1
ATOM 2670 C C . SER A 1 347 ? -1.074 -18.692 -13.702 1.00 95.50 347 SER A C 1
ATOM 2672 O O . SER A 1 347 ? -1.688 -18.539 -12.636 1.00 95.50 347 SER A O 1
ATOM 2674 N N . PRO A 1 348 ? -0.080 -17.851 -14.066 1.00 95.12 348 PRO A N 1
ATOM 2675 C CA . PRO A 1 348 ? 0.373 -16.727 -13.235 1.00 95.12 348 PRO A CA 1
ATOM 2676 C C . PRO A 1 348 ? -0.764 -15.804 -12.769 1.00 95.12 348 PRO A C 1
ATOM 2678 O O . PRO A 1 348 ? -0.760 -15.332 -11.634 1.00 95.12 348 PRO A O 1
ATOM 2681 N N . MET A 1 349 ? -1.788 -15.605 -13.611 1.00 96.31 349 MET A N 1
ATOM 2682 C CA . MET A 1 349 ? -2.984 -14.827 -13.266 1.00 96.31 349 MET A CA 1
ATOM 2683 C C . MET A 1 349 ? -3.683 -15.380 -12.019 1.00 96.31 349 MET A C 1
ATOM 2685 O O . MET A 1 349 ? -4.052 -14.623 -11.126 1.00 96.31 349 MET A O 1
ATOM 2689 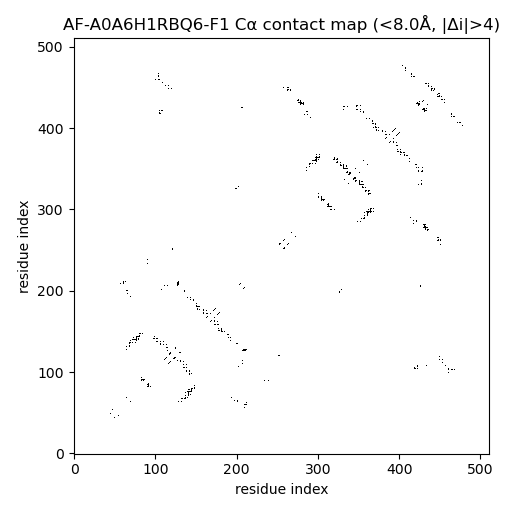N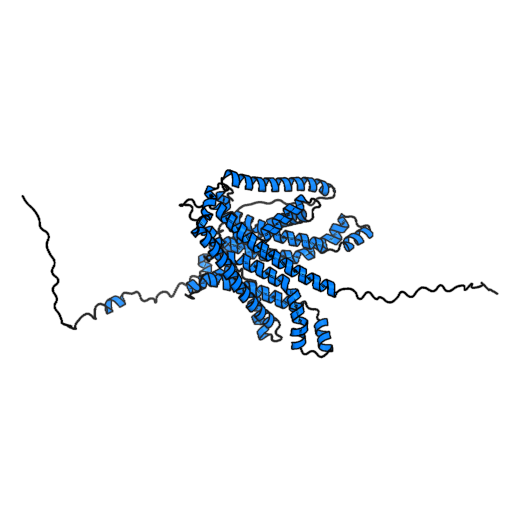 N . TRP A 1 350 ? -3.861 -16.701 -11.943 1.00 97.38 350 TRP A N 1
ATOM 2690 C CA . TRP A 1 350 ? -4.543 -17.338 -10.818 1.00 97.38 350 TRP A CA 1
ATOM 2691 C C . TRP A 1 350 ? -3.698 -17.311 -9.547 1.00 97.38 350 TRP A C 1
ATOM 2693 O O . TRP A 1 350 ? -4.256 -17.116 -8.473 1.00 97.38 350 TRP A O 1
ATOM 2703 N N . ALA A 1 351 ? -2.370 -17.395 -9.652 1.00 96.81 351 ALA A N 1
ATOM 2704 C CA . ALA A 1 351 ? -1.489 -17.192 -8.502 1.00 96.81 351 ALA A CA 1
ATOM 2705 C C . ALA A 1 351 ? -1.626 -15.772 -7.915 1.00 96.81 351 ALA A C 1
ATOM 2707 O O . ALA A 1 351 ? -1.756 -15.614 -6.698 1.00 96.81 351 ALA A O 1
ATOM 2708 N N . VAL A 1 352 ? -1.695 -14.745 -8.777 1.00 97.38 352 VAL A N 1
ATOM 2709 C CA . VAL A 1 352 ? -1.980 -13.356 -8.372 1.00 97.38 352 VAL A CA 1
ATOM 2710 C C . VAL A 1 352 ? -3.365 -13.243 -7.732 1.00 97.38 352 VAL A C 1
ATOM 2712 O O . VAL A 1 352 ? -3.494 -12.719 -6.626 1.00 97.38 352 VAL A O 1
ATOM 2715 N N . VAL A 1 353 ? -4.404 -13.756 -8.398 1.00 98.44 353 VAL A N 1
ATOM 2716 C CA . VAL A 1 353 ? -5.797 -13.661 -7.935 1.00 98.44 353 VAL A CA 1
ATOM 2717 C C . VAL A 1 353 ? -5.991 -14.361 -6.591 1.00 98.44 353 VAL A C 1
ATOM 2719 O O . VAL A 1 353 ? -6.621 -13.786 -5.705 1.00 98.44 353 VAL A O 1
ATOM 2722 N N . LEU A 1 354 ? -5.440 -15.562 -6.400 1.00 97.81 354 LEU A N 1
ATOM 2723 C CA . LEU A 1 354 ? -5.547 -16.309 -5.144 1.00 97.81 354 LEU A CA 1
ATOM 2724 C C . LEU A 1 354 ? -4.793 -15.610 -4.007 1.00 97.81 354 LEU A C 1
ATOM 2726 O O . LEU A 1 354 ? -5.355 -15.436 -2.924 1.00 97.81 354 LEU A O 1
ATOM 2730 N N . GLY A 1 355 ? -3.569 -15.135 -4.263 1.00 96.81 355 GLY A N 1
ATOM 2731 C CA . GLY A 1 355 ? -2.797 -14.362 -3.286 1.00 96.81 355 GLY A CA 1
ATOM 2732 C C . GLY A 1 355 ? -3.521 -13.084 -2.850 1.00 96.81 355 GLY A C 1
ATOM 2733 O O . GLY A 1 355 ? -3.673 -12.832 -1.651 1.00 96.81 355 GLY A O 1
ATOM 2734 N N . LEU A 1 356 ? -4.046 -12.316 -3.813 1.00 97.44 356 LEU A N 1
ATOM 2735 C CA . LEU A 1 356 ? -4.847 -11.119 -3.540 1.00 97.44 356 LEU A CA 1
ATOM 2736 C C . LEU A 1 356 ? -6.128 -11.456 -2.779 1.00 97.44 356 LEU A C 1
ATOM 2738 O O . LEU A 1 356 ? -6.455 -10.750 -1.827 1.00 97.44 356 LEU A O 1
ATOM 2742 N N . THR A 1 357 ? -6.832 -12.519 -3.170 1.00 98.31 357 THR A N 1
ATOM 2743 C CA . THR A 1 357 ? -8.105 -12.939 -2.566 1.00 98.31 357 THR A CA 1
ATOM 2744 C C . THR A 1 357 ? -7.930 -13.309 -1.103 1.00 98.31 357 THR A C 1
ATOM 2746 O O . THR A 1 357 ? -8.679 -12.822 -0.263 1.00 98.31 357 THR A O 1
ATOM 2749 N N . LEU A 1 358 ? -6.943 -14.145 -0.777 1.00 97.88 358 LEU A N 1
ATOM 2750 C CA . LEU A 1 358 ? -6.754 -14.630 0.590 1.00 97.88 358 LEU A CA 1
ATOM 2751 C C . LEU A 1 358 ? -6.292 -13.513 1.523 1.00 97.88 358 LEU A C 1
ATOM 2753 O O . LEU A 1 358 ? -6.841 -13.358 2.615 1.00 97.88 358 LEU A O 1
ATOM 2757 N N . TYR A 1 359 ? -5.342 -12.687 1.080 1.00 95.94 359 TYR A N 1
ATOM 2758 C CA . TYR A 1 359 ? -4.872 -11.551 1.869 1.00 95.94 359 TYR A CA 1
ATOM 2759 C C . TYR A 1 359 ? -5.966 -10.488 2.042 1.00 95.94 359 TYR A C 1
ATOM 2761 O O . TYR A 1 359 ? -6.379 -10.190 3.166 1.00 95.94 359 TYR A O 1
ATOM 2769 N N . ASN A 1 360 ? -6.484 -9.934 0.939 1.00 96.56 360 ASN A N 1
ATOM 2770 C CA . ASN A 1 360 ? -7.474 -8.857 0.994 1.00 96.56 360 ASN A CA 1
ATOM 2771 C C . ASN A 1 360 ? -8.811 -9.346 1.546 1.00 96.56 360 ASN A C 1
ATOM 2773 O O . ASN A 1 360 ? -9.465 -8.605 2.270 1.00 96.56 360 ASN A O 1
ATOM 2777 N N . GLY A 1 361 ? -9.205 -10.587 1.263 1.00 97.50 361 GLY A N 1
ATOM 2778 C CA . GLY A 1 361 ? -10.403 -11.194 1.831 1.00 97.50 361 GLY A CA 1
ATOM 2779 C C . GLY A 1 361 ? -10.299 -11.350 3.344 1.00 97.50 361 GLY A C 1
ATOM 2780 O O . GLY A 1 361 ? -11.264 -11.074 4.049 1.00 97.50 361 GLY A O 1
ATOM 2781 N N . SER A 1 362 ? -9.122 -11.693 3.872 1.00 97.25 362 SER A N 1
ATOM 2782 C CA . SER A 1 362 ? -8.885 -11.751 5.322 1.00 97.25 362 SER A CA 1
ATOM 2783 C C . SER A 1 362 ? -8.914 -10.367 5.974 1.00 97.25 362 SER A C 1
ATOM 2785 O O . SER A 1 362 ? -9.474 -10.197 7.059 1.00 97.25 362 SER A O 1
ATOM 2787 N N . VAL A 1 363 ? -8.374 -9.346 5.302 1.00 95.44 363 VAL A N 1
ATOM 2788 C CA . VAL A 1 363 ? -8.496 -7.952 5.759 1.00 95.44 363 VAL A CA 1
ATOM 2789 C C . VAL A 1 363 ? -9.958 -7.489 5.715 1.00 95.44 363 VAL A C 1
ATOM 2791 O O . VAL A 1 363 ? -10.449 -6.928 6.694 1.00 95.44 363 VAL A O 1
ATOM 2794 N N . LEU A 1 364 ? -10.692 -7.792 4.640 1.00 96.75 364 LEU A N 1
ATOM 2795 C CA . LEU A 1 364 ? -12.121 -7.496 4.521 1.00 96.75 364 LEU A CA 1
ATOM 2796 C C . LEU A 1 364 ? -12.953 -8.242 5.567 1.00 96.75 364 LEU A C 1
ATOM 2798 O O . LEU A 1 364 ? -13.879 -7.654 6.113 1.00 96.75 364 LEU A O 1
ATOM 2802 N N . ALA A 1 365 ? -12.604 -9.482 5.921 1.00 96.50 365 ALA A N 1
ATOM 2803 C CA . ALA A 1 365 ? -13.275 -10.216 6.992 1.00 96.50 365 ALA A CA 1
ATOM 2804 C C . ALA A 1 365 ? -13.187 -9.468 8.332 1.00 96.50 365 ALA A C 1
ATOM 2806 O O . ALA A 1 365 ? -14.152 -9.429 9.097 1.00 96.50 365 ALA A O 1
ATOM 2807 N N . GLU A 1 366 ? -12.039 -8.846 8.619 1.00 94.69 366 GLU A N 1
ATOM 2808 C CA . GLU A 1 366 ? -11.863 -8.007 9.804 1.00 94.69 366 GLU A CA 1
ATOM 2809 C C . GLU A 1 366 ? -12.678 -6.715 9.718 1.00 94.69 366 GLU A C 1
ATOM 2811 O O . GLU A 1 366 ? -13.339 -6.360 10.690 1.00 94.69 366 GLU A O 1
ATOM 2816 N N . VAL A 1 367 ? -12.682 -6.047 8.559 1.00 93.31 367 VAL A N 1
ATOM 2817 C CA . VAL A 1 367 ? -13.501 -4.846 8.322 1.00 93.31 367 VAL A CA 1
ATOM 2818 C C . VAL A 1 367 ? -14.984 -5.156 8.526 1.00 93.31 367 VAL A C 1
ATOM 2820 O O . VAL A 1 367 ? -15.675 -4.417 9.228 1.00 93.31 367 VAL A O 1
ATOM 2823 N N . PHE A 1 368 ? -15.462 -6.271 7.972 1.00 93.50 368 PHE A N 1
ATOM 2824 C CA . PHE A 1 368 ? -16.850 -6.698 8.099 1.00 93.50 368 PHE A CA 1
ATOM 2825 C C . PHE A 1 368 ? -17.232 -7.023 9.543 1.00 93.50 368 PHE A C 1
ATOM 2827 O O . PHE A 1 368 ? -18.268 -6.578 10.041 1.00 93.50 368 PHE A O 1
ATOM 2834 N N . ARG A 1 369 ? -16.363 -7.752 10.250 1.00 90.50 369 ARG A N 1
ATOM 2835 C CA . ARG A 1 369 ? -16.546 -8.050 11.671 1.00 90.50 369 ARG A CA 1
ATOM 2836 C C . ARG A 1 369 ? -16.569 -6.771 12.512 1.00 90.50 369 ARG A C 1
ATOM 2838 O O . ARG A 1 369 ? -17.473 -6.589 13.324 1.00 90.50 369 ARG A O 1
ATOM 2845 N N . ALA A 1 370 ? -15.593 -5.886 12.317 1.00 88.81 370 ALA A N 1
ATOM 2846 C CA . ALA A 1 370 ? -15.463 -4.644 13.070 1.00 88.81 370 ALA A CA 1
ATOM 2847 C C . ALA A 1 370 ? -16.651 -3.705 12.837 1.00 88.81 370 ALA A C 1
ATOM 2849 O O . ALA A 1 370 ? -17.155 -3.115 13.788 1.00 88.81 370 ALA A O 1
ATOM 2850 N N . GLY A 1 371 ? -17.144 -3.596 11.603 1.00 88.06 371 GLY A N 1
ATOM 2851 C CA . GLY A 1 371 ? -18.273 -2.721 11.308 1.00 88.06 371 GLY A CA 1
ATOM 2852 C C . GLY A 1 371 ? -19.614 -3.211 11.842 1.00 88.06 371 GLY A C 1
ATOM 2853 O O . GLY A 1 371 ? -20.431 -2.382 12.237 1.00 88.06 371 GLY A O 1
ATOM 2854 N N . LEU A 1 372 ? -19.827 -4.529 11.934 1.00 83.56 372 LEU A N 1
ATOM 2855 C CA . LEU A 1 372 ? -20.998 -5.086 12.622 1.00 83.56 372 LEU A CA 1
ATOM 2856 C C . LEU A 1 372 ? -20.955 -4.809 14.131 1.00 83.56 372 LEU A C 1
ATOM 2858 O O . LEU A 1 372 ? -21.974 -4.445 14.712 1.00 83.56 372 LEU A O 1
ATOM 2862 N N . VAL A 1 373 ? -19.777 -4.926 14.752 1.00 85.12 373 VAL A N 1
ATOM 2863 C CA . VAL A 1 373 ? -19.574 -4.626 16.183 1.00 85.12 373 VAL A CA 1
ATOM 2864 C C . VAL A 1 373 ? -19.619 -3.118 16.475 1.00 85.12 373 VAL A C 1
ATOM 2866 O O . VAL A 1 373 ? -19.961 -2.723 17.585 1.00 85.12 373 VAL A O 1
ATOM 2869 N N . ALA A 1 374 ? -19.318 -2.265 15.493 1.00 86.81 374 ALA A N 1
ATOM 2870 C CA . ALA A 1 374 ? -19.326 -0.811 15.653 1.00 86.81 374 ALA A CA 1
ATOM 2871 C C . ALA A 1 374 ? -20.734 -0.202 15.795 1.00 86.81 374 ALA A C 1
ATOM 2873 O O . ALA A 1 374 ? -20.857 0.956 16.199 1.00 86.81 374 ALA A O 1
ATOM 2874 N N . VAL A 1 375 ? -21.796 -0.940 15.449 1.00 87.75 375 VAL A N 1
ATOM 2875 C CA . VAL A 1 375 ? -23.175 -0.462 15.620 1.00 87.75 375 VAL A CA 1
ATOM 2876 C C . VAL A 1 375 ? -23.526 -0.460 17.119 1.00 87.75 375 VAL A C 1
ATOM 2878 O O . VAL A 1 375 ? -23.358 -1.493 17.769 1.00 87.75 375 VAL A O 1
ATOM 2881 N N . PRO A 1 376 ? -24.030 0.656 17.690 1.00 89.50 376 PRO A N 1
ATOM 2882 C CA . PRO A 1 376 ? -24.334 0.740 19.118 1.00 89.50 376 PRO A CA 1
ATOM 2883 C C . PRO A 1 376 ? -25.279 -0.369 19.589 1.00 89.50 376 PRO A C 1
ATOM 2885 O O . PRO A 1 376 ? -26.349 -0.570 19.011 1.00 89.50 376 PRO A O 1
ATOM 2888 N N . VAL A 1 377 ? -24.923 -1.045 20.684 1.00 86.88 377 VAL A N 1
ATOM 2889 C CA . VAL A 1 377 ? -25.703 -2.172 21.228 1.00 86.88 377 VAL A CA 1
ATOM 2890 C C . VAL A 1 377 ? -27.137 -1.788 21.607 1.00 86.88 377 VAL A C 1
ATOM 2892 O O . VAL A 1 377 ? -28.041 -2.601 21.423 1.00 86.88 377 VAL A O 1
ATOM 2895 N N . GLY A 1 378 ? -27.372 -0.526 21.988 1.00 91.38 378 GLY A N 1
ATOM 2896 C CA . GLY A 1 378 ? -28.708 0.003 22.273 1.00 91.38 378 GLY A CA 1
ATOM 2897 C C . GLY A 1 378 ? -29.677 -0.073 21.084 1.00 91.38 378 GLY A C 1
ATOM 2898 O O . GLY A 1 378 ? -30.873 -0.229 21.289 1.00 91.38 378 GLY A O 1
ATOM 2899 N N . GLN A 1 379 ? -29.188 -0.052 19.834 1.00 90.62 379 GLN A N 1
ATOM 2900 C CA . GLN A 1 379 ? -30.036 -0.258 18.645 1.00 90.62 379 GLN A CA 1
ATOM 2901 C C . GLN A 1 379 ? -30.602 -1.680 18.599 1.00 90.62 379 GLN A C 1
ATOM 2903 O O . GLN A 1 379 ? -31.759 -1.895 18.244 1.00 90.62 379 GLN A O 1
ATOM 2908 N N . ARG A 1 380 ? -29.778 -2.662 18.975 1.00 91.50 380 ARG A N 1
ATOM 2909 C CA . ARG A 1 380 ? -30.173 -4.068 19.054 1.00 91.50 380 ARG A CA 1
ATOM 2910 C C . ARG A 1 380 ? -31.133 -4.297 20.226 1.00 91.50 380 ARG A C 1
ATOM 2912 O O . ARG A 1 380 ? -32.115 -5.009 20.062 1.00 91.50 380 ARG A O 1
ATOM 2919 N N . GLU A 1 381 ? -30.862 -3.689 21.378 1.00 94.12 381 GLU A N 1
ATOM 2920 C CA . GLU A 1 381 ? -31.701 -3.795 22.581 1.00 94.12 381 GLU A CA 1
ATOM 2921 C C . GLU A 1 381 ? -33.073 -3.142 22.389 1.00 94.12 381 GLU A C 1
ATOM 2923 O O . GLU A 1 381 ? -34.085 -3.774 22.677 1.00 94.12 381 GLU A O 1
ATOM 2928 N N . ALA A 1 382 ? -33.127 -1.943 21.801 1.00 94.56 382 ALA A N 1
ATOM 2929 C CA . ALA A 1 382 ? -34.383 -1.279 21.457 1.00 94.56 382 ALA A CA 1
ATOM 2930 C C . ALA A 1 382 ? -35.218 -2.115 20.477 1.00 94.56 382 ALA A C 1
ATOM 2932 O O . ALA A 1 382 ? -36.426 -2.247 20.651 1.00 94.56 382 ALA A O 1
ATOM 2933 N N . ALA A 1 383 ? -34.576 -2.731 19.478 1.00 94.25 383 ALA A N 1
ATOM 2934 C CA . ALA A 1 383 ? -35.256 -3.607 18.531 1.00 94.25 383 ALA A CA 1
ATOM 2935 C C . ALA A 1 383 ? -35.857 -4.851 19.206 1.00 94.25 383 ALA A C 1
ATOM 2937 O O . ALA A 1 383 ? -36.989 -5.231 18.908 1.00 94.25 383 ALA A O 1
ATOM 2938 N N . TYR A 1 384 ? -35.122 -5.472 20.135 1.00 95.62 384 TYR A N 1
ATOM 2939 C CA . TYR A 1 384 ? -35.648 -6.585 20.926 1.00 95.62 384 TYR A CA 1
ATOM 2940 C C . TYR A 1 384 ? -36.802 -6.150 21.838 1.00 95.62 384 TYR A C 1
ATOM 2942 O O . TYR A 1 384 ? -37.780 -6.886 21.946 1.00 95.62 384 TYR A O 1
ATOM 2950 N N . ALA A 1 385 ? -36.738 -4.950 22.423 1.00 96.00 385 ALA A N 1
ATOM 2951 C CA . ALA A 1 385 ? -37.798 -4.410 23.277 1.00 96.00 385 ALA A CA 1
ATOM 2952 C C . ALA A 1 385 ? -39.128 -4.194 22.530 1.00 96.00 385 ALA A C 1
ATOM 2954 O O . ALA A 1 385 ? -40.191 -4.359 23.118 1.00 96.00 385 ALA A O 1
ATOM 2955 N N . ILE A 1 386 ? -39.081 -3.893 21.226 1.00 95.81 386 ILE A N 1
ATOM 2956 C CA . ILE A 1 386 ? -40.273 -3.782 20.363 1.00 95.81 386 ILE A CA 1
ATOM 2957 C C . ILE A 1 386 ? -40.632 -5.100 19.644 1.00 95.81 386 ILE A C 1
ATOM 2959 O O . ILE A 1 386 ? -41.408 -5.098 18.690 1.00 95.81 386 ILE A O 1
ATOM 2963 N N . GLY A 1 387 ? -40.065 -6.235 20.077 1.00 95.25 387 GLY A N 1
ATOM 2964 C CA . GLY A 1 387 ? -40.462 -7.577 19.635 1.00 95.25 387 GLY A CA 1
ATOM 2965 C C . GLY A 1 387 ? -39.789 -8.103 18.360 1.00 95.25 387 GLY A C 1
ATOM 2966 O O . GLY A 1 387 ? -40.238 -9.111 17.808 1.00 95.25 387 GLY A O 1
ATOM 2967 N N . PHE A 1 388 ? -38.716 -7.475 17.864 1.00 97.19 388 PHE A N 1
ATOM 2968 C CA . PHE A 1 388 ? -38.013 -7.989 16.682 1.00 97.19 388 PHE A CA 1
ATOM 2969 C C . PHE A 1 388 ? -37.287 -9.303 17.000 1.00 97.19 388 PHE A C 1
ATOM 2971 O O . PHE A 1 388 ? -36.579 -9.433 17.996 1.00 97.19 388 PHE A O 1
ATOM 2978 N N . ARG A 1 389 ? -37.368 -10.279 16.092 1.00 94.69 389 ARG A N 1
ATOM 2979 C CA . ARG A 1 389 ? -36.575 -11.519 16.152 1.00 94.69 389 ARG A CA 1
ATOM 2980 C C . ARG A 1 389 ? -35.120 -11.245 15.748 1.00 94.69 389 ARG A C 1
ATOM 2982 O O . ARG A 1 389 ? -34.871 -10.379 14.912 1.00 94.69 389 ARG A O 1
ATOM 2989 N N . LYS A 1 390 ? -34.152 -12.047 16.225 1.00 88.44 390 LYS A N 1
ATOM 2990 C CA . LYS A 1 390 ? -32.698 -11.910 15.921 1.00 88.44 390 LYS A CA 1
ATOM 2991 C C . LYS A 1 390 ? -32.409 -11.646 14.434 1.00 88.44 390 LYS A C 1
ATOM 2993 O O . LYS A 1 390 ? -31.646 -10.744 14.104 1.00 88.44 390 LYS A O 1
ATOM 2998 N N . ASN A 1 391 ? -33.067 -12.375 13.529 1.00 89.19 391 ASN A N 1
ATOM 2999 C CA . ASN A 1 391 ? -32.878 -12.198 12.085 1.00 89.19 391 ASN A CA 1
ATOM 3000 C C . ASN A 1 391 ? -33.428 -10.855 11.557 1.00 89.19 391 ASN A C 1
ATOM 3002 O O . ASN A 1 391 ? -32.818 -10.250 10.679 1.00 89.19 391 ASN A O 1
ATOM 3006 N N . GLN A 1 392 ? -34.546 -10.365 12.107 1.00 92.62 392 GLN A N 1
ATOM 3007 C CA . GLN A 1 392 ? -35.102 -9.048 11.771 1.00 92.62 392 GLN A CA 1
ATOM 3008 C C . GLN A 1 392 ? -34.186 -7.933 12.281 1.00 92.62 392 GLN A C 1
ATOM 3010 O O . GLN A 1 392 ? -33.881 -7.006 11.538 1.00 92.62 392 GLN A O 1
ATOM 3015 N N . VAL A 1 393 ? -33.671 -8.055 13.510 1.00 91.94 393 VAL A N 1
ATOM 3016 C CA . VAL A 1 393 ? -32.721 -7.079 14.065 1.00 91.94 393 VAL A CA 1
ATOM 3017 C C . VAL A 1 393 ? -31.468 -6.985 13.194 1.00 91.94 393 VAL A C 1
ATOM 3019 O O . VAL A 1 393 ? -31.051 -5.891 12.814 1.00 91.94 393 VAL A O 1
ATOM 3022 N N . VAL A 1 394 ? -30.890 -8.128 12.813 1.00 87.94 394 VAL A N 1
ATOM 3023 C CA . VAL A 1 394 ? -29.687 -8.149 11.973 1.00 87.94 394 VAL A CA 1
ATOM 3024 C C . VAL A 1 394 ? -29.962 -7.570 10.585 1.00 87.94 394 VAL A C 1
ATOM 3026 O O . VAL A 1 394 ? -29.252 -6.659 10.173 1.00 87.94 394 VAL A O 1
ATOM 3029 N N . ARG A 1 395 ? -30.976 -8.054 9.859 1.00 90.75 395 ARG A N 1
ATOM 3030 C CA . ARG A 1 395 ? -31.199 -7.660 8.456 1.00 90.75 395 ARG A CA 1
ATOM 3031 C C . ARG A 1 395 ? -31.747 -6.247 8.297 1.00 90.75 395 ARG A C 1
ATOM 3033 O O . ARG A 1 395 ? -31.359 -5.558 7.360 1.00 90.75 395 ARG A O 1
ATOM 3040 N N . THR A 1 396 ? -32.635 -5.823 9.189 1.00 92.31 396 THR A N 1
ATOM 3041 C CA . THR A 1 396 ? -33.374 -4.565 9.033 1.00 92.31 396 THR A CA 1
ATOM 3042 C C . THR A 1 396 ? -32.667 -3.393 9.707 1.00 92.31 396 THR A C 1
ATOM 3044 O O . THR A 1 396 ? -32.767 -2.269 9.225 1.00 92.31 396 THR A O 1
ATOM 3047 N N . ILE A 1 397 ? -31.930 -3.635 10.798 1.00 90.25 397 ILE A N 1
ATOM 3048 C CA . ILE A 1 397 ? -31.357 -2.562 11.625 1.00 90.25 397 ILE A CA 1
ATOM 3049 C C . ILE A 1 397 ? -29.833 -2.581 11.567 1.00 90.25 397 ILE A C 1
ATOM 3051 O O . ILE A 1 397 ? -29.230 -1.587 11.161 1.00 90.25 397 ILE A O 1
ATOM 3055 N N . LEU A 1 398 ? -29.198 -3.691 11.952 1.00 88.94 398 LEU A N 1
ATOM 3056 C CA . LEU A 1 398 ? -27.742 -3.725 12.120 1.00 88.94 398 LEU A CA 1
ATOM 3057 C C . LEU A 1 398 ? -27.000 -3.732 10.782 1.00 88.94 398 LEU A C 1
ATOM 3059 O O . LEU A 1 398 ? -26.084 -2.938 10.597 1.00 88.94 398 LEU A O 1
ATOM 3063 N N . LEU A 1 399 ? -27.397 -4.585 9.836 1.00 88.31 399 LEU A N 1
ATOM 3064 C CA . LEU A 1 399 ? -26.689 -4.761 8.568 1.00 88.31 399 LEU A CA 1
ATOM 3065 C C . LEU A 1 399 ? -26.684 -3.484 7.706 1.00 88.31 399 LEU A C 1
ATOM 3067 O O . LEU A 1 399 ? -25.603 -3.095 7.266 1.00 88.31 399 LEU A O 1
ATOM 3071 N N . PRO A 1 400 ? -27.805 -2.759 7.502 1.00 88.19 400 PRO A N 1
ATOM 3072 C CA . PRO A 1 400 ? -27.790 -1.521 6.721 1.00 88.19 400 PRO A CA 1
ATOM 3073 C C . PRO A 1 400 ? -26.914 -0.429 7.349 1.00 88.19 400 PRO A C 1
ATOM 3075 O O . PRO A 1 400 ? -26.265 0.334 6.632 1.00 88.19 400 PRO A O 1
ATOM 3078 N N . GLN A 1 401 ? -26.872 -0.357 8.684 1.00 89.00 401 GLN A N 1
ATOM 3079 C CA . GLN A 1 401 ? -26.017 0.583 9.412 1.00 89.00 401 GLN A CA 1
ATOM 3080 C C . GLN A 1 401 ? -24.544 0.181 9.320 1.00 89.00 401 GLN A C 1
ATOM 3082 O O . GLN A 1 401 ? -23.708 1.010 8.965 1.00 89.00 401 GLN A O 1
ATOM 3087 N N . ALA A 1 402 ? -24.240 -1.096 9.554 1.00 88.19 402 ALA A N 1
ATOM 3088 C CA . ALA A 1 402 ? -22.894 -1.639 9.456 1.00 88.19 402 ALA A CA 1
ATOM 3089 C C . ALA A 1 402 ? -22.320 -1.456 8.046 1.00 88.19 402 ALA A C 1
ATOM 3091 O O . ALA A 1 402 ? -21.186 -1.026 7.886 1.00 88.19 402 ALA A O 1
ATOM 3092 N N . VAL A 1 403 ? -23.091 -1.721 6.986 1.00 87.81 403 VAL A N 1
ATOM 3093 C CA . VAL A 1 403 ? -22.603 -1.536 5.607 1.00 87.81 403 VAL A CA 1
ATOM 3094 C C . VAL A 1 403 ? -22.154 -0.092 5.383 1.00 87.81 403 VAL A C 1
ATOM 3096 O O . VAL A 1 403 ? -21.085 0.143 4.822 1.00 87.81 403 VAL A O 1
ATOM 3099 N N . ARG A 1 404 ? -22.907 0.890 5.893 1.00 83.62 404 ARG A N 1
ATOM 3100 C CA . ARG A 1 404 ? -22.546 2.312 5.782 1.00 83.62 404 ARG A CA 1
ATOM 3101 C C . ARG A 1 404 ? -21.275 2.674 6.547 1.00 83.62 404 ARG A C 1
ATOM 3103 O O . ARG A 1 404 ? -20.523 3.518 6.059 1.00 83.62 404 ARG A O 1
ATOM 3110 N N . THR A 1 405 ? -21.025 2.056 7.702 1.00 82.94 405 THR A N 1
ATOM 3111 C CA . THR A 1 405 ? -19.798 2.289 8.484 1.00 82.94 405 THR A CA 1
ATOM 3112 C C . THR A 1 405 ? -18.581 1.590 7.874 1.00 82.94 405 THR A C 1
ATOM 3114 O O . THR A 1 405 ? -17.471 2.102 7.986 1.00 82.94 405 THR A O 1
ATOM 3117 N N . MET A 1 406 ? -18.782 0.467 7.177 1.00 90.31 406 MET A N 1
ATOM 3118 C CA . MET A 1 406 ? -17.717 -0.335 6.557 1.00 90.31 406 MET A CA 1
ATOM 3119 C C . MET A 1 406 ? -17.309 0.156 5.169 1.00 90.31 406 MET A C 1
ATOM 3121 O O . MET A 1 406 ? -16.145 0.009 4.799 1.00 90.31 406 MET A O 1
ATOM 3125 N N . LEU A 1 407 ? -18.237 0.744 4.402 1.00 87.50 407 LEU A N 1
ATOM 3126 C CA . LEU A 1 407 ? -18.023 1.188 3.017 1.00 87.50 407 LEU A CA 1
ATOM 3127 C C . LEU A 1 407 ? -16.694 1.939 2.787 1.00 87.50 407 LEU A C 1
ATOM 3129 O O . LEU A 1 407 ? -15.980 1.558 1.861 1.00 87.50 407 LEU A O 1
ATOM 3133 N N . PRO A 1 408 ? -16.292 2.930 3.610 1.00 83.75 408 PRO A N 1
ATOM 3134 C CA . PRO A 1 408 ? -15.024 3.639 3.405 1.00 83.75 408 PRO A CA 1
ATOM 3135 C C . PRO A 1 408 ? -13.796 2.723 3.495 1.00 83.75 408 PRO A C 1
ATOM 3137 O O . PRO A 1 408 ? -12.879 2.820 2.677 1.00 83.75 408 PRO A O 1
ATOM 3140 N N . ALA A 1 409 ? -13.795 1.800 4.460 1.00 87.94 409 ALA A N 1
ATOM 3141 C CA . ALA A 1 409 ? -12.718 0.834 4.640 1.00 87.94 409 ALA A CA 1
ATOM 3142 C C . ALA A 1 409 ? -12.708 -0.211 3.513 1.00 87.94 409 ALA A C 1
ATOM 3144 O O . ALA A 1 409 ? -11.640 -0.523 2.995 1.00 87.94 409 ALA A O 1
ATOM 3145 N N . ILE A 1 410 ? -13.883 -0.686 3.075 1.00 91.06 410 ILE A N 1
ATOM 3146 C CA . ILE A 1 410 ? -14.010 -1.612 1.936 1.00 91.06 410 ILE A CA 1
ATOM 3147 C C . ILE A 1 410 ? -13.414 -0.980 0.681 1.00 91.06 410 ILE A C 1
ATOM 3149 O O . ILE A 1 410 ? -12.564 -1.584 0.036 1.00 91.06 410 ILE A O 1
ATOM 3153 N N . ILE A 1 411 ? -13.816 0.250 0.347 1.00 87.62 411 ILE A N 1
ATOM 3154 C CA . ILE A 1 411 ? -13.327 0.911 -0.865 1.00 87.62 411 ILE A CA 1
ATOM 3155 C C . ILE A 1 411 ? -11.820 1.173 -0.762 1.00 87.62 411 ILE A C 1
ATOM 3157 O O . ILE A 1 411 ? -11.090 0.913 -1.717 1.00 87.62 411 ILE A O 1
ATOM 3161 N N . SER A 1 412 ? -11.336 1.624 0.400 1.00 87.44 412 SER A N 1
ATOM 3162 C CA . SER A 1 412 ? -9.897 1.794 0.637 1.00 87.44 412 SER A CA 1
ATOM 3163 C C . SER A 1 412 ? -9.130 0.487 0.415 1.00 87.44 412 SER A C 1
ATOM 3165 O O . SER A 1 412 ? -8.067 0.499 -0.203 1.00 87.44 412 SER A O 1
ATOM 3167 N N . GLN A 1 413 ? -9.692 -0.646 0.846 1.00 92.56 413 GLN A N 1
ATOM 3168 C CA . GLN A 1 413 ? -9.089 -1.956 0.631 1.00 92.56 413 GLN A CA 1
ATOM 3169 C C . GLN A 1 413 ? -9.085 -2.367 -0.845 1.00 92.56 413 GLN A C 1
ATOM 3171 O O . GLN A 1 413 ? -8.099 -2.924 -1.312 1.00 92.56 413 GLN A O 1
ATOM 3176 N N . LEU A 1 414 ? -10.137 -2.053 -1.605 1.00 91.44 414 LEU A N 1
ATOM 3177 C CA . LEU A 1 414 ? -10.169 -2.311 -3.049 1.00 91.44 414 LEU A CA 1
ATOM 3178 C C . LEU A 1 414 ? -9.137 -1.468 -3.814 1.00 91.44 414 LEU A C 1
ATOM 3180 O O . LEU A 1 414 ? -8.556 -1.941 -4.789 1.00 91.44 414 LEU A O 1
ATOM 3184 N N . VAL A 1 415 ? -8.860 -0.245 -3.350 1.00 89.94 415 VAL A N 1
ATOM 3185 C CA . VAL A 1 415 ? -7.780 0.594 -3.895 1.00 89.94 415 VAL A CA 1
ATOM 3186 C C . VAL A 1 415 ? -6.409 -0.023 -3.634 1.00 89.94 415 VAL A C 1
ATOM 3188 O O . VAL A 1 415 ? -5.548 0.015 -4.510 1.00 89.94 415 VAL A O 1
ATOM 3191 N N . ILE A 1 416 ? -6.198 -0.586 -2.444 1.00 90.56 416 ILE A N 1
ATOM 3192 C CA . ILE A 1 416 ? -4.960 -1.298 -2.101 1.00 90.56 416 ILE A CA 1
ATOM 3193 C C . ILE A 1 416 ? -4.820 -2.551 -2.973 1.00 90.56 416 ILE A C 1
ATOM 3195 O O . ILE A 1 416 ? -3.798 -2.715 -3.629 1.00 90.56 416 ILE A O 1
ATOM 3199 N N . LEU A 1 417 ? -5.882 -3.352 -3.094 1.00 94.44 417 LEU A N 1
ATOM 3200 C CA . LEU A 1 417 ? -5.917 -4.549 -3.937 1.00 94.44 417 LEU A CA 1
ATOM 3201 C C . LEU A 1 417 ? -5.520 -4.245 -5.389 1.00 94.44 417 LEU A C 1
ATOM 3203 O O . LEU A 1 417 ? -4.702 -4.963 -5.957 1.00 94.44 417 LEU A O 1
ATOM 3207 N N . LEU A 1 418 ? -6.048 -3.164 -5.975 1.00 93.50 418 LEU A N 1
ATOM 3208 C CA . LEU A 1 418 ? -5.694 -2.740 -7.334 1.00 93.50 418 LEU A CA 1
ATOM 3209 C C . LEU A 1 418 ? -4.235 -2.277 -7.458 1.00 93.50 418 LEU A C 1
ATOM 3211 O O . LEU A 1 418 ? -3.626 -2.454 -8.505 1.00 93.50 418 LEU A O 1
ATOM 3215 N N . LYS A 1 419 ? -3.644 -1.686 -6.416 1.00 92.25 419 LYS A N 1
ATOM 3216 C CA . LYS A 1 419 ? -2.208 -1.355 -6.427 1.00 92.25 419 LYS A CA 1
ATOM 3217 C C . LYS A 1 419 ? -1.362 -2.618 -6.350 1.00 92.25 419 LYS A C 1
ATOM 3219 O O . LYS A 1 419 ? -0.341 -2.721 -7.027 1.00 92.25 419 LYS A O 1
ATOM 3224 N N . ASP A 1 420 ? -1.809 -3.587 -5.568 1.00 93.38 420 ASP A N 1
ATOM 3225 C CA . ASP A 1 420 ? -1.069 -4.808 -5.296 1.00 93.38 420 ASP A CA 1
ATOM 3226 C C . ASP A 1 420 ? -1.109 -5.824 -6.448 1.00 93.38 420 ASP A C 1
ATOM 3228 O O . ASP A 1 420 ? -0.274 -6.726 -6.488 1.00 93.38 420 ASP A O 1
ATOM 3232 N N . THR A 1 421 ? -1.976 -5.657 -7.458 1.00 95.12 421 THR A N 1
ATOM 3233 C CA . THR A 1 421 ? -1.879 -6.446 -8.704 1.00 95.12 421 THR A CA 1
ATOM 3234 C C . THR A 1 421 ? -0.534 -6.265 -9.402 1.00 95.12 421 THR A C 1
ATOM 3236 O O . THR A 1 421 ? -0.073 -7.189 -10.068 1.00 95.12 421 THR A O 1
ATOM 3239 N N . SER A 1 422 ? 0.120 -5.111 -9.218 1.00 92.75 422 SER A N 1
ATOM 3240 C CA . SER A 1 422 ? 1.457 -4.846 -9.764 1.00 92.75 422 SER A CA 1
ATOM 3241 C C . SER A 1 422 ? 2.539 -5.766 -9.186 1.00 92.75 422 SER A C 1
ATOM 3243 O O . SER A 1 422 ? 3.580 -5.943 -9.809 1.00 92.75 422 SER A O 1
ATOM 3245 N N . LEU A 1 423 ? 2.300 -6.426 -8.043 1.00 90.94 423 LEU A N 1
ATOM 3246 C CA . LEU A 1 423 ? 3.198 -7.469 -7.530 1.00 90.94 423 LEU A CA 1
ATOM 3247 C C . LEU A 1 423 ? 3.264 -8.684 -8.461 1.00 90.94 423 LEU A C 1
ATOM 3249 O O . LEU A 1 423 ? 4.274 -9.385 -8.473 1.00 90.94 423 LEU A O 1
ATOM 3253 N N . GLY A 1 424 ? 2.230 -8.904 -9.280 1.00 91.50 424 GLY A N 1
ATOM 3254 C CA . GLY A 1 424 ? 2.185 -9.990 -10.254 1.00 91.50 424 GLY A CA 1
ATOM 3255 C C . GLY A 1 424 ? 3.325 -9.948 -11.272 1.00 91.50 424 GLY A C 1
ATOM 3256 O O . GLY A 1 424 ? 3.778 -11.004 -11.712 1.00 91.50 424 GLY A O 1
ATOM 3257 N N . PHE A 1 425 ? 3.857 -8.760 -11.579 1.00 90.19 425 PHE A N 1
ATOM 3258 C CA . PHE A 1 425 ? 5.020 -8.606 -12.453 1.00 90.19 425 PHE A CA 1
ATOM 3259 C C . PHE A 1 425 ? 6.218 -9.461 -11.988 1.00 90.19 425 PHE A C 1
ATOM 3261 O O . PHE A 1 425 ? 6.933 -10.031 -12.816 1.00 90.19 425 PHE A O 1
ATOM 3268 N N . ILE A 1 426 ? 6.409 -9.599 -10.669 1.00 85.56 426 ILE A N 1
ATOM 3269 C CA . ILE A 1 426 ? 7.520 -10.357 -10.072 1.00 85.56 426 ILE A CA 1
ATOM 3270 C C . ILE A 1 426 ? 7.405 -11.855 -10.398 1.00 85.56 426 ILE A C 1
ATOM 3272 O O . ILE A 1 426 ? 8.417 -12.518 -10.604 1.00 85.56 426 ILE A O 1
ATOM 3276 N N . ILE A 1 427 ? 6.181 -12.380 -10.503 1.00 87.31 427 ILE A N 1
ATOM 3277 C CA . ILE A 1 427 ? 5.897 -13.777 -10.870 1.00 87.31 427 ILE A CA 1
ATOM 3278 C C . ILE A 1 427 ? 5.501 -13.926 -12.340 1.00 87.31 427 ILE A C 1
ATOM 3280 O O . ILE A 1 427 ? 4.766 -14.842 -12.701 1.00 87.31 427 ILE A O 1
ATOM 3284 N N . THR A 1 428 ? 5.983 -13.032 -13.207 1.00 88.50 428 THR A N 1
ATOM 3285 C CA . THR A 1 428 ? 5.781 -13.088 -14.667 1.00 88.50 428 THR A CA 1
ATOM 3286 C C . THR A 1 428 ? 4.326 -12.981 -15.133 1.00 88.50 428 THR A C 1
ATOM 3288 O O . THR A 1 428 ? 3.988 -13.381 -16.244 1.00 88.50 428 THR A O 1
ATOM 3291 N N . TYR A 1 429 ? 3.439 -12.419 -14.310 1.00 94.75 429 TYR A N 1
ATOM 3292 C CA . TYR A 1 429 ? 2.106 -12.060 -14.778 1.00 94.75 429 TYR A CA 1
ATOM 3293 C C . TYR A 1 429 ? 2.191 -10.814 -15.670 1.00 94.75 429 TYR A C 1
ATOM 3295 O O . TYR A 1 429 ? 2.704 -9.782 -15.238 1.00 94.75 429 TYR A O 1
ATOM 3303 N N . ASN A 1 430 ? 1.665 -10.913 -16.897 1.00 94.31 430 ASN A N 1
ATOM 3304 C CA . ASN A 1 430 ? 1.700 -9.868 -17.931 1.00 94.31 430 ASN A CA 1
ATOM 3305 C C . ASN A 1 430 ? 0.723 -8.713 -17.640 1.00 94.31 430 ASN A C 1
ATOM 3307 O O . ASN A 1 430 ? -0.179 -8.421 -18.427 1.00 94.31 430 ASN A O 1
ATOM 3311 N N . GLU A 1 431 ? 0.872 -8.075 -16.486 1.00 94.69 431 GLU A N 1
ATOM 3312 C CA . GLU A 1 431 ? 0.180 -6.833 -16.155 1.00 94.69 431 GLU A CA 1
ATOM 3313 C C . GLU A 1 431 ? 0.949 -5.605 -16.675 1.00 94.69 431 GLU A C 1
ATOM 3315 O O . GLU A 1 431 ? 2.031 -5.718 -17.254 1.00 94.69 431 GLU A O 1
ATOM 3320 N N . LEU A 1 432 ? 0.368 -4.415 -16.519 1.00 93.25 432 LEU A N 1
ATOM 3321 C CA . LEU A 1 432 ? 0.882 -3.181 -17.114 1.00 93.25 432 LEU A CA 1
ATOM 3322 C C . LEU A 1 432 ? 2.358 -2.876 -16.783 1.00 93.25 432 LEU A C 1
ATOM 3324 O O . LEU A 1 432 ? 3.099 -2.435 -17.663 1.00 93.25 432 LEU A O 1
ATOM 3328 N N . LEU A 1 433 ? 2.808 -3.101 -15.545 1.00 90.00 433 LEU A N 1
ATOM 3329 C CA . LEU A 1 433 ? 4.200 -2.858 -15.155 1.00 90.00 433 LEU A CA 1
ATOM 3330 C C . LEU A 1 433 ? 5.158 -3.890 -15.780 1.00 90.00 433 LEU A C 1
ATOM 3332 O O . LEU A 1 433 ? 6.254 -3.516 -16.207 1.00 90.00 433 LEU A O 1
ATOM 3336 N N . TYR A 1 434 ? 4.740 -5.151 -15.911 1.00 89.69 434 TYR A N 1
ATOM 3337 C CA . TYR A 1 434 ? 5.479 -6.194 -16.622 1.00 89.69 434 TYR A CA 1
ATOM 3338 C C . TYR A 1 434 ? 5.683 -5.822 -18.088 1.00 89.69 434 TYR A C 1
ATOM 3340 O O . TYR A 1 434 ? 6.813 -5.874 -18.573 1.00 89.69 434 TYR A O 1
ATOM 3348 N N . VAL A 1 435 ? 4.619 -5.382 -18.769 1.00 87.88 435 VAL A N 1
ATOM 3349 C CA . VAL A 1 435 ? 4.697 -4.905 -20.159 1.00 87.88 435 VAL A CA 1
ATOM 3350 C C . VAL A 1 435 ? 5.713 -3.766 -20.271 1.00 87.88 435 VAL A C 1
ATOM 3352 O O . VAL A 1 435 ? 6.577 -3.794 -21.145 1.00 87.88 435 VAL A O 1
ATOM 3355 N N . GLY A 1 436 ? 5.701 -2.823 -19.325 1.00 84.00 436 GLY A N 1
ATOM 3356 C CA . GLY A 1 436 ? 6.699 -1.756 -19.238 1.00 84.00 436 GLY A CA 1
ATOM 3357 C C . GLY A 1 436 ? 8.136 -2.225 -19.146 1.00 84.00 436 GLY A C 1
ATOM 3358 O O . GLY A 1 436 ? 8.993 -1.757 -19.897 1.00 84.00 436 GLY A O 1
ATOM 3359 N N . ARG A 1 437 ? 8.399 -3.175 -18.243 1.00 82.31 437 ARG A N 1
ATOM 3360 C CA . ARG A 1 437 ? 9.730 -3.769 -18.108 1.00 82.31 437 ARG A CA 1
ATOM 3361 C C . ARG A 1 437 ? 10.132 -4.502 -19.378 1.00 82.31 437 ARG A C 1
ATOM 3363 O O . ARG A 1 437 ? 11.274 -4.365 -19.804 1.00 82.31 437 ARG A O 1
ATOM 3370 N N . GLN A 1 438 ? 9.225 -5.272 -19.971 1.00 81.94 438 GLN A N 1
ATOM 3371 C CA . GLN A 1 438 ? 9.504 -6.058 -21.169 1.00 81.94 438 GLN A CA 1
ATOM 3372 C C . GLN A 1 438 ? 9.835 -5.157 -22.361 1.00 81.94 438 GLN A C 1
ATOM 3374 O O . GLN A 1 438 ? 10.809 -5.411 -23.065 1.00 81.94 438 GLN A O 1
ATOM 3379 N N . MET A 1 439 ? 9.063 -4.088 -22.565 1.00 76.81 439 MET A N 1
ATOM 3380 C CA . MET A 1 439 ? 9.328 -3.087 -23.598 1.00 76.81 439 MET A CA 1
ATOM 3381 C C . MET A 1 439 ? 10.660 -2.378 -23.354 1.00 76.81 439 MET A C 1
ATOM 3383 O O . MET A 1 439 ? 11.480 -2.279 -24.263 1.00 76.81 439 MET A O 1
ATOM 3387 N N . GLY A 1 440 ? 10.910 -1.951 -22.114 1.00 66.94 440 GLY A N 1
ATOM 3388 C CA . GLY A 1 440 ? 12.166 -1.311 -21.744 1.00 66.94 440 GLY A CA 1
ATOM 3389 C C . GLY A 1 440 ? 13.379 -2.234 -21.910 1.00 66.94 440 GLY A C 1
ATOM 3390 O O . GLY A 1 440 ? 14.447 -1.784 -22.308 1.00 66.94 440 GLY A O 1
ATOM 3391 N N . ALA A 1 441 ? 13.247 -3.533 -21.637 1.00 66.38 441 ALA A N 1
ATOM 3392 C CA . ALA A 1 441 ? 14.351 -4.488 -21.736 1.00 66.38 441 ALA A CA 1
ATOM 3393 C C . ALA A 1 441 ? 14.834 -4.728 -23.182 1.00 66.38 441 ALA A C 1
ATOM 3395 O O . ALA A 1 441 ? 15.940 -5.225 -23.369 1.00 66.38 441 ALA A O 1
ATOM 3396 N N . ARG A 1 442 ? 14.069 -4.327 -24.208 1.00 66.12 442 ARG A N 1
ATOM 3397 C CA . ARG A 1 442 ? 14.425 -4.457 -25.637 1.00 66.12 442 ARG A CA 1
ATOM 3398 C C . ARG A 1 442 ? 15.363 -3.337 -26.126 1.00 66.12 442 ARG A C 1
ATOM 3400 O O . ARG A 1 442 ? 15.203 -2.824 -27.232 1.00 66.12 442 ARG A O 1
ATOM 3407 N N . GLN A 1 443 ? 16.341 -2.941 -25.306 1.00 56.16 443 GLN A N 1
ATOM 3408 C CA . GLN A 1 443 ? 17.230 -1.797 -25.579 1.00 56.16 443 GLN A CA 1
ATOM 3409 C C . GLN A 1 443 ? 18.068 -1.959 -26.851 1.00 56.16 443 GLN A C 1
ATOM 3411 O O . GLN A 1 443 ? 18.379 -0.964 -27.499 1.00 56.16 443 GLN A O 1
ATOM 3416 N N . GLU A 1 444 ? 18.375 -3.199 -27.233 1.00 52.19 444 GLU A N 1
ATOM 3417 C CA . GLU A 1 444 ? 19.113 -3.533 -28.460 1.00 52.19 444 GLU A CA 1
ATOM 3418 C C . GLU A 1 444 ? 18.415 -3.026 -29.734 1.00 52.19 444 GLU A C 1
ATOM 3420 O O . GLU A 1 444 ? 19.066 -2.813 -30.751 1.00 52.19 444 GLU A O 1
ATOM 3425 N N . PHE A 1 445 ? 17.109 -2.741 -29.663 1.00 55.22 445 PHE A N 1
ATOM 3426 C CA . PHE A 1 445 ? 16.314 -2.197 -30.767 1.00 55.22 445 PHE A CA 1
ATOM 3427 C C . PHE A 1 445 ? 16.034 -0.687 -30.641 1.00 55.22 445 PHE A C 1
ATOM 3429 O O . PHE A 1 445 ? 15.218 -0.148 -31.384 1.00 55.22 445 PHE A O 1
ATOM 3436 N N . GLY A 1 446 ? 16.677 0.014 -29.697 1.00 56.94 446 GLY A N 1
ATOM 3437 C CA . GLY A 1 446 ? 16.538 1.466 -29.532 1.00 56.94 446 GLY A CA 1
ATOM 3438 C C . GLY A 1 446 ? 15.254 1.932 -28.829 1.00 56.94 446 GLY A C 1
ATOM 3439 O O . GLY A 1 446 ? 14.926 3.116 -28.906 1.00 56.94 446 GLY A O 1
ATOM 3440 N N . PHE A 1 447 ? 14.528 1.044 -28.133 1.00 61.19 447 PHE A N 1
ATOM 3441 C CA . PHE A 1 447 ? 13.309 1.430 -27.410 1.00 61.19 447 PHE A CA 1
ATOM 3442 C C . PHE A 1 447 ? 13.622 2.303 -26.179 1.00 61.19 447 PHE A C 1
ATOM 3444 O O . PHE A 1 447 ? 14.404 1.907 -25.305 1.00 61.19 447 PHE A O 1
ATOM 3451 N N . PRO A 1 448 ? 13.005 3.489 -26.064 1.00 70.88 448 PRO A N 1
ATOM 3452 C CA . PRO A 1 448 ? 13.302 4.422 -24.990 1.00 70.88 448 PRO A CA 1
ATOM 3453 C C . PRO A 1 448 ? 12.637 3.994 -23.671 1.00 70.88 448 PRO A C 1
ATOM 3455 O O . PRO A 1 448 ? 11.415 3.966 -23.499 1.00 70.88 448 PRO A O 1
ATOM 3458 N N . TYR A 1 449 ? 13.496 3.671 -22.704 1.00 73.44 449 TYR A N 1
ATOM 3459 C CA . TYR A 1 449 ? 13.133 3.103 -21.403 1.00 73.44 449 TYR A CA 1
ATOM 3460 C C . TYR A 1 449 ? 12.306 4.071 -20.546 1.00 73.44 449 TYR A C 1
ATOM 3462 O O . TYR A 1 449 ? 11.240 3.730 -20.037 1.00 73.44 449 TYR A O 1
ATOM 3470 N N . ILE A 1 450 ? 12.790 5.305 -20.403 1.00 79.69 450 ILE A N 1
ATOM 3471 C CA . ILE A 1 450 ? 12.228 6.302 -19.485 1.00 79.69 450 ILE A CA 1
ATOM 3472 C C . ILE A 1 450 ? 10.835 6.774 -19.930 1.00 79.69 450 ILE A C 1
ATOM 3474 O O . ILE A 1 450 ? 9.929 6.715 -19.098 1.00 79.69 450 ILE A O 1
ATOM 3478 N N . PRO A 1 451 ? 10.590 7.134 -21.209 1.00 84.06 451 PRO A N 1
ATOM 3479 C CA . PRO A 1 451 ? 9.243 7.457 -21.682 1.00 84.06 451 PRO A CA 1
ATOM 3480 C C . PRO A 1 451 ? 8.227 6.339 -21.426 1.00 84.06 451 PRO A C 1
ATOM 3482 O O . PRO A 1 451 ? 7.099 6.617 -21.028 1.00 84.06 451 PRO A O 1
ATOM 3485 N N . THR A 1 452 ? 8.627 5.070 -21.572 1.00 84.31 452 THR A N 1
ATOM 3486 C CA . THR A 1 452 ? 7.758 3.912 -21.289 1.00 84.31 452 THR A CA 1
ATOM 3487 C C . THR A 1 452 ? 7.319 3.882 -19.825 1.00 84.31 452 THR A C 1
ATOM 3489 O O . THR A 1 452 ? 6.124 3.814 -19.533 1.00 84.31 452 THR A O 1
ATOM 3492 N N . TYR A 1 453 ? 8.264 4.011 -18.890 1.00 83.00 453 TYR A N 1
ATOM 3493 C CA . TYR A 1 453 ? 7.951 4.069 -17.460 1.00 83.00 453 TYR A CA 1
ATOM 3494 C C . TYR A 1 453 ? 7.195 5.342 -17.065 1.00 83.00 453 TYR A C 1
ATOM 3496 O O . TYR A 1 453 ? 6.372 5.283 -16.155 1.00 83.00 453 TYR A O 1
ATOM 3504 N N . MET A 1 454 ? 7.412 6.470 -17.750 1.00 85.62 454 MET A N 1
ATOM 3505 C CA . MET A 1 454 ? 6.629 7.692 -17.545 1.00 85.62 454 MET A CA 1
ATOM 3506 C C . MET A 1 454 ? 5.165 7.488 -17.934 1.00 85.62 454 MET A C 1
ATOM 3508 O O . MET A 1 454 ? 4.283 7.806 -17.139 1.00 85.62 454 MET A O 1
ATOM 3512 N N . VAL A 1 455 ? 4.894 6.914 -19.111 1.00 88.31 455 VAL A N 1
ATOM 3513 C CA . VAL A 1 455 ? 3.524 6.600 -19.548 1.00 88.31 455 VAL A CA 1
ATOM 3514 C C . VAL A 1 455 ? 2.861 5.638 -18.567 1.00 88.31 455 VAL A C 1
ATOM 3516 O O . VAL A 1 455 ? 1.756 5.900 -18.100 1.00 88.31 455 VAL A O 1
ATOM 3519 N N . ILE A 1 456 ? 3.555 4.569 -18.175 1.00 88.50 456 ILE A N 1
ATOM 3520 C CA . ILE A 1 456 ? 3.031 3.595 -17.210 1.00 88.50 456 ILE A CA 1
ATOM 3521 C C . ILE A 1 456 ? 2.774 4.234 -15.851 1.00 88.50 456 ILE A C 1
ATOM 3523 O O . ILE A 1 456 ? 1.736 3.970 -15.250 1.00 88.50 456 ILE A O 1
ATOM 3527 N N . ALA A 1 457 ? 3.668 5.103 -15.376 1.00 86.56 457 ALA A N 1
ATOM 3528 C CA . ALA A 1 457 ? 3.470 5.820 -14.128 1.00 86.56 457 ALA A CA 1
ATOM 3529 C C . ALA A 1 457 ? 2.259 6.751 -14.195 1.00 86.56 457 ALA A C 1
ATOM 3531 O O . ALA A 1 457 ? 1.449 6.742 -13.273 1.00 86.56 457 ALA A O 1
ATOM 3532 N N . VAL A 1 458 ? 2.083 7.494 -15.289 1.00 90.12 458 VAL A N 1
ATOM 3533 C CA . VAL A 1 458 ? 0.906 8.346 -15.499 1.00 90.12 458 VAL A CA 1
ATOM 3534 C C . VAL A 1 458 ? -0.374 7.512 -15.523 1.00 90.12 458 VAL A C 1
ATOM 3536 O O . VAL A 1 458 ? -1.338 7.876 -14.853 1.00 90.12 458 VAL A O 1
ATOM 3539 N N . VAL A 1 459 ? -0.385 6.372 -16.220 1.00 90.00 459 VAL A N 1
ATOM 3540 C CA . VAL A 1 459 ? -1.548 5.473 -16.266 1.00 90.00 459 VAL A CA 1
ATOM 3541 C C . VAL A 1 459 ? -1.847 4.891 -14.882 1.00 90.00 459 VAL A C 1
ATOM 3543 O O . VAL A 1 459 ? -2.991 4.955 -14.436 1.00 90.00 459 VAL A O 1
ATOM 3546 N N . TYR A 1 460 ? -0.843 4.388 -14.158 1.00 86.19 460 TYR A N 1
ATOM 3547 C CA . TYR A 1 460 ? -1.029 3.824 -12.816 1.00 86.19 460 TYR A CA 1
ATOM 3548 C C . TYR A 1 460 ? -1.478 4.871 -11.794 1.00 86.19 460 TYR A C 1
ATOM 3550 O O . TYR A 1 460 ? -2.422 4.623 -11.042 1.00 86.19 460 TYR A O 1
ATOM 3558 N N . ILE A 1 461 ? -0.832 6.040 -11.768 1.00 86.00 461 ILE A N 1
ATOM 3559 C CA . ILE A 1 461 ? -1.187 7.151 -10.874 1.00 86.00 461 ILE A CA 1
ATOM 3560 C C . ILE A 1 461 ? -2.575 7.681 -11.231 1.00 86.00 461 ILE A C 1
ATOM 3562 O O . ILE A 1 461 ? -3.373 7.931 -10.331 1.00 86.00 461 ILE A O 1
ATOM 3566 N N . GLY A 1 462 ? -2.895 7.803 -12.520 1.00 88.38 462 GLY A N 1
ATOM 3567 C CA . GLY A 1 462 ? -4.214 8.202 -13.002 1.00 88.38 462 GLY A CA 1
ATOM 3568 C C . GLY A 1 462 ? -5.300 7.217 -12.577 1.00 88.38 462 GLY A C 1
ATOM 3569 O O . GLY A 1 462 ? -6.306 7.628 -12.004 1.00 88.38 462 GLY A O 1
ATOM 3570 N N . LEU A 1 463 ? -5.073 5.916 -12.767 1.00 87.75 463 LEU A N 1
ATOM 3571 C CA . LEU A 1 463 ? -6.004 4.853 -12.388 1.00 87.75 463 LEU A CA 1
ATOM 3572 C C . LEU A 1 463 ? -6.226 4.804 -10.869 1.00 87.75 463 LEU A C 1
ATOM 3574 O O . LEU A 1 463 ? -7.362 4.854 -10.393 1.00 87.75 463 LEU A O 1
ATOM 3578 N N . CYS A 1 464 ? -5.142 4.758 -10.093 1.00 83.94 464 CYS A N 1
ATOM 3579 C CA . CYS A 1 464 ? -5.206 4.704 -8.633 1.00 83.94 464 CYS A CA 1
ATOM 3580 C C . CYS A 1 464 ? -5.759 6.003 -8.035 1.00 83.94 464 CYS A C 1
ATOM 3582 O O . CYS A 1 464 ? -6.523 5.971 -7.065 1.00 83.94 464 CYS A O 1
ATOM 3584 N N . GLY A 1 465 ? -5.385 7.147 -8.610 1.00 83.56 465 GLY A N 1
ATOM 3585 C CA . GLY A 1 465 ? -5.865 8.469 -8.232 1.00 83.56 465 GLY A CA 1
ATOM 3586 C C . GLY A 1 465 ? -7.358 8.618 -8.505 1.00 83.56 465 GLY A C 1
ATOM 3587 O O . GLY A 1 465 ? -8.097 9.015 -7.608 1.00 83.56 465 GLY A O 1
ATOM 3588 N N . LEU A 1 466 ? -7.831 8.211 -9.687 1.00 85.62 466 LEU A N 1
ATOM 3589 C CA . LEU A 1 466 ? -9.253 8.201 -10.033 1.00 85.62 466 LEU A CA 1
ATOM 3590 C C . LEU A 1 466 ? -10.054 7.333 -9.060 1.00 85.62 466 LEU A C 1
ATOM 3592 O O . LEU A 1 466 ? -11.061 7.788 -8.519 1.00 85.62 466 LEU A O 1
ATOM 3596 N N . LEU A 1 467 ? -9.583 6.119 -8.775 1.00 81.94 467 LEU A N 1
ATOM 3597 C CA . LEU A 1 467 ? -10.236 5.221 -7.826 1.00 81.94 467 LEU A CA 1
ATOM 3598 C C . LEU A 1 467 ? -10.271 5.819 -6.408 1.00 81.94 467 LEU A C 1
ATOM 3600 O O . LEU A 1 467 ? -11.299 5.763 -5.737 1.00 81.94 467 LEU A O 1
ATOM 3604 N N . THR A 1 468 ? -9.185 6.464 -5.974 1.00 80.06 468 THR A N 1
ATOM 3605 C CA . THR A 1 468 ? -9.113 7.166 -4.680 1.00 80.06 468 THR A CA 1
ATOM 3606 C C . THR A 1 468 ? -10.076 8.360 -4.631 1.00 80.06 468 THR A C 1
ATOM 3608 O O . THR A 1 468 ? -10.739 8.589 -3.620 1.00 80.06 468 THR A O 1
ATOM 3611 N N . LEU A 1 469 ? -10.215 9.115 -5.724 1.00 82.88 469 LEU A N 1
ATOM 3612 C CA . LEU A 1 469 ? -11.177 10.217 -5.823 1.00 82.88 469 LEU A CA 1
ATOM 3613 C C . LEU A 1 469 ? -12.620 9.712 -5.756 1.00 82.88 469 LEU A C 1
ATOM 3615 O O . LEU A 1 469 ? -13.442 10.293 -5.043 1.00 82.88 469 LEU A O 1
ATOM 3619 N N . LEU A 1 470 ? -12.927 8.627 -6.469 1.00 81.50 470 LEU A N 1
ATOM 3620 C CA . LEU A 1 470 ? -14.232 7.970 -6.414 1.00 81.50 470 LEU A CA 1
ATOM 3621 C C . LEU A 1 470 ? -14.531 7.475 -4.994 1.00 81.50 470 LEU A C 1
ATOM 3623 O O . LEU A 1 470 ? -15.609 7.755 -4.470 1.00 81.50 470 LEU A O 1
ATOM 3627 N N . ALA A 1 471 ? -13.554 6.846 -4.337 1.00 76.12 471 ALA A N 1
ATOM 3628 C CA . ALA A 1 471 ? -13.652 6.406 -2.949 1.00 76.12 471 ALA A CA 1
ATOM 3629 C C . ALA A 1 471 ? -14.004 7.553 -1.996 1.00 76.12 471 ALA A C 1
ATOM 3631 O O . ALA A 1 471 ? -14.985 7.478 -1.255 1.00 76.12 471 ALA A O 1
ATOM 3632 N N . ASN A 1 472 ? -13.258 8.655 -2.081 1.00 77.81 472 ASN A N 1
ATOM 3633 C CA . ASN A 1 472 ? -13.460 9.823 -1.228 1.00 77.81 472 ASN A CA 1
ATOM 3634 C C . ASN A 1 472 ? -14.825 10.485 -1.472 1.00 77.81 472 ASN A C 1
ATOM 3636 O O . ASN A 1 472 ? -15.486 10.921 -0.527 1.00 77.81 472 ASN A O 1
ATOM 3640 N N . ARG A 1 473 ? -15.291 10.550 -2.729 1.00 79.62 473 ARG A N 1
ATOM 3641 C CA . ARG A 1 473 ? -16.627 11.086 -3.044 1.00 79.62 473 ARG A CA 1
ATOM 3642 C C . ARG A 1 473 ? -17.742 10.235 -2.435 1.00 79.62 473 ARG A C 1
ATOM 3644 O O . ARG A 1 473 ? -18.696 10.794 -1.889 1.00 79.62 473 ARG A O 1
ATOM 3651 N N . LEU A 1 474 ? -17.615 8.910 -2.497 1.00 75.44 474 LEU A N 1
ATOM 3652 C CA . LEU A 1 474 ? -18.565 7.983 -1.875 1.00 75.44 474 LEU A CA 1
ATOM 3653 C C . LEU A 1 474 ? -18.556 8.114 -0.342 1.00 75.44 474 LEU A C 1
ATOM 3655 O O . LEU A 1 474 ? -19.620 8.136 0.282 1.00 75.44 474 LEU A O 1
ATOM 3659 N N . GLU A 1 475 ? -17.382 8.301 0.265 1.00 72.06 475 GLU A N 1
ATOM 3660 C CA . GLU A 1 475 ? -17.242 8.497 1.710 1.00 72.06 475 GLU A CA 1
ATOM 3661 C C . GLU A 1 475 ? -17.902 9.799 2.203 1.00 72.06 475 GLU A C 1
ATOM 3663 O O . GLU A 1 475 ? -18.666 9.788 3.174 1.00 72.06 475 GLU A O 1
ATOM 3668 N N . VAL A 1 476 ? -17.663 10.927 1.524 1.00 69.81 476 VAL A N 1
ATOM 3669 C CA . VAL A 1 476 ? -18.233 12.233 1.910 1.00 69.81 476 VAL A CA 1
ATOM 3670 C C . VAL A 1 476 ? -19.762 12.219 1.842 1.00 69.81 476 VAL A C 1
ATOM 3672 O O . VAL A 1 476 ? -20.425 12.795 2.712 1.00 69.81 476 VAL A O 1
ATOM 3675 N N . ARG A 1 477 ? -20.339 11.524 0.854 1.00 65.88 477 ARG A N 1
ATOM 3676 C CA . ARG A 1 477 ? -21.794 11.355 0.743 1.00 65.88 477 ARG A CA 1
ATOM 3677 C C . ARG A 1 477 ? -22.367 10.581 1.934 1.00 65.88 477 ARG A C 1
ATOM 3679 O O . ARG A 1 477 ? -23.393 10.990 2.474 1.00 65.88 477 ARG A O 1
ATOM 3686 N N . SER A 1 478 ? -21.681 9.527 2.383 1.00 60.97 478 SER A N 1
ATOM 3687 C CA . SER A 1 478 ? -22.084 8.743 3.561 1.00 60.97 478 SER A CA 1
ATOM 3688 C C . SER A 1 478 ? -22.066 9.586 4.847 1.00 60.97 478 SER A C 1
ATOM 3690 O O . SER A 1 478 ? -23.036 9.593 5.606 1.00 60.97 478 SER A O 1
ATOM 3692 N N . ARG A 1 479 ? -21.015 10.397 5.058 1.00 59.97 479 ARG A N 1
ATOM 3693 C CA . ARG A 1 479 ? -20.882 11.264 6.248 1.00 59.97 479 ARG A CA 1
ATOM 3694 C C . ARG A 1 479 ? -21.936 12.380 6.315 1.00 59.97 479 ARG A C 1
ATOM 3696 O O . ARG A 1 479 ? -22.404 12.704 7.406 1.00 59.97 479 ARG A O 1
ATOM 3703 N N . ARG A 1 480 ? -22.331 12.969 5.177 1.00 56.53 480 ARG A N 1
ATOM 3704 C CA . ARG A 1 480 ? -23.371 14.020 5.135 1.00 56.53 480 ARG A CA 1
ATOM 3705 C C . ARG A 1 480 ? -24.754 13.491 5.527 1.00 56.53 480 ARG A C 1
ATOM 3707 O O . ARG A 1 480 ? -25.436 14.158 6.295 1.00 56.53 480 ARG A O 1
ATOM 3714 N N . ALA A 1 481 ? -25.120 12.282 5.096 1.00 53.75 481 ALA A N 1
ATOM 3715 C CA . ALA A 1 481 ? -26.403 11.666 5.451 1.00 53.75 481 ALA A CA 1
ATOM 3716 C C . ALA A 1 481 ? -26.574 11.463 6.973 1.00 53.75 481 ALA A C 1
ATOM 3718 O O . ALA A 1 481 ? -27.668 11.628 7.504 1.00 53.75 481 ALA A O 1
ATOM 3719 N N . VAL A 1 482 ? -25.483 11.174 7.694 1.00 51.00 482 VAL A N 1
ATOM 3720 C CA . VAL A 1 482 ? -25.486 11.033 9.164 1.00 51.00 482 VAL A CA 1
ATOM 3721 C C . VAL A 1 482 ? -25.648 12.382 9.872 1.00 51.00 482 VAL A C 1
ATOM 3723 O O . VAL A 1 482 ? -26.277 12.454 10.926 1.00 51.00 482 VAL A O 1
ATOM 3726 N N . LYS A 1 483 ? -25.104 13.466 9.302 1.00 42.69 483 LYS A N 1
ATOM 3727 C CA . LYS A 1 483 ? -25.186 14.805 9.902 1.00 42.69 483 LYS A CA 1
ATOM 3728 C C . LYS A 1 483 ? -26.601 15.385 9.813 1.00 42.69 483 LYS A C 1
ATOM 3730 O O . LYS A 1 483 ? -27.045 16.014 10.764 1.00 42.69 483 LYS A O 1
ATOM 3735 N N . THR A 1 484 ? -27.327 15.110 8.728 1.00 40.53 484 THR A N 1
ATOM 3736 C CA . THR A 1 484 ? -28.730 15.531 8.559 1.00 40.53 484 THR A CA 1
ATOM 3737 C C . THR A 1 484 ? -29.683 14.790 9.506 1.00 40.53 484 THR A C 1
ATOM 3739 O O . THR A 1 484 ? -30.625 15.390 10.006 1.00 40.53 484 THR A O 1
ATOM 3742 N N . ALA A 1 485 ? -29.407 13.522 9.836 1.00 47.91 485 ALA A N 1
ATOM 3743 C CA . ALA A 1 485 ? -30.194 12.757 10.812 1.00 47.91 485 ALA A CA 1
ATOM 3744 C C . ALA A 1 485 ? -29.960 13.181 12.281 1.00 47.91 485 ALA A C 1
ATOM 3746 O O . ALA A 1 485 ? -30.724 12.798 13.159 1.00 47.91 485 ALA A O 1
ATOM 3747 N N . ARG A 1 486 ? -28.901 13.959 12.552 1.00 39.28 486 ARG A N 1
ATOM 3748 C CA . ARG A 1 486 ? -28.539 14.505 13.873 1.00 39.28 486 ARG A CA 1
ATOM 3749 C C . ARG A 1 486 ? -28.914 15.984 14.033 1.00 39.28 486 ARG A C 1
ATOM 3751 O O . ARG A 1 486 ? -28.303 16.663 14.857 1.00 39.28 486 ARG A O 1
ATOM 3758 N N . SER A 1 487 ? -29.879 16.504 13.266 1.00 33.47 487 SER A N 1
ATOM 3759 C CA . SER A 1 487 ? -30.450 17.807 13.625 1.00 33.47 487 SER A CA 1
ATOM 3760 C C . SER A 1 487 ? -30.965 17.695 15.062 1.00 33.47 487 SER A C 1
ATOM 3762 O O . SER A 1 487 ? -31.717 16.755 15.337 1.00 33.47 487 SER A O 1
ATOM 3764 N N . PRO A 1 488 ? -30.524 18.555 15.996 1.00 46.66 488 PRO A N 1
ATOM 3765 C CA . PRO A 1 488 ? -31.016 18.485 17.353 1.00 46.66 488 PRO A CA 1
ATOM 3766 C C . PRO A 1 488 ? -32.526 18.668 17.287 1.00 46.66 488 PRO A C 1
ATOM 3768 O O . PRO A 1 488 ? -33.013 19.592 16.634 1.00 46.66 488 PRO A O 1
ATOM 3771 N N . LEU A 1 489 ? -33.256 17.817 17.998 1.00 51.97 489 LEU A N 1
ATOM 3772 C CA . LEU A 1 489 ? -34.445 18.284 18.689 1.00 51.97 489 LEU A CA 1
ATOM 3773 C C . LEU A 1 489 ? -33.949 19.391 19.629 1.00 51.97 489 LEU A C 1
ATOM 3775 O O . LEU A 1 489 ? -33.628 19.135 20.786 1.00 51.97 489 LEU A O 1
ATOM 3779 N N . SER A 1 490 ? -33.757 20.603 19.099 1.00 42.72 490 SER A N 1
ATOM 3780 C CA . SER A 1 490 ? -33.787 21.788 19.928 1.00 42.72 490 SER A CA 1
ATOM 3781 C C . SER A 1 490 ? -35.184 21.781 20.506 1.00 42.72 490 SER A C 1
ATOM 3783 O O . SER A 1 490 ? -36.178 21.847 19.783 1.00 42.72 490 SER A O 1
ATOM 3785 N N . SER A 1 491 ? -35.235 21.579 21.810 1.00 48.34 491 SER A N 1
ATOM 3786 C CA . SER A 1 491 ? -36.373 21.903 22.633 1.00 48.34 491 SER A CA 1
ATOM 3787 C C . SER A 1 491 ? -36.770 23.353 22.355 1.00 48.34 491 SER A C 1
ATOM 3789 O O . SER A 1 491 ? -36.296 24.262 23.032 1.00 48.34 491 SER A O 1
ATOM 3791 N N . ASP A 1 492 ? -37.665 23.562 21.393 1.00 44.91 492 ASP A N 1
ATOM 3792 C CA . ASP A 1 492 ? -38.622 24.662 21.443 1.00 44.91 492 ASP A CA 1
ATOM 3793 C C . ASP A 1 492 ? -39.610 24.336 22.572 1.00 44.91 492 ASP A C 1
ATOM 3795 O O . ASP A 1 492 ? -40.781 24.028 22.368 1.00 44.91 492 ASP A O 1
ATOM 3799 N N . ALA A 1 493 ? -39.096 24.335 23.803 1.00 44.06 493 ALA A N 1
ATOM 3800 C CA . ALA A 1 493 ? -39.911 24.671 24.948 1.00 44.06 493 ALA A CA 1
ATOM 3801 C C . ALA A 1 493 ? -39.991 26.203 24.921 1.00 44.06 493 ALA A C 1
ATOM 3803 O O . ALA A 1 493 ? -38.942 26.852 24.997 1.00 44.06 493 ALA A O 1
ATOM 3804 N N . PRO A 1 494 ? -41.179 26.803 24.738 1.00 41.81 494 PRO A N 1
ATOM 3805 C CA . PRO A 1 494 ? -41.297 28.249 24.698 1.00 41.81 494 PRO A CA 1
ATOM 3806 C C . PRO A 1 494 ? -40.771 28.809 26.017 1.00 41.81 494 PRO A C 1
ATOM 3808 O O . PRO A 1 494 ? -41.220 28.408 27.091 1.00 41.81 494 PRO A O 1
ATOM 3811 N N . ALA A 1 495 ? -39.794 29.710 25.915 1.00 43.16 495 ALA A N 1
ATOM 3812 C CA . ALA A 1 495 ? -39.270 30.462 27.040 1.00 43.16 495 ALA A CA 1
ATOM 3813 C C . ALA A 1 495 ? -40.450 31.051 27.819 1.00 43.16 495 ALA A C 1
ATOM 3815 O O . ALA A 1 495 ? -41.192 31.894 27.305 1.00 43.16 495 ALA A O 1
ATOM 3816 N N . THR A 1 496 ? -40.644 30.573 29.046 1.00 41.62 496 THR A N 1
ATOM 3817 C CA . THR A 1 496 ? -41.545 31.195 30.006 1.00 41.62 496 THR A CA 1
ATOM 3818 C C . THR A 1 496 ? -41.079 32.632 30.167 1.00 41.62 496 THR A C 1
ATOM 3820 O O . THR A 1 496 ? -40.011 32.887 30.723 1.00 41.62 496 THR A O 1
ATOM 3823 N N . ARG A 1 497 ? -41.849 33.560 29.592 1.00 38.81 497 ARG A N 1
ATOM 3824 C CA . ARG A 1 497 ? -41.688 34.992 29.811 1.00 38.81 497 ARG A CA 1
ATOM 3825 C C . ARG A 1 497 ? -41.745 35.226 31.310 1.00 38.81 497 ARG A C 1
ATOM 3827 O O . ARG A 1 497 ? -42.753 34.930 31.944 1.00 38.81 497 ARG A O 1
ATOM 3834 N N . ASP A 1 498 ? -40.646 35.745 31.824 1.00 40.59 498 ASP A N 1
ATOM 3835 C CA . ASP A 1 498 ? -40.516 36.285 33.162 1.00 40.59 498 ASP A CA 1
ATOM 3836 C C . ASP A 1 498 ? -41.519 37.442 33.295 1.00 40.59 498 ASP A C 1
ATOM 3838 O O . ASP A 1 498 ? -41.307 38.552 32.800 1.00 40.59 498 ASP A O 1
ATOM 3842 N N . THR A 1 499 ? -42.701 37.151 33.838 1.00 42.34 499 THR A N 1
ATOM 3843 C CA . THR A 1 499 ? -43.659 38.179 34.232 1.00 42.34 499 THR A CA 1
ATOM 3844 C C . THR A 1 499 ? -43.163 38.767 35.539 1.00 42.34 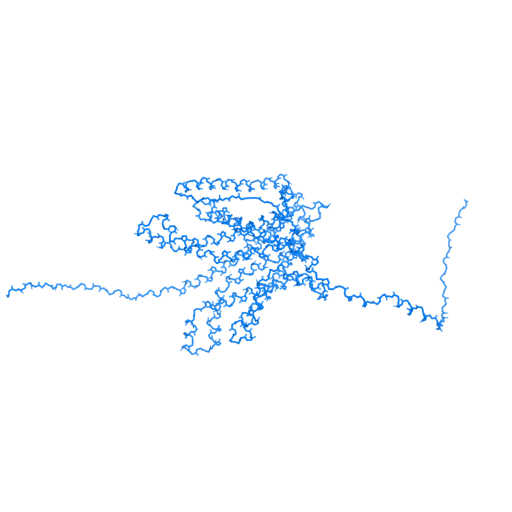499 THR A C 1
ATOM 3846 O O . THR A 1 499 ? -43.273 38.135 36.590 1.00 42.34 499 THR A O 1
ATOM 3849 N N . ALA A 1 500 ? -42.619 39.978 35.449 1.00 41.44 500 ALA A N 1
ATOM 3850 C CA . ALA A 1 500 ? -42.328 40.841 36.579 1.00 41.44 500 ALA A CA 1
ATOM 3851 C C . ALA A 1 500 ? -43.478 40.809 37.600 1.00 41.44 500 ALA A C 1
ATOM 3853 O O . ALA A 1 500 ? -44.628 41.110 37.274 1.00 41.44 500 ALA A O 1
ATOM 3854 N N . ARG A 1 501 ? -43.151 40.441 38.839 1.00 38.31 501 ARG A N 1
ATOM 3855 C CA . ARG A 1 501 ? -44.029 40.594 39.997 1.00 38.31 501 ARG A CA 1
ATOM 3856 C C . ARG A 1 501 ? -43.758 41.986 40.588 1.00 38.31 501 ARG A C 1
ATOM 3858 O O . ARG A 1 501 ? -42.603 42.243 40.928 1.00 38.31 501 ARG A O 1
ATOM 3865 N N . PRO A 1 502 ? -44.745 42.892 40.678 1.00 46.97 502 PRO A N 1
ATOM 3866 C CA . PRO A 1 502 ? -44.552 44.172 41.340 1.00 46.97 502 PRO A CA 1
ATOM 3867 C C . PRO A 1 502 ? -44.664 44.008 42.860 1.00 46.97 502 PRO A C 1
ATOM 3869 O O . PRO A 1 502 ? -45.521 43.271 43.337 1.00 46.97 502 PRO A O 1
ATOM 3872 N N . ASP A 1 503 ? -43.783 44.722 43.561 1.00 50.16 503 ASP A N 1
ATOM 3873 C CA . ASP A 1 503 ? -43.886 45.192 44.945 1.00 50.16 503 ASP A CA 1
ATOM 3874 C C . ASP A 1 503 ? -44.236 44.183 46.051 1.00 50.16 503 ASP A C 1
ATOM 3876 O O . ASP A 1 503 ? -45.396 43.883 46.296 1.00 50.16 503 ASP A O 1
ATOM 3880 N N . ASP A 1 504 ? -43.227 43.819 46.849 1.00 41.00 504 ASP A N 1
ATOM 3881 C CA . ASP A 1 504 ? -43.425 43.549 48.277 1.00 41.00 504 ASP A CA 1
ATOM 3882 C C . ASP A 1 504 ? -42.294 44.204 49.085 1.00 41.00 504 ASP A C 1
ATOM 3884 O O . ASP A 1 504 ? -41.180 43.693 49.226 1.00 41.00 504 ASP A O 1
ATOM 3888 N N . LYS A 1 505 ? -42.594 45.403 49.596 1.00 42.62 505 LYS A N 1
ATOM 3889 C CA . LYS A 1 505 ? -41.832 46.071 50.653 1.00 42.62 505 LYS A CA 1
ATOM 3890 C C . LYS A 1 505 ? -42.089 45.328 51.963 1.00 42.62 505 LYS A C 1
ATOM 3892 O O . LYS A 1 505 ? -43.211 45.333 52.456 1.00 42.62 505 LYS A O 1
ATOM 3897 N N . ILE A 1 506 ? -41.047 44.762 52.563 1.00 43.44 506 ILE A N 1
ATOM 3898 C CA . ILE A 1 506 ? -41.087 44.283 53.950 1.00 43.44 506 ILE A CA 1
ATOM 3899 C C . ILE A 1 506 ? -40.834 45.491 54.871 1.00 43.44 506 ILE A C 1
ATOM 3901 O O . ILE A 1 506 ? -39.759 46.091 54.775 1.00 43.44 506 ILE A O 1
ATOM 3905 N N . PRO A 1 507 ? -41.761 45.873 55.769 1.00 46.78 507 PRO A N 1
ATOM 3906 C CA . PRO A 1 507 ? -41.461 46.825 56.825 1.00 46.78 507 PRO A CA 1
ATOM 3907 C C . PRO A 1 507 ? -40.681 46.125 57.943 1.00 46.78 507 PRO A C 1
ATOM 3909 O O . PRO A 1 507 ? -41.087 45.085 58.460 1.00 46.78 507 PRO A O 1
ATOM 3912 N N . MET A 1 508 ? -39.556 46.724 58.329 1.00 47.84 508 MET A N 1
ATOM 3913 C CA . MET A 1 508 ? -38.849 46.409 59.569 1.00 47.84 508 MET A CA 1
ATOM 3914 C C . MET A 1 508 ? -39.730 46.798 60.758 1.00 47.84 508 MET A C 1
ATOM 3916 O O . MET A 1 508 ? -40.042 47.973 60.935 1.00 47.84 508 MET A O 1
ATOM 3920 N N . GLY A 1 509 ? -40.097 45.813 61.575 1.00 39.28 509 GLY A N 1
ATOM 3921 C CA . GLY A 1 509 ? -40.752 46.015 62.862 1.00 39.28 509 GLY A CA 1
ATOM 3922 C C . GLY A 1 509 ? -40.089 45.179 63.955 1.00 39.28 509 GLY A C 1
ATOM 3923 O O . GLY A 1 509 ? -40.146 43.952 63.930 1.00 39.28 509 GLY A O 1
ATOM 3924 N N . LYS A 1 510 ? -39.464 45.866 64.911 1.00 39.00 510 LYS A N 1
ATOM 3925 C CA . LYS A 1 510 ? -39.403 45.505 66.336 1.00 39.00 510 LYS A CA 1
ATOM 3926 C C . LYS A 1 510 ? -39.511 46.816 67.128 1.00 39.00 510 LYS A C 1
ATOM 3928 O O . LYS A 1 510 ? -38.919 47.795 66.664 1.00 39.00 510 LYS A O 1
ATOM 3933 N N . PRO A 1 511 ? -40.088 46.838 68.339 1.00 50.34 511 PRO A N 1
ATOM 3934 C CA . PRO A 1 511 ? -40.993 45.875 68.977 1.00 50.34 511 PRO A CA 1
ATOM 3935 C C . PRO A 1 511 ? -42.471 46.136 68.657 1.00 50.34 511 PRO A C 1
ATOM 3937 O O . PRO A 1 511 ? -42.820 47.302 68.365 1.00 50.34 511 PRO A O 1
#

Mean predicted aligned error: 13.49 Å

pLDDT: mean 77.07, std 19.99, range [27.75, 98.5]

Radius of gyration: 34.11 Å; Cα contacts (8 Å, |Δi|>4): 472; chains: 1; bounding box: 74×111×149 Å

Secondary structure (DSSP, 8-state):
-----------------------TTTHHHHGGGSPPTT--------HHHHTHHHHHHHHHHHHHHHHHHHHHHHHHHHHHHHHHHSS-HHHHHHHHHHHHHHHHS-HHHHHHIIIIISGGGT---SSHHHHHHHHHHHHHHHHHHHHHHHHHTTS-HHHHHHHHHTT--HHHIIIIIIHHHHHHHHHHHHHHHHHHHHHHHHHHHTTT----------------TTHHHHHHHHHHHHHHHHHHHHHHHHHHHHHTTTT-HHHHGGGGSHHHHHHHHHHHHHHHHHHHHHHHHHHHHHHHHHHHHH-S-HHHHHHHHHHHHHHHHS-HHHHHHHHHHHHHHTT----HHHHHHHHHHHHHHHHHHHHHHHHHHTS-HHHHHHHHHTT--HHHIIIIIIHHHHHHHHHHHHHHHHHHHHHHGGGGGGGT---HHHHHHHHHH-GGGT--HHHHHHHHHHHHHHHHHHHHHHHHHHHHHHHHHHHHTT------------------PPPP---

Solvent-accessible surface area (backbone atoms only — not comparable to full-atom values): 28278 Å² total; per-residue (Å²): 139,86,81,90,86,88,86,78,88,83,91,80,91,83,84,88,80,95,76,93,79,91,72,84,71,58,64,69,55,58,66,69,69,56,80,74,95,73,82,80,76,81,75,88,69,50,66,63,71,80,38,40,67,61,52,51,52,54,53,51,46,46,51,50,46,36,54,53,18,49,54,50,9,51,55,51,3,51,53,38,23,50,26,52,70,44,91,47,66,66,45,24,48,50,32,46,50,52,33,55,49,46,72,28,40,37,68,62,55,47,39,48,39,48,71,63,40,29,46,78,59,75,48,67,62,98,41,58,44,53,35,41,30,50,33,48,18,58,48,48,10,37,55,42,14,51,39,54,44,50,14,63,66,68,54,60,67,66,58,56,49,51,38,44,76,75,68,43,51,72,67,49,33,42,62,68,54,45,47,58,52,19,48,64,59,26,47,65,56,47,53,52,52,50,54,49,46,55,43,52,47,59,57,37,54,68,68,70,42,79,67,84,88,83,90,87,89,87,88,87,85,90,76,61,82,75,35,61,61,50,43,53,52,50,46,52,48,50,50,50,51,51,51,48,52,52,48,49,53,52,47,37,41,54,74,71,48,62,78,41,65,79,52,53,50,62,67,71,39,65,71,48,45,50,48,52,52,48,6,45,48,42,37,51,50,42,30,52,54,19,49,55,49,10,51,52,48,6,52,54,39,20,54,34,47,68,42,92,48,60,86,50,15,50,57,34,45,51,56,32,51,52,37,54,67,48,42,52,69,57,42,22,47,47,44,38,53,48,16,67,76,68,68,64,78,58,50,46,61,51,14,39,25,51,19,47,16,48,27,52,5,24,51,40,14,49,46,53,41,51,21,57,67,66,50,63,64,65,62,56,51,53,37,46,74,74,67,46,50,74,67,51,37,41,65,71,52,47,45,62,52,15,51,64,68,26,45,56,59,52,45,52,49,52,56,49,48,52,41,53,46,55,57,28,35,66,66,70,19,67,21,40,65,31,44,38,50,57,54,33,69,43,47,95,76,71,44,49,41,56,54,45,50,50,53,50,49,51,51,47,32,50,53,40,40,50,52,51,51,52,42,50,54,56,40,53,55,56,58,52,60,56,55,67,75,60,60,72,84,68,77,84,65,77,79,77,75,83,74,82,79,82,85,84,85,81,79,90,82,82,136

Nearest PDB structures (foldseek):
  4ymw-assembly1_C  TM=9.131E-01  e=6.947E-09  Caldanaerobacter subterraneus subsp. tengcongensis MB4
  3tuz-assembly2_F  TM=8.025E-01  e=4.845E-05  Escherichia coli K-12
  3dhw-assembly1_B  TM=7.587E-01  e=3.676E-04  Escherichia coli K-12
  3tui-assembly2_E  TM=7.597E-01  e=9.917E-04  Escherichia coli K-12
  7mc0-assembly1_B  TM=7.323E-01  e=3.725E-03  Neisseria meningitidis MC58

Sequence (511 aa):
MPSTSARSTPIGHRTGRWGTRAGHSQVDQDIRRYPKRTDQHQTRSNALLDNWELFRIGFLTTIKLFLVAGALSLVLGTLLAACRVSSLPALRAVGTGYVNTVRSTPLVLVFAFLVFAAPKMGIELPSFFWAAIAALTAYTSAFICEVVRSGMNTVPAGQAEAARSVGMTFLQVLGIVVLPQAFRAIMPPLTSTAIALLKNTTIAAGFSVVEAGSMNHVLYDAPGPRAVVRNKIADVVVVAVLVAAIGWIIYRLYDSGQFELRRWEQFQYVAIQHQLLEGLWNTLRAAGIAAVLAIVFGTVFASARISDHAWVRVPAMVVVETFRAVPMLILMFFFYYGSLQYDLGLSPMWAVVLGLTLYNGSVLAEVFRAGLVAVPVGQREAAYAIGFRKNQVVRTILLPQAVRTMLPAIISQLVILLKDTSLGFIITYNELLYVGRQMGARQEFGFPYIPTYMVIAVVYIGLCGLLTLLANRLEVRSRRAVKTARSPLSSDAPATRDTARPDDKIPMGKP

Foldseek 3Di:
DDDDDDDDDDDDDDDDDDDDDDDVPPVVVVVVPPPPPPPPPDDPPVVCVVCVVVVVLLVVLLVVLLVLLLVLLLVLLVVLLCLCVDPDVLSVVVSCVLLLLLQLAQLLLQLCCLLFVCVLLVNDDPALSVSSSVSLSSNLSSQLNVLLNVLQVPQDVVQLVVCVVVPDDPCCSVVVPRVVSSVVSSVVSSVVSSLVSSLCSVSSVLSVPRDDDDDDDDDDDDDDDVVVVVVVVVSVVVSVVVCVVVVVSVVSCVVSVVVPVVLVVCCVDPVLVVLLVVQAVLLVVLLVLLLVLLLVLLVVLLVQLVDPDCVSNVVSVVQLVVLQNHRLLVQLVCVLVVCVVVVVVDDLSNSLSRSLNSNLSSVSNVLLNVLLVPPDVVQLVVCVVVPDDPVCSVPVPRVVRSCLVSLLVSLVSSLVSSSSSSSSLSSVRSHNVVSLVVQLVVVVVPNNNNVSSVVSSCVSSVVSSVSVVVSVVSNVVSVVVVVVVVPDPPPPPPPPPPDDDDDDDDDDDDD